Protein AF-A0AAD5BIM9-F1 (afdb_monomer_lite)

Foldseek 3Di:
DPPDFLALFWDAFLVGHIAAFEAECADVNADDPPDPDADPLLLVLVLLLVVLPHQHYEEEPRRVHLLSLLSNQVVHPDDNSSHAYEYEFEQADDPAAGPALALLRRLVVSCVSSVHQAHAEYEHAEQQDDCVSNNRDHLLNSLVSVLVCCVVRNYVAYAYEHDDPVSQVSSVVSAPDLVSRHQEYEYADELLPNDSDPCRLVVCSVSNHAYEHEPLVCLVPPDPDRLCVVLLVVVCVVVVAHSVLVSCLLCRNSNHHYHDHDSDSVVSSSSVVNPVDHDDPVSSVVSNPRPNNPPPPPPRPFQQQVVLVVFFADDPLLLLQQLLLVLVVLVVQVVQQKFQLADDSRQWGADPVQRHIDGHDSVVMDNPPPFWDAAQDYDFLQFAAVSVVDRTHHRQLRRLSSSLQRSVCNQPVDGQWRGCYCVTPSNVVCLVDQDPPVSVVQDDPLSSLSNNNPSVSRDGSVNLCPDPSSVPRQYDDPVDHSPDPSPRDGPDD

Sequence (493 aa):
MTQSSPLSRVFHTKSGKEVSIALGTGTKWKQNQDINDISSELVDNILLALKLGFRHIDTAEAYNTQKEVGEALKKTDIPREDLWITTKYSPGWGSIKAYSKSPKDSIDKALSQLGVDYIDLFLIHSPFFTEEHTHGYNLEQVWEALVEAKKEGKVREIGVSNAAIPHLERLFAASPSPEFYPVANQIEFHPFLQNQSKNIVEFSQKHGILVEAFSPLAPLSRVEDNALADTLKKLAEKYNKTEAQILLRYTLQRGILPVTTSSKENRLKESLEVFDFELTKEEVDGINQIDSTVKLYMMAGTPHLSKLLASKHLEVSEIFCFWKQLCSGILYLHSRGICHRDLKLENIVFDEEYKFLKIIDFAAADAANGGPSVGLVGSEKYAAPETYASIKYDGKASDIWSMGIILYYLMHSKFPWKQAHRNDPHYRAYSSSVNLLQFINEGSEITSQILEPDVEKRVTISRLWEDSWFTSLPFCSESSSCGLTHTIRQVTS

InterPro domains:
  IPR000719 Protein kinase domain [PF00069] (300-470)
  IPR000719 Protein kinase domain [PS50011] (203-470)
  IPR000719 Protein kinase domain [SM00220] (214-470)
  IPR008271 Serine/threonine-protein kinase, active site [PS00108] (338-350)
  IPR011009 Protein kinase-like domain superfamily [SSF56112] (304-479)
  IPR018170 Aldo/keto reductase, conserved site [PS00798] (53-70)
  IPR020471 Aldo-keto reductase [PR00069] (49-73)
  IPR020471 Aldo-keto reductase [PR00069] (109-127)
  IPR020471 Aldo-keto reductase [PR00069] (146-163)
  IPR020471 Aldo-keto reductase [PR00069] (183-212)
  IPR020471 Aldo-keto reductase [PR00069] (226-250)
  IPR020471 Aldo-keto reductase [PTHR43827] (38-298)
  IPR023210 NADP-dependent oxidoreductase domain [PF00248] (22-291)
  IPR036812 NAD(P)-dependent oxidoreductase domain superfamily [G3DSA:3.20.20.100] (6-295)
  IPR036812 NAD(P)-dependent oxidoreductase domain superfamily [SSF51430] (13-299)
  IPR044494 Aldo-keto reductase family 3C2/3 [cd19120] (20-290)

Radius of gyration: 26.5 Å; chains: 1; bounding box: 68×52×68 Å

Secondary structure (DSSP, 8-state):
--PPPSSSS--B-TTSPBP--EEE-STTT---TT--S--HHHHHHHHHHHHHT--EEE--GGGT-HHHHHHHHHH-SS-GGG-EEEEEE--EETTEEPSSSSHHHHHHHHHHHHT-S-EEEEEES-S---HHHHTS--HHHHHHHHHHHHHTTSEEEEEEES--HHHHHHHHHH-SSGGGS--EEEEE-BTTBS-SSTTHHHHHHHTTPEEEEESTTHHHHT-SS-TTHHHHHHHHHHHT--HHHHHHHHHHHTTE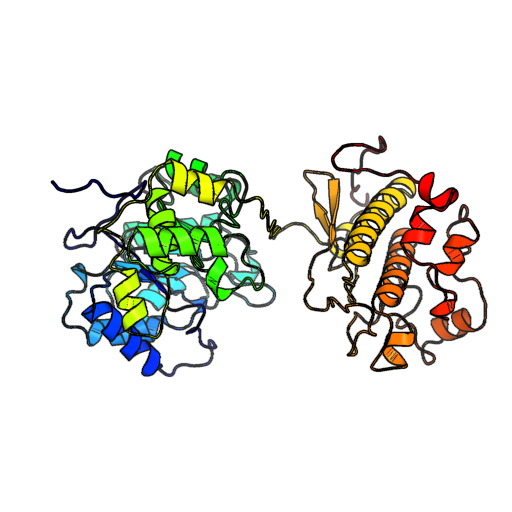EEEE--SSHHHHHHHH--SS----HHHHHHHHT----------TTPPBHHHHHTSEE--HHHHHHHHHHHHHHHHHHHHTT-B-S---GGGEEEETTTTEEEE--GGG-B--SSSPEES--S-TTT--HHHHH-SEE-HHHHHHHHHHHHHHHHHHSS-S-S-SSTTSHHHHHHHHSS-SGGGSTT--HHHHTTT-SSTTTSPPHHHHHT-HHHHHS---BTTB--S-----EE---

Structure (mmCIF, N/CA/C/O backbone):
data_AF-A0AAD5BIM9-F1
#
_entry.id   AF-A0AAD5BIM9-F1
#
loop_
_atom_site.group_PDB
_atom_site.id
_atom_site.type_symbol
_atom_site.label_atom_id
_atom_site.label_alt_id
_atom_site.label_comp_id
_atom_site.label_asym_id
_atom_site.label_entity_id
_atom_site.label_seq_id
_atom_site.pdbx_PDB_ins_code
_atom_site.Cartn_x
_atom_site.Cartn_y
_atom_site.Cartn_z
_atom_site.occupancy
_atom_site.B_iso_or_equiv
_atom_site.auth_seq_id
_atom_site.auth_comp_id
_atom_site.auth_asym_id
_atom_site.auth_atom_id
_atom_site.pdbx_PDB_model_num
ATOM 1 N N . MET A 1 1 ? -10.771 21.339 24.640 1.00 33.28 1 MET A N 1
ATOM 2 C CA . MET A 1 1 ? -10.778 21.776 23.229 1.00 33.28 1 MET A CA 1
ATOM 3 C C . MET A 1 1 ? -10.726 20.512 22.396 1.00 33.28 1 MET A C 1
ATOM 5 O O . MET A 1 1 ? -9.774 19.764 22.553 1.00 33.28 1 MET A O 1
ATOM 9 N N . THR A 1 2 ? -11.769 20.199 21.631 1.00 38.53 2 THR A N 1
ATOM 10 C CA . THR A 1 2 ? -11.736 19.086 20.672 1.00 38.53 2 THR A CA 1
ATOM 11 C C . THR A 1 2 ? -10.729 19.459 19.589 1.00 38.53 2 THR A C 1
ATOM 13 O O . THR A 1 2 ? -11.008 20.348 18.788 1.00 38.53 2 THR A O 1
ATOM 16 N N . GLN A 1 3 ? -9.526 18.880 19.635 1.00 55.41 3 GLN A N 1
ATOM 17 C CA . GLN A 1 3 ? -8.565 19.025 18.542 1.00 55.41 3 GLN A CA 1
ATOM 18 C C . GLN A 1 3 ? -9.236 18.510 17.264 1.00 55.41 3 GLN A C 1
ATOM 20 O O . GLN A 1 3 ? -9.825 17.431 17.268 1.00 55.41 3 GLN A O 1
ATOM 25 N N . SER A 1 4 ? -9.211 19.313 16.201 1.00 70.06 4 SER A N 1
ATOM 26 C CA . SER A 1 4 ? -9.646 18.884 14.873 1.00 70.06 4 SER A CA 1
ATOM 27 C C . SER A 1 4 ? -8.837 17.664 14.436 1.00 70.06 4 SER A C 1
ATOM 29 O O . SER A 1 4 ? -7.633 17.612 14.695 1.00 70.06 4 SER A O 1
ATOM 31 N N . SER A 1 5 ? -9.485 16.707 13.769 1.00 82.31 5 SER A N 1
ATOM 32 C CA . SER A 1 5 ? -8.816 15.526 13.218 1.00 82.31 5 SER A CA 1
ATOM 33 C C . SER A 1 5 ? -7.604 15.920 12.364 1.00 82.31 5 SER A C 1
ATOM 35 O O . SER A 1 5 ? -7.715 16.859 11.571 1.00 82.31 5 SER A O 1
ATOM 37 N N . PRO A 1 6 ? -6.458 15.224 12.482 1.00 88.56 6 PRO A N 1
ATOM 38 C CA . PRO A 1 6 ? -5.301 15.485 11.632 1.00 88.56 6 PRO A CA 1
ATOM 39 C C . PRO A 1 6 ? -5.493 14.963 10.196 1.00 88.56 6 PRO A C 1
ATOM 41 O O . PRO A 1 6 ? -4.648 15.224 9.346 1.00 88.56 6 PRO A O 1
ATOM 44 N N . LEU A 1 7 ? -6.574 14.225 9.906 1.00 94.38 7 LEU A N 1
ATOM 45 C CA . LEU A 1 7 ? -6.829 13.613 8.601 1.00 94.38 7 LEU A CA 1
ATOM 46 C C . LEU A 1 7 ? -7.390 14.612 7.579 1.00 94.38 7 LEU A C 1
ATOM 48 O O . LEU A 1 7 ? -8.221 15.460 7.891 1.00 94.38 7 LEU A O 1
ATOM 52 N N . SER A 1 8 ? -6.995 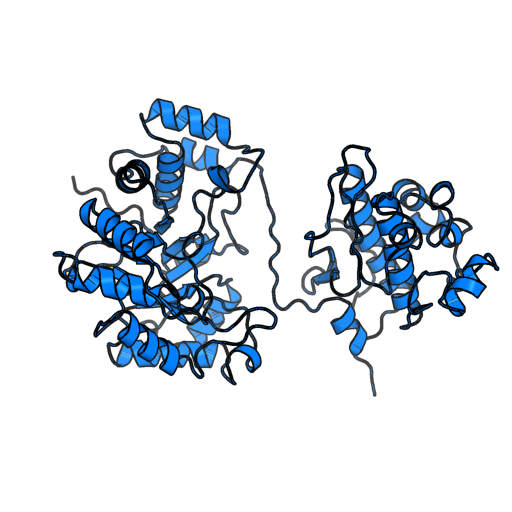14.441 6.315 1.00 93.12 8 SER A N 1
ATOM 53 C CA . SER A 1 8 ? -7.508 15.233 5.182 1.00 93.12 8 SER A CA 1
ATOM 54 C C . SER A 1 8 ? -8.986 14.965 4.864 1.00 93.12 8 SER A C 1
ATOM 56 O O . SER A 1 8 ? -9.688 15.836 4.351 1.00 93.12 8 SER A O 1
ATOM 58 N N . ARG A 1 9 ? -9.463 13.759 5.184 1.00 95.12 9 ARG A N 1
ATOM 59 C CA . ARG A 1 9 ? -10.863 13.339 5.117 1.00 95.12 9 ARG A CA 1
ATOM 60 C C . ARG A 1 9 ? -11.144 12.393 6.277 1.00 95.12 9 ARG A C 1
ATOM 62 O O . ARG A 1 9 ? -10.336 11.520 6.573 1.00 95.12 9 ARG A O 1
ATOM 69 N N . VAL A 1 10 ? -12.298 12.562 6.910 1.00 94.44 10 VAL A N 1
ATOM 70 C CA . VAL A 1 10 ? -12.699 11.783 8.085 1.00 94.44 10 VAL A CA 1
ATOM 71 C C . VAL A 1 10 ? -13.878 10.888 7.730 1.00 94.44 10 VAL A C 1
ATOM 73 O O . VAL A 1 10 ? -14.817 11.320 7.059 1.00 94.44 10 VAL A O 1
ATOM 76 N N . PHE A 1 11 ? -13.844 9.651 8.216 1.00 97.25 11 PHE A N 1
ATOM 77 C CA . PHE A 1 11 ? -14.978 8.734 8.189 1.00 97.25 11 PHE A CA 1
ATOM 78 C C . PHE A 1 11 ? -15.440 8.425 9.607 1.00 97.25 11 PHE A C 1
ATOM 80 O O . PHE A 1 11 ? -14.700 8.611 10.572 1.00 97.25 11 PHE A O 1
ATOM 87 N N . HIS A 1 12 ? -16.667 7.925 9.718 1.00 98.38 12 HIS A N 1
ATOM 88 C CA . HIS A 1 12 ? -17.237 7.508 10.990 1.00 98.38 12 HIS A CA 1
ATOM 89 C C . HIS A 1 12 ? -17.772 6.083 10.887 1.00 98.38 12 HIS A C 1
ATOM 91 O O . HIS A 1 12 ? -18.311 5.679 9.851 1.00 98.38 12 HIS A O 1
ATOM 97 N N . THR A 1 13 ? -17.668 5.320 11.969 1.00 98.69 13 THR A N 1
ATOM 98 C CA . THR A 1 13 ? -18.369 4.043 12.135 1.00 98.69 13 THR A CA 1
ATOM 99 C C . THR A 1 13 ? -19.884 4.250 12.024 1.00 98.69 13 THR A C 1
ATOM 101 O O . THR A 1 13 ? -20.380 5.380 12.046 1.00 98.69 13 THR A O 1
ATOM 104 N N . LYS A 1 14 ? -20.656 3.166 11.909 1.00 98.31 14 LYS A N 1
ATOM 105 C CA . LYS A 1 14 ? -22.122 3.259 11.812 1.00 98.31 14 LYS A CA 1
ATOM 106 C C . LYS A 1 14 ? -22.754 3.902 13.056 1.00 98.31 14 LYS A C 1
ATOM 108 O O . LYS A 1 14 ? -23.783 4.559 12.938 1.00 98.31 14 LYS A O 1
ATOM 113 N N . SER A 1 15 ? -22.117 3.775 14.220 1.00 98.12 15 SER A N 1
ATOM 114 C CA . SER A 1 15 ? -22.505 4.450 15.465 1.00 98.12 15 SER A CA 1
ATOM 115 C C . SER A 1 15 ? -22.042 5.910 15.579 1.00 98.12 15 SER A C 1
ATOM 117 O O . SER A 1 15 ? -22.366 6.573 16.563 1.00 98.12 15 SER A O 1
ATOM 119 N N . GLY A 1 16 ? -21.299 6.429 14.596 1.00 97.62 16 GLY A N 1
ATOM 120 C CA . GLY A 1 16 ? -20.844 7.820 14.563 1.00 97.62 16 GLY A CA 1
ATOM 121 C C . GLY A 1 16 ? -19.494 8.081 15.237 1.00 97.62 16 GLY A C 1
ATOM 122 O O . GLY A 1 16 ? -19.177 9.237 15.503 1.00 97.62 16 GLY A O 1
ATOM 123 N N . LYS A 1 17 ? -18.684 7.051 15.518 1.00 96.38 17 LYS A N 1
ATOM 124 C CA . LYS A 1 17 ? -17.330 7.225 16.076 1.00 96.38 17 LYS A CA 1
ATOM 125 C C . LYS A 1 17 ? -16.331 7.487 14.958 1.00 96.38 17 LYS A C 1
ATOM 127 O O . LYS A 1 17 ? -16.351 6.789 13.951 1.00 96.38 17 LYS A O 1
ATOM 132 N N . GLU A 1 18 ? -15.461 8.475 15.130 1.00 96.38 18 GLU A N 1
ATOM 133 C CA . GLU A 1 18 ? -14.420 8.789 14.150 1.00 96.38 18 GLU A CA 1
ATOM 134 C C . GLU A 1 18 ? -13.472 7.596 13.932 1.00 96.38 18 GLU A C 1
ATOM 136 O O . GLU A 1 18 ? -13.041 6.938 14.884 1.00 96.38 18 GLU A O 1
ATOM 141 N N . VAL A 1 19 ? -13.162 7.308 12.665 1.00 95.38 19 VAL A N 1
ATOM 142 C CA . VAL A 1 19 ? -12.212 6.259 12.281 1.00 95.38 19 VAL A CA 1
ATOM 143 C C . VAL A 1 19 ? -10.795 6.675 12.668 1.00 95.38 19 VAL A C 1
ATOM 145 O O . VAL A 1 19 ? -10.354 7.784 12.387 1.00 95.38 19 VAL A O 1
ATOM 148 N N . SER A 1 20 ? -10.069 5.748 13.289 1.00 93.81 20 SER A N 1
ATOM 149 C CA . SER A 1 20 ? -8.682 5.925 13.723 1.00 93.81 20 SER A CA 1
ATOM 150 C C . SER A 1 20 ? -7.781 4.843 13.112 1.00 93.81 20 SER A C 1
ATOM 152 O O . SER A 1 20 ? -8.197 4.116 12.204 1.00 93.81 20 SER A O 1
ATOM 154 N N . ILE A 1 21 ? -6.533 4.774 13.578 1.00 97.00 21 ILE A N 1
ATOM 155 C CA . ILE A 1 21 ? -5.469 3.889 13.087 1.00 97.00 21 ILE A CA 1
ATOM 156 C C . ILE A 1 21 ? -5.975 2.454 12.936 1.00 97.00 21 ILE A C 1
ATOM 158 O O . ILE A 1 21 ? -6.617 1.907 13.838 1.00 97.00 21 ILE A O 1
ATOM 162 N N . ALA A 1 22 ? -5.648 1.842 11.799 1.00 98.06 22 ALA A N 1
ATOM 163 C CA . ALA A 1 22 ? -6.066 0.487 11.477 1.00 98.06 22 ALA A CA 1
ATOM 164 C C . ALA A 1 22 ? -5.090 -0.561 12.023 1.00 98.06 22 ALA A C 1
ATOM 166 O O . ALA A 1 22 ? -3.867 -0.411 11.910 1.00 98.06 22 ALA A O 1
ATOM 167 N N . LEU A 1 23 ? -5.638 -1.663 12.537 1.00 98.12 23 LEU A N 1
ATOM 168 C CA . LEU A 1 23 ? -4.909 -2.905 12.776 1.00 98.12 23 LEU A CA 1
ATOM 169 C C . LEU A 1 23 ? -4.895 -3.754 11.497 1.00 98.12 23 LEU A C 1
ATOM 171 O O . LEU A 1 23 ? -5.927 -4.283 11.092 1.00 98.12 23 LEU A O 1
ATOM 175 N N . GLY A 1 24 ? -3.724 -3.935 10.893 1.00 96.19 24 GLY A N 1
ATOM 176 C CA . GLY A 1 24 ? -3.534 -4.773 9.711 1.00 96.19 24 GLY A CA 1
ATOM 177 C C . GLY A 1 24 ? -3.380 -6.265 10.026 1.00 96.19 24 GLY A C 1
ATOM 178 O O . GLY A 1 24 ? -2.624 -6.659 10.913 1.00 96.19 24 GLY A O 1
ATOM 179 N N . THR A 1 25 ? -4.024 -7.110 9.221 1.00 94.31 25 THR A N 1
ATOM 180 C CA . THR A 1 25 ? -4.008 -8.586 9.333 1.00 94.31 25 THR A CA 1
ATOM 181 C C . THR A 1 25 ? -3.311 -9.274 8.146 1.00 94.31 25 THR A C 1
ATOM 183 O O . THR A 1 25 ? -3.543 -10.448 7.875 1.00 94.31 25 THR A O 1
ATOM 186 N N . GLY A 1 26 ? -2.467 -8.542 7.407 1.00 76.94 26 GLY A N 1
ATOM 187 C CA . GLY A 1 26 ? -1.796 -9.016 6.188 1.00 76.94 26 GLY A CA 1
ATOM 188 C C . GLY A 1 26 ? -0.355 -9.485 6.396 1.00 76.94 26 GLY A C 1
ATOM 189 O O . GLY A 1 26 ? -0.098 -10.665 6.577 1.00 76.94 26 GLY A O 1
ATOM 190 N N . THR A 1 27 ? 0.619 -8.571 6.359 1.00 70.19 27 THR A N 1
ATOM 191 C CA . THR A 1 27 ? 2.062 -8.864 6.188 1.00 70.19 27 THR A CA 1
ATOM 192 C C . THR A 1 27 ? 2.617 -10.028 7.019 1.00 70.19 27 THR A C 1
ATOM 194 O O . THR A 1 27 ? 3.278 -10.901 6.462 1.00 70.19 27 THR A O 1
ATOM 197 N N . LYS A 1 28 ? 2.361 -10.045 8.336 1.00 72.62 28 LYS A N 1
ATOM 198 C CA . LYS A 1 28 ? 2.817 -11.112 9.249 1.00 72.62 28 LYS A CA 1
ATOM 199 C C . LYS A 1 28 ? 1.856 -12.309 9.288 1.00 72.62 28 LYS A C 1
ATOM 201 O O . LYS A 1 28 ? 2.273 -13.416 9.599 1.00 72.62 28 LYS A O 1
ATOM 206 N N . TRP A 1 29 ? 0.580 -12.065 9.024 1.00 77.25 29 TRP A N 1
ATOM 207 C CA . TRP A 1 29 ? -0.517 -12.955 9.392 1.00 77.25 29 TRP A CA 1
ATOM 208 C C . TRP A 1 29 ? -1.152 -13.675 8.203 1.00 77.25 29 TRP A C 1
ATOM 210 O O . TRP A 1 29 ? -2.002 -14.536 8.406 1.00 77.25 29 TRP A O 1
ATOM 220 N N . LYS A 1 30 ? -0.749 -13.320 6.976 1.00 73.75 30 LYS A N 1
ATOM 221 C CA . LYS A 1 30 ? -1.275 -13.892 5.741 1.00 73.75 30 LYS A CA 1
ATOM 222 C C . LYS A 1 30 ? -1.094 -15.405 5.724 1.00 73.75 30 LYS A C 1
ATOM 224 O O . LYS A 1 30 ? -0.026 -15.916 6.068 1.00 73.75 30 LYS A O 1
ATOM 229 N N . GLN A 1 31 ? -2.117 -16.099 5.258 1.00 74.69 31 GLN A N 1
ATOM 230 C CA . GLN A 1 31 ? -2.118 -17.547 5.122 1.00 74.69 31 GLN A CA 1
ATOM 231 C C . GLN A 1 31 ? -2.182 -17.949 3.653 1.00 74.69 31 GLN A C 1
ATOM 233 O O . GLN A 1 31 ? -2.604 -17.180 2.787 1.00 74.69 31 GLN A O 1
ATOM 238 N N . ASN A 1 32 ? -1.756 -19.178 3.371 1.00 76.56 32 ASN A N 1
ATOM 239 C CA . ASN A 1 32 ? -2.002 -19.775 2.067 1.00 76.56 32 ASN A CA 1
ATOM 240 C C . ASN A 1 32 ? -3.514 -19.995 1.883 1.00 76.56 32 ASN A C 1
ATOM 242 O O . ASN A 1 32 ? -4.218 -20.270 2.849 1.00 76.56 32 ASN A O 1
ATOM 246 N N . GLN A 1 33 ? -4.009 -19.884 0.657 1.00 79.69 33 GLN A N 1
ATOM 247 C CA . GLN A 1 33 ? -5.441 -19.916 0.340 1.00 79.69 33 GLN A CA 1
ATOM 248 C C . GLN A 1 33 ? -6.050 -21.315 0.460 1.00 79.69 33 GLN A C 1
ATOM 250 O O . GLN A 1 33 ? -7.257 -21.445 0.642 1.00 79.69 33 GLN A O 1
ATOM 255 N N . ASP A 1 34 ? -5.212 -22.353 0.428 1.00 76.06 34 ASP A N 1
ATOM 256 C CA . ASP A 1 34 ? -5.628 -23.735 0.687 1.00 76.06 34 ASP A CA 1
ATOM 257 C C . ASP A 1 34 ? -5.897 -24.001 2.180 1.00 76.06 34 ASP A C 1
ATOM 259 O O . ASP A 1 34 ? -6.512 -25.009 2.537 1.00 76.06 34 ASP A O 1
ATOM 263 N N . ILE A 1 35 ? -5.447 -23.108 3.070 1.00 78.31 35 ILE A N 1
ATOM 264 C CA . ILE A 1 35 ? -5.665 -23.228 4.512 1.00 78.31 35 ILE A CA 1
ATOM 265 C C . ILE A 1 35 ? -7.061 -22.706 4.832 1.00 78.31 35 ILE A C 1
ATOM 267 O O . ILE A 1 35 ? -7.393 -21.546 4.590 1.00 78.31 35 ILE A O 1
ATOM 271 N N . ASN A 1 36 ? -7.892 -23.580 5.391 1.00 79.62 36 ASN A N 1
ATOM 272 C CA . ASN A 1 36 ? -9.220 -23.206 5.866 1.00 79.62 36 ASN A CA 1
ATOM 273 C C . ASN A 1 36 ? -9.295 -23.004 7.380 1.00 79.62 36 ASN A C 1
ATOM 275 O O . ASN A 1 36 ? -10.317 -22.489 7.841 1.00 79.62 36 ASN A O 1
ATOM 279 N N . ASP A 1 37 ? -8.246 -23.394 8.104 1.00 85.81 37 ASP A N 1
ATOM 280 C CA . ASP A 1 37 ? -8.167 -23.320 9.557 1.00 85.81 37 ASP A CA 1
ATOM 281 C C . ASP A 1 37 ? -8.045 -21.876 10.036 1.00 85.81 37 ASP A C 1
ATOM 283 O O . ASP A 1 37 ? -7.364 -21.055 9.434 1.00 85.81 37 ASP A O 1
ATOM 287 N N . ILE A 1 38 ? -8.707 -21.587 11.152 1.00 90.44 38 ILE A N 1
ATOM 288 C CA . ILE A 1 38 ? -8.684 -20.278 11.801 1.00 90.44 38 ILE A CA 1
ATOM 289 C C . ILE A 1 38 ? -7.470 -20.227 12.730 1.00 90.44 38 ILE A C 1
ATOM 291 O O . ILE A 1 38 ? -7.369 -21.017 13.673 1.00 90.44 38 ILE A O 1
ATOM 295 N N . SER A 1 39 ? -6.569 -19.269 12.513 1.00 94.12 39 SER A N 1
ATOM 296 C CA . SER A 1 39 ? -5.437 -19.032 13.413 1.00 94.12 39 SER A CA 1
ATOM 297 C C . SER A 1 39 ? -5.905 -18.431 14.739 1.00 94.12 39 SER A C 1
ATOM 299 O O . SER A 1 39 ? -6.278 -17.257 14.813 1.00 94.12 39 SER A O 1
ATOM 301 N N . SER A 1 40 ? -5.837 -19.218 15.818 1.00 95.19 40 SER A N 1
ATOM 302 C CA . SER A 1 40 ? -6.160 -18.736 17.167 1.00 95.19 40 SER A CA 1
ATOM 303 C C . SER A 1 40 ? -5.250 -17.585 17.602 1.00 95.19 40 SER A C 1
ATOM 305 O O . SER A 1 40 ? -5.733 -16.640 18.213 1.00 95.19 40 SER A O 1
ATOM 307 N N . GLU A 1 41 ? -3.965 -17.613 17.224 1.00 95.44 41 GLU A N 1
ATOM 308 C CA . GLU A 1 41 ? -3.012 -16.535 17.531 1.00 95.44 41 GLU A CA 1
ATOM 309 C C . GLU A 1 41 ? -3.468 -15.197 16.930 1.00 95.44 41 GLU A C 1
ATOM 311 O O . GLU A 1 41 ? -3.417 -14.162 17.597 1.00 95.44 41 GLU A O 1
ATOM 316 N N . LEU A 1 42 ? -3.950 -15.207 15.681 1.00 96.12 42 LEU A N 1
ATOM 317 C CA . LEU A 1 42 ? -4.443 -13.992 15.040 1.00 96.12 42 LEU A CA 1
ATOM 318 C C . LEU A 1 42 ? -5.762 -13.520 15.665 1.00 96.12 42 LEU A C 1
ATOM 320 O O . LEU A 1 42 ? -5.908 -12.323 15.914 1.00 96.12 42 LEU A O 1
ATOM 324 N N . VAL A 1 43 ? -6.696 -14.433 15.951 1.00 98.19 43 VAL A N 1
ATOM 325 C CA . VAL A 1 43 ? -7.958 -14.089 16.632 1.00 98.19 43 VAL A CA 1
ATOM 326 C C . VAL A 1 43 ? -7.675 -13.417 17.978 1.00 98.19 43 VAL A C 1
ATOM 328 O O . VAL A 1 43 ? -8.215 -12.344 18.251 1.00 98.19 43 VAL A O 1
ATOM 331 N N . ASP A 1 44 ? -6.780 -13.991 18.783 1.00 97.88 44 ASP A N 1
ATOM 332 C CA . ASP A 1 44 ? -6.398 -13.442 20.086 1.00 97.88 44 ASP A CA 1
ATOM 333 C C . ASP A 1 44 ? -5.718 -12.074 19.946 1.00 97.88 44 ASP A C 1
ATOM 335 O O . ASP A 1 44 ? -5.996 -11.159 20.725 1.00 97.88 44 ASP A O 1
ATOM 339 N N . ASN A 1 45 ? -4.884 -11.883 18.918 1.00 97.88 45 ASN A N 1
ATOM 340 C CA . ASN A 1 45 ? -4.258 -10.591 18.645 1.00 97.88 45 ASN A CA 1
ATOM 341 C C . ASN A 1 45 ? -5.279 -9.509 18.248 1.00 97.88 45 ASN A C 1
ATOM 343 O O . ASN A 1 45 ? -5.168 -8.365 18.695 1.00 97.88 45 ASN A O 1
ATOM 347 N N . ILE A 1 46 ? -6.283 -9.856 17.435 1.00 98.50 46 ILE A N 1
ATOM 348 C CA . ILE A 1 46 ? -7.367 -8.934 17.064 1.00 98.50 46 ILE A CA 1
ATOM 349 C C . ILE A 1 46 ? -8.189 -8.575 18.307 1.00 98.50 46 ILE A C 1
ATOM 351 O O . ILE A 1 46 ? -8.416 -7.393 18.567 1.00 98.50 46 ILE A O 1
ATOM 355 N N . LEU A 1 47 ? -8.581 -9.564 19.117 1.00 98.62 47 LEU A N 1
ATOM 356 C CA . LEU A 1 47 ? -9.323 -9.340 20.363 1.00 98.62 47 LEU A CA 1
ATOM 357 C C . LEU A 1 47 ? -8.543 -8.467 21.353 1.00 98.62 47 LEU A C 1
ATOM 359 O O . LEU A 1 47 ? -9.115 -7.560 21.962 1.00 98.62 47 LEU A O 1
ATOM 363 N N . LEU A 1 48 ? -7.234 -8.692 21.481 1.00 98.25 48 LEU A N 1
ATOM 364 C CA . LEU A 1 48 ? -6.355 -7.866 22.302 1.00 98.25 48 LEU A CA 1
ATOM 365 C C . LEU A 1 48 ? -6.328 -6.416 21.810 1.00 98.25 48 LEU A C 1
ATOM 367 O O . LEU A 1 48 ? -6.529 -5.495 22.601 1.00 98.25 48 LEU A O 1
ATOM 371 N N . ALA A 1 49 ? -6.122 -6.195 20.512 1.00 98.12 49 ALA A N 1
ATOM 372 C CA . ALA A 1 49 ? -6.114 -4.855 19.934 1.00 98.12 49 ALA A CA 1
ATOM 373 C C . ALA A 1 49 ? -7.458 -4.132 20.142 1.00 98.12 49 ALA A C 1
ATOM 375 O O . ALA A 1 49 ? -7.485 -2.971 20.557 1.00 98.12 49 ALA A O 1
ATOM 376 N N . LEU A 1 50 ? -8.576 -4.831 19.929 1.00 98.31 50 LEU A N 1
ATOM 377 C CA . LEU A 1 50 ? -9.922 -4.321 20.190 1.00 98.31 50 LEU A CA 1
ATOM 378 C C . LEU A 1 50 ? -10.107 -3.916 21.663 1.00 98.31 50 LEU A C 1
ATOM 380 O O . LEU A 1 50 ? -10.580 -2.809 21.948 1.00 98.31 50 LEU A O 1
ATOM 384 N N . LYS A 1 51 ? -9.666 -4.768 22.598 1.00 97.94 51 LYS A N 1
ATOM 385 C CA . LYS A 1 51 ? -9.682 -4.495 24.043 1.00 97.94 51 LYS A CA 1
ATOM 386 C C . LYS A 1 51 ? -8.854 -3.259 24.410 1.00 97.94 51 LYS A C 1
ATOM 388 O O . LYS A 1 51 ? -9.278 -2.485 25.263 1.00 97.94 51 LYS A O 1
ATOM 393 N N . LEU A 1 52 ? -7.704 -3.060 23.764 1.00 97.88 52 LEU A N 1
ATOM 394 C CA . LEU A 1 52 ? -6.828 -1.905 23.994 1.00 97.88 52 LEU A CA 1
ATOM 395 C C . LEU A 1 52 ? -7.387 -0.589 23.439 1.00 97.88 52 LEU A C 1
ATOM 397 O O . LEU A 1 52 ? -6.982 0.472 23.904 1.00 97.88 52 LEU A O 1
ATOM 401 N N . GLY A 1 53 ? -8.310 -0.643 22.475 1.00 97.50 53 GLY A N 1
ATOM 402 C CA . GLY A 1 53 ? -8.968 0.551 21.940 1.00 97.50 53 GLY A CA 1
ATOM 403 C C . GLY A 1 53 ? -8.998 0.658 20.418 1.00 97.50 53 GLY A C 1
ATOM 404 O O . GLY A 1 53 ? -9.590 1.609 19.912 1.00 97.50 53 GLY A O 1
ATOM 405 N N . PHE A 1 54 ? -8.435 -0.298 19.670 1.00 98.38 54 PHE A N 1
ATOM 406 C CA . PHE A 1 54 ? -8.595 -0.302 18.214 1.00 98.38 54 PHE A CA 1
ATOM 407 C C . PHE A 1 54 ? -10.071 -0.429 17.843 1.00 98.38 54 PHE A C 1
ATOM 409 O O . PHE A 1 54 ? -10.815 -1.216 18.430 1.00 98.38 54 PHE A O 1
ATOM 416 N N . ARG A 1 55 ? -10.497 0.353 16.854 1.00 98.50 55 ARG A N 1
ATOM 417 C CA . ARG A 1 55 ? -11.846 0.286 16.274 1.00 98.50 55 ARG A CA 1
ATOM 418 C C . ARG A 1 55 ? -11.825 0.119 14.760 1.00 98.50 55 ARG A C 1
ATOM 420 O O . ARG A 1 55 ? -12.883 0.047 14.159 1.00 98.50 55 ARG A O 1
ATOM 427 N N . HIS A 1 56 ? -10.644 0.026 14.155 1.00 98.75 56 HIS A N 1
ATOM 428 C CA . HIS A 1 56 ? -10.456 -0.153 12.722 1.00 98.75 56 HIS A CA 1
ATOM 429 C C . HIS A 1 56 ? -9.595 -1.397 12.474 1.00 98.75 56 HIS A C 1
ATOM 431 O O . HIS A 1 56 ? -8.483 -1.493 12.996 1.00 98.75 56 HIS A O 1
ATOM 437 N N . ILE A 1 57 ? -10.112 -2.352 11.698 1.00 98.81 57 ILE A N 1
ATOM 438 C CA . ILE A 1 57 ? -9.398 -3.563 11.274 1.00 98.81 57 ILE A CA 1
ATOM 439 C C . ILE A 1 57 ? -9.262 -3.564 9.748 1.00 98.81 57 ILE A C 1
ATOM 441 O O . ILE A 1 57 ? -10.253 -3.407 9.035 1.00 98.81 57 ILE A O 1
ATOM 445 N N . ASP A 1 58 ? -8.042 -3.787 9.262 1.00 98.75 58 ASP A N 1
ATOM 446 C CA . ASP A 1 58 ? -7.711 -3.939 7.847 1.00 98.75 58 ASP A CA 1
ATOM 447 C C . ASP A 1 58 ? -7.367 -5.404 7.527 1.00 98.75 58 ASP A C 1
ATOM 449 O O . ASP A 1 58 ? -6.467 -6.017 8.117 1.00 98.75 58 ASP A O 1
ATOM 453 N N . THR A 1 59 ? -8.093 -5.979 6.572 1.00 98.38 59 THR A N 1
ATOM 454 C CA . THR A 1 59 ? -7.837 -7.309 6.006 1.00 98.38 59 THR A CA 1
ATOM 455 C C . THR A 1 59 ? -7.927 -7.268 4.476 1.00 98.38 59 THR A C 1
ATOM 457 O O . THR A 1 59 ? -8.065 -6.200 3.876 1.00 98.38 59 THR A O 1
ATOM 460 N N . ALA A 1 60 ? -7.792 -8.408 3.806 1.00 96.44 60 ALA A N 1
ATOM 461 C CA . ALA A 1 60 ? -7.952 -8.551 2.363 1.00 96.44 60 ALA A CA 1
ATOM 462 C C . ALA A 1 60 ? -8.231 -10.011 2.010 1.00 96.44 60 ALA A C 1
ATOM 464 O O . ALA A 1 60 ? -7.779 -10.917 2.711 1.00 96.44 60 ALA A O 1
ATOM 465 N N . GLU A 1 61 ? 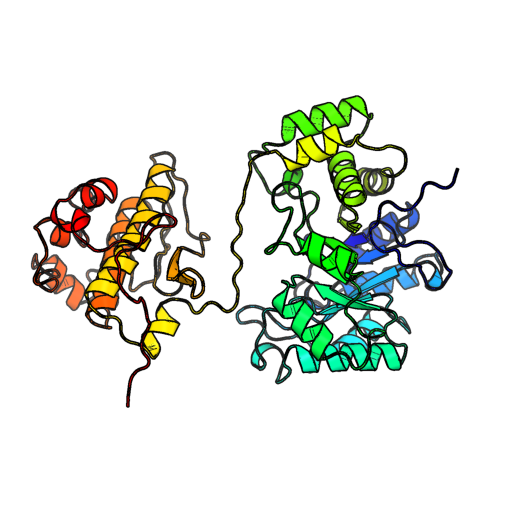-8.884 -10.246 0.873 1.00 96.69 61 GLU A N 1
ATOM 466 C CA . GLU A 1 61 ? -9.088 -11.601 0.355 1.00 96.69 61 GLU A CA 1
ATOM 467 C C . GLU A 1 61 ? -7.752 -12.349 0.186 1.00 96.69 61 GLU A C 1
ATOM 469 O O . GLU A 1 61 ? -7.619 -13.489 0.627 1.00 96.69 61 GLU A O 1
ATOM 474 N N . ALA A 1 62 ? -6.721 -11.689 -0.358 1.00 90.50 62 ALA A N 1
ATOM 475 C CA . ALA A 1 62 ? -5.395 -12.281 -0.546 1.00 90.50 62 ALA A CA 1
ATOM 476 C C . ALA A 1 62 ? -4.679 -12.656 0.755 1.00 90.50 62 ALA A C 1
ATOM 478 O O . ALA A 1 62 ? -3.749 -13.458 0.711 1.00 90.50 62 ALA A O 1
ATOM 479 N N . TYR A 1 63 ? -5.070 -12.083 1.895 1.00 89.38 63 TYR A N 1
ATOM 480 C CA . TYR A 1 63 ? -4.445 -12.416 3.174 1.00 89.38 63 TYR A CA 1
ATOM 481 C C . TYR A 1 63 ? -4.976 -13.735 3.727 1.00 89.38 63 TYR A C 1
ATOM 483 O O . TYR A 1 63 ? -4.297 -14.348 4.542 1.00 89.38 63 TYR A O 1
ATOM 491 N N . ASN A 1 64 ? -6.158 -14.170 3.277 1.00 93.12 64 ASN A N 1
ATOM 492 C CA . ASN A 1 64 ? -6.882 -15.304 3.843 1.00 93.12 64 ASN A CA 1
ATOM 493 C C . ASN A 1 64 ? -7.050 -15.181 5.373 1.00 93.12 64 ASN A C 1
ATOM 495 O O . ASN A 1 64 ? -6.829 -16.136 6.102 1.00 93.12 64 ASN A O 1
ATOM 499 N N . THR A 1 65 ? -7.393 -13.976 5.855 1.00 96.88 65 THR A N 1
ATOM 500 C CA . THR A 1 65 ? -7.586 -13.682 7.292 1.00 96.88 65 THR A CA 1
ATOM 501 C C . THR A 1 65 ? -8.972 -13.127 7.639 1.00 96.88 65 THR A C 1
ATOM 503 O O . THR A 1 65 ? -9.236 -12.735 8.776 1.00 96.88 65 THR A O 1
ATOM 506 N N . GLN A 1 66 ? -9.893 -13.077 6.668 1.00 98.44 66 GLN A N 1
ATOM 507 C CA . GLN A 1 66 ? -11.263 -12.587 6.875 1.00 98.44 66 GLN A CA 1
ATOM 508 C C . GLN A 1 66 ? -12.032 -13.447 7.891 1.00 98.44 66 GLN A C 1
ATOM 510 O O . GLN A 1 66 ? -12.818 -12.911 8.668 1.00 98.44 66 GLN A O 1
ATOM 515 N N . LYS A 1 67 ? -11.772 -14.762 7.932 1.00 98.00 67 LYS A N 1
ATOM 516 C CA . LYS A 1 67 ? -12.405 -15.682 8.888 1.00 98.00 67 LYS A CA 1
ATOM 517 C C . LYS A 1 67 ? -11.983 -15.384 10.327 1.00 98.00 67 LYS A C 1
ATOM 519 O O . LYS A 1 67 ? -12.831 -15.348 11.208 1.00 98.00 67 LYS A O 1
ATOM 524 N N . GLU A 1 68 ? -10.703 -15.118 10.575 1.00 98.44 68 GLU A N 1
ATOM 525 C CA . GLU A 1 68 ? -10.187 -14.745 11.896 1.00 98.44 68 GLU A CA 1
ATOM 526 C C . GLU A 1 68 ? -10.756 -13.413 12.368 1.00 98.44 68 GLU A C 1
ATOM 528 O O . GLU A 1 68 ? -11.117 -13.278 13.538 1.00 98.44 68 GLU A O 1
ATOM 533 N N . VAL A 1 69 ? -10.881 -12.439 11.460 1.00 98.69 69 VAL A N 1
ATOM 534 C CA . VAL A 1 69 ? -11.580 -11.187 11.766 1.00 98.69 69 VAL A CA 1
ATOM 535 C C . VAL A 1 69 ? -13.031 -11.484 12.140 1.00 98.69 69 VAL A C 1
ATOM 537 O O . VAL A 1 69 ? -13.479 -11.016 13.182 1.00 98.69 69 VAL A O 1
ATOM 540 N N . GLY A 1 70 ? -13.740 -12.312 11.369 1.00 98.62 70 GLY A N 1
ATOM 541 C CA . GLY A 1 70 ? -15.114 -12.709 11.683 1.00 98.62 70 GLY A CA 1
ATOM 542 C C . GLY A 1 70 ? -15.258 -13.418 13.033 1.00 98.62 70 GLY A C 1
ATOM 543 O O . GLY A 1 70 ? -16.164 -13.113 13.807 1.00 98.62 70 GLY A O 1
ATOM 544 N N . GLU A 1 71 ? -14.335 -14.311 13.381 1.00 98.56 71 GLU A N 1
ATOM 545 C CA . GLU A 1 71 ? -14.325 -14.968 14.691 1.00 98.56 71 GLU A CA 1
ATOM 546 C C . GLU A 1 71 ? -14.042 -13.995 15.841 1.00 98.56 71 GLU A C 1
ATOM 548 O O . GLU A 1 71 ? -14.669 -14.095 16.897 1.00 98.56 71 GLU A O 1
ATOM 553 N N . ALA A 1 72 ? -13.150 -13.020 15.652 1.00 98.69 72 ALA A N 1
ATOM 554 C CA . ALA A 1 72 ? -12.928 -11.968 16.641 1.00 98.69 72 ALA A CA 1
ATOM 555 C C . ALA A 1 72 ? -14.162 -11.060 16.796 1.00 98.69 72 ALA A C 1
ATOM 557 O O . ALA A 1 72 ? -14.512 -10.698 17.919 1.00 98.69 72 ALA A O 1
ATOM 558 N N . LEU A 1 73 ? -14.861 -10.748 15.698 1.00 98.56 73 LEU A N 1
ATOM 559 C CA . LEU A 1 73 ? -16.106 -9.972 15.711 1.00 98.56 73 LEU A CA 1
ATOM 560 C C . LEU A 1 73 ? -17.236 -10.679 16.467 1.00 98.56 73 LEU A C 1
ATOM 562 O O . LEU A 1 73 ? -17.999 -10.020 17.164 1.00 98.56 73 LEU A O 1
ATOM 566 N N . LYS A 1 74 ? -17.325 -12.011 16.388 1.00 98.19 74 LYS A N 1
ATOM 567 C CA . LYS A 1 74 ? -18.300 -12.793 17.169 1.00 98.19 74 LYS A CA 1
ATOM 568 C C . LYS A 1 74 ? -17.975 -12.841 18.664 1.00 98.19 74 LYS A C 1
ATOM 570 O O . LYS A 1 74 ? -18.878 -13.018 19.475 1.00 98.19 74 LYS A O 1
ATOM 575 N N . LYS A 1 75 ? -16.689 -12.764 19.021 1.00 98.50 75 LYS A N 1
ATOM 576 C CA . LYS A 1 75 ? -16.194 -12.939 20.397 1.00 98.50 75 LYS A CA 1
ATOM 577 C C . LYS A 1 75 ? -16.023 -11.632 21.170 1.00 98.50 75 LYS A C 1
ATOM 579 O O . LYS A 1 75 ? -15.892 -11.677 22.388 1.00 98.50 75 LYS A O 1
ATOM 584 N N . THR A 1 76 ? -15.935 -10.493 20.488 1.00 98.19 76 THR A N 1
ATOM 585 C CA . THR A 1 76 ? -15.751 -9.193 21.138 1.00 98.19 76 THR A CA 1
ATOM 586 C C . THR A 1 76 ? -17.064 -8.667 21.718 1.00 98.19 76 THR A C 1
ATOM 588 O O . THR A 1 76 ? -18.118 -8.805 21.108 1.00 98.19 76 THR A O 1
ATOM 591 N N . ASP A 1 77 ? -16.991 -7.992 22.867 1.00 97.12 77 ASP A N 1
ATOM 592 C CA . ASP A 1 77 ? -18.137 -7.289 23.464 1.00 97.12 77 ASP A CA 1
ATOM 593 C C . ASP A 1 77 ? -18.401 -5.914 22.812 1.00 97.12 77 ASP A C 1
ATOM 595 O O . ASP A 1 77 ? -19.306 -5.184 23.221 1.00 97.12 77 ASP A O 1
ATOM 599 N N . ILE A 1 78 ? -17.586 -5.506 21.830 1.00 98.31 78 ILE A N 1
ATOM 600 C CA . ILE A 1 78 ? -17.745 -4.224 21.138 1.00 98.31 78 ILE A CA 1
ATOM 601 C C . ILE A 1 78 ? -18.827 -4.366 20.058 1.00 98.31 78 ILE A C 1
ATOM 603 O O . ILE A 1 78 ? -18.694 -5.231 19.191 1.00 98.31 78 ILE A O 1
ATOM 607 N N . PRO A 1 79 ? -19.852 -3.493 20.037 1.00 98.38 79 PRO A N 1
ATOM 608 C CA . PRO A 1 79 ? -20.868 -3.511 18.989 1.00 98.38 79 PRO A CA 1
ATOM 609 C C . PRO A 1 79 ? -20.257 -3.408 17.587 1.00 98.38 79 PRO A C 1
ATOM 611 O O . PRO A 1 79 ? -19.352 -2.603 17.355 1.00 98.38 79 PRO A O 1
ATOM 614 N N . ARG A 1 80 ? -20.781 -4.167 16.618 1.00 98.62 80 ARG A N 1
ATOM 615 C CA . ARG A 1 80 ? -20.321 -4.123 15.217 1.00 98.62 80 ARG A CA 1
ATOM 616 C C . ARG A 1 80 ? -20.370 -2.702 14.645 1.00 98.62 80 ARG A C 1
ATOM 618 O O . ARG A 1 80 ? -19.507 -2.332 13.850 1.00 98.62 80 ARG A O 1
ATOM 625 N N . GLU A 1 81 ? -21.342 -1.902 15.069 1.00 98.62 81 GLU A N 1
ATOM 626 C CA . GLU A 1 81 ? -21.564 -0.519 14.642 1.00 98.62 81 GLU A CA 1
ATOM 627 C C . GLU A 1 81 ? -20.485 0.446 15.143 1.00 98.62 81 GLU A C 1
ATOM 629 O O . GLU A 1 81 ? -20.318 1.518 14.563 1.00 98.62 81 GLU A O 1
ATOM 634 N N . ASP A 1 82 ? -19.748 0.062 16.190 1.00 98.62 82 ASP A N 1
ATOM 635 C CA . ASP A 1 82 ? -18.596 0.783 16.739 1.00 98.62 82 ASP A CA 1
ATOM 636 C C . ASP A 1 82 ? -17.274 0.413 16.060 1.00 98.62 82 ASP A C 1
ATOM 638 O O . ASP A 1 82 ? -16.231 0.966 16.417 1.00 98.62 82 ASP A O 1
ATOM 642 N N . LEU A 1 83 ? -17.301 -0.522 15.111 1.00 98.75 83 LEU A N 1
ATOM 643 C CA . LEU A 1 83 ? -16.127 -1.014 14.404 1.00 98.75 83 LEU A CA 1
ATOM 644 C C . LEU A 1 83 ? -16.162 -0.584 12.938 1.00 98.75 83 LEU A C 1
ATOM 646 O O . LEU A 1 83 ? -17.216 -0.546 12.304 1.00 98.75 83 LEU A O 1
ATOM 650 N N . TRP A 1 84 ? -14.984 -0.284 12.405 1.00 98.88 84 TRP A N 1
ATOM 651 C CA . TRP A 1 84 ? -14.726 -0.031 10.998 1.00 98.88 84 TRP A CA 1
ATOM 652 C C . TRP A 1 84 ? -13.932 -1.196 10.411 1.00 98.88 84 TRP A C 1
ATOM 654 O O . TRP A 1 84 ? -12.778 -1.427 10.783 1.00 98.88 84 TRP A O 1
ATOM 664 N N . ILE A 1 85 ? -14.549 -1.943 9.500 1.00 98.88 85 ILE A N 1
ATOM 665 C CA . ILE A 1 85 ? -13.928 -3.092 8.843 1.00 98.88 85 ILE A CA 1
ATOM 666 C C . ILE A 1 85 ? -13.598 -2.747 7.395 1.00 98.88 85 ILE A C 1
ATOM 668 O O . ILE A 1 85 ? -14.498 -2.499 6.588 1.00 98.88 85 ILE A O 1
ATOM 672 N N . THR A 1 86 ? -12.305 -2.789 7.080 1.00 98.94 86 THR A N 1
ATOM 673 C CA . THR A 1 86 ? -11.766 -2.606 5.733 1.00 98.94 86 THR A CA 1
ATOM 674 C C . THR A 1 86 ? -11.343 -3.954 5.158 1.00 98.94 86 THR A C 1
ATOM 676 O O . THR A 1 86 ? -10.575 -4.696 5.776 1.00 98.94 86 THR A O 1
ATOM 679 N N . THR A 1 87 ? -11.810 -4.286 3.953 1.00 98.81 87 THR A N 1
ATOM 680 C CA . THR A 1 87 ? -11.320 -5.451 3.203 1.00 98.81 87 THR A CA 1
ATOM 681 C C . THR A 1 87 ? -11.174 -5.158 1.714 1.00 98.81 87 THR A C 1
ATOM 683 O O . THR A 1 87 ? -11.459 -4.050 1.261 1.00 98.81 87 THR A O 1
ATOM 686 N N . LYS A 1 88 ? -10.636 -6.115 0.949 1.00 98.69 88 LYS A N 1
ATOM 687 C CA . LYS A 1 88 ? -10.187 -5.867 -0.423 1.00 98.69 88 LYS A CA 1
ATOM 688 C C . LYS A 1 88 ? -10.453 -7.045 -1.351 1.00 98.69 88 LYS A C 1
ATOM 690 O O . LYS A 1 88 ? -10.063 -8.171 -1.025 1.00 98.69 88 LYS A O 1
ATOM 695 N N . TYR A 1 89 ? -10.994 -6.756 -2.534 1.00 98.75 89 TYR A N 1
ATOM 696 C CA . TYR A 1 89 ? -11.001 -7.692 -3.659 1.00 98.75 89 TYR A CA 1
ATOM 697 C C . TYR A 1 89 ? -9.586 -7.845 -4.203 1.00 98.75 89 TYR A C 1
ATOM 699 O O . TYR A 1 89 ? -8.938 -6.848 -4.526 1.00 98.75 89 TYR A O 1
ATOM 707 N N . SER A 1 90 ? -9.109 -9.086 -4.307 1.00 95.25 90 SER A N 1
ATOM 708 C CA . SER A 1 90 ? -7.746 -9.381 -4.757 1.00 95.25 90 SER A CA 1
ATOM 709 C C . SER A 1 90 ? -7.744 -9.882 -6.206 1.00 95.25 90 SER A C 1
ATOM 711 O O . SER A 1 90 ? -8.054 -11.051 -6.436 1.00 95.25 90 SER A O 1
ATOM 713 N N . PRO A 1 91 ? -7.372 -9.033 -7.185 1.00 84.31 91 PRO A N 1
ATOM 714 C CA . PRO A 1 91 ? -7.562 -9.319 -8.608 1.00 84.31 91 PRO A CA 1
ATOM 715 C C . PRO A 1 91 ? -6.530 -10.283 -9.210 1.00 84.31 91 PRO A C 1
ATOM 717 O O . PRO A 1 91 ? -6.613 -10.578 -10.395 1.00 84.31 91 PRO A O 1
ATOM 720 N N . GLY A 1 92 ? -5.567 -10.767 -8.421 1.00 80.06 92 GLY A N 1
ATOM 721 C CA . GLY A 1 92 ? -4.442 -11.586 -8.877 1.00 80.06 92 GLY A CA 1
ATOM 722 C C . GLY A 1 92 ? -3.116 -10.818 -8.919 1.00 80.06 92 GLY A C 1
ATOM 723 O O . GLY A 1 92 ? -3.083 -9.595 -8.792 1.00 80.06 92 GLY A O 1
ATOM 724 N N . TRP A 1 93 ? -2.013 -11.558 -9.044 1.00 74.06 93 TRP A N 1
ATOM 725 C CA . TRP A 1 93 ? -0.650 -11.029 -9.138 1.00 74.06 93 TRP A CA 1
ATOM 726 C C . TRP A 1 93 ? 0.283 -12.031 -9.827 1.00 74.06 93 TRP A C 1
ATOM 728 O O . TRP A 1 93 ? 0.370 -13.191 -9.417 1.00 74.06 93 TRP A O 1
ATOM 738 N N . GLY A 1 94 ? 1.037 -11.584 -10.833 1.00 76.94 94 GLY A N 1
ATOM 739 C CA . GLY A 1 94 ? 1.946 -12.458 -11.576 1.00 76.94 94 GLY A CA 1
ATOM 740 C C . GLY A 1 94 ? 1.191 -13.615 -12.239 1.00 76.94 94 GLY A C 1
ATOM 741 O O . GLY A 1 94 ? 0.299 -13.388 -13.039 1.00 76.94 94 GLY A O 1
ATOM 742 N N . SER A 1 95 ? 1.530 -14.862 -11.910 1.00 73.62 95 SER A N 1
ATOM 743 C CA . SER A 1 95 ? 0.809 -16.047 -12.408 1.00 73.62 95 SER A CA 1
ATOM 744 C C . SER A 1 95 ? -0.453 -16.398 -11.605 1.00 73.62 95 SER A C 1
ATOM 746 O O . SER A 1 95 ? -1.211 -17.281 -12.009 1.00 73.62 95 SER A O 1
ATOM 748 N N . ILE A 1 96 ? -0.683 -15.740 -10.465 1.00 77.94 96 ILE A N 1
ATOM 749 C CA . ILE A 1 96 ? -1.817 -16.013 -9.580 1.00 77.94 96 ILE A CA 1
ATOM 750 C C . ILE A 1 96 ? -3.030 -15.225 -10.080 1.00 77.94 96 ILE A C 1
ATOM 752 O O . ILE A 1 96 ? -2.993 -13.997 -10.148 1.00 77.94 96 ILE A O 1
ATOM 756 N N . LYS A 1 97 ? -4.116 -15.931 -10.404 1.00 87.06 97 LYS A N 1
ATOM 757 C CA . LYS A 1 97 ? -5.415 -15.334 -10.760 1.00 87.06 97 LYS A CA 1
ATOM 758 C C . LYS A 1 97 ? -6.205 -14.938 -9.505 1.00 87.06 97 LYS A C 1
ATOM 760 O O . LYS A 1 97 ? -5.876 -15.364 -8.399 1.00 87.06 97 LYS A O 1
ATOM 765 N N . ALA A 1 98 ? -7.248 -14.133 -9.673 1.00 93.56 98 ALA A N 1
ATOM 766 C CA . ALA A 1 98 ? -8.182 -13.773 -8.615 1.00 93.56 98 ALA A CA 1
ATOM 767 C C . ALA A 1 98 ? -8.817 -15.026 -7.991 1.00 93.56 98 ALA A C 1
ATOM 769 O O . ALA A 1 98 ? -9.209 -15.959 -8.700 1.00 93.56 98 ALA A O 1
ATOM 770 N N . TYR A 1 99 ? -8.938 -15.033 -6.662 1.00 92.31 99 TYR A N 1
ATOM 771 C CA . TYR A 1 99 ? -9.482 -16.170 -5.908 1.00 92.31 99 TYR A CA 1
ATOM 772 C C . TYR A 1 99 ? -10.997 -16.321 -6.068 1.00 92.31 99 TYR A C 1
ATOM 774 O O . TYR A 1 99 ? -11.528 -17.428 -5.984 1.00 92.31 99 TYR A O 1
ATOM 782 N N . SER A 1 100 ? -11.687 -15.208 -6.298 1.00 97.12 100 SER A N 1
ATOM 783 C CA . SER A 1 100 ? -13.112 -15.167 -6.613 1.00 97.12 100 SER A CA 1
ATOM 784 C C . SER A 1 100 ? -13.321 -15.077 -8.123 1.00 97.12 100 SER A C 1
ATOM 786 O O . SER A 1 100 ? -12.527 -14.452 -8.824 1.00 97.12 100 SER A O 1
ATOM 788 N N . LYS A 1 101 ? -14.395 -15.697 -8.632 1.00 97.06 101 LYS A N 1
ATOM 789 C CA . LYS A 1 101 ? -14.697 -15.716 -10.076 1.00 97.06 101 LYS A CA 1
ATOM 790 C C . LYS A 1 101 ? -15.175 -14.365 -10.601 1.00 97.06 101 LYS A C 1
ATOM 792 O O . LYS A 1 101 ? -15.093 -14.114 -11.796 1.00 97.06 101 LYS A O 1
ATOM 797 N N . SER A 1 102 ? -15.696 -13.522 -9.716 1.00 98.44 102 SER A N 1
ATOM 798 C CA . SER A 1 102 ? -16.083 -12.152 -10.016 1.00 98.44 102 SER A CA 1
ATOM 799 C C . SER A 1 102 ? -15.808 -11.242 -8.810 1.00 98.44 102 SER A C 1
ATOM 801 O O . SER A 1 102 ? -15.678 -11.729 -7.679 1.00 98.44 102 SER A O 1
ATOM 803 N N . PRO A 1 103 ? -15.766 -9.915 -9.006 1.00 98.31 103 PRO A N 1
ATOM 804 C CA . PRO A 1 103 ? -15.680 -8.964 -7.898 1.00 98.31 103 PRO A CA 1
ATOM 805 C C . PRO A 1 103 ? -16.888 -9.041 -6.952 1.00 98.31 103 PRO A C 1
ATOM 807 O O . PRO A 1 103 ? -16.728 -8.878 -5.746 1.00 98.31 103 PRO A O 1
ATOM 810 N N . LYS A 1 104 ? -18.084 -9.351 -7.476 1.00 98.38 104 LYS A N 1
ATOM 811 C CA . LYS A 1 104 ? -19.298 -9.555 -6.666 1.00 98.38 104 LYS A CA 1
ATOM 812 C C . LYS A 1 104 ? -19.170 -10.775 -5.761 1.00 98.38 104 LYS A C 1
ATOM 814 O O . LYS A 1 104 ? -19.436 -10.673 -4.568 1.00 98.38 104 LYS A O 1
ATOM 819 N N . ASP A 1 105 ? -18.668 -11.884 -6.305 1.00 98.50 105 ASP A N 1
ATOM 820 C CA . ASP A 1 105 ? -18.417 -13.106 -5.535 1.00 98.50 105 ASP A CA 1
ATOM 821 C C . ASP A 1 105 ? -17.420 -12.841 -4.398 1.00 98.50 105 ASP A C 1
ATOM 823 O O . ASP A 1 105 ? -17.586 -13.370 -3.303 1.00 98.50 105 ASP A O 1
ATOM 827 N N . SER A 1 106 ? -16.408 -11.993 -4.630 1.00 98.75 106 SER A N 1
ATOM 828 C CA . SER A 1 106 ? -15.447 -11.592 -3.592 1.00 98.75 106 SER A CA 1
ATOM 829 C C . SER A 1 106 ? -16.110 -10.808 -2.459 1.00 98.75 106 SER A C 1
ATOM 831 O O . SER A 1 106 ? -15.823 -11.060 -1.288 1.00 98.75 106 SER A O 1
ATOM 833 N N . ILE A 1 107 ? -17.033 -9.897 -2.782 1.00 98.81 107 ILE A N 1
ATOM 834 C CA . ILE A 1 107 ? -17.794 -9.123 -1.789 1.00 98.81 107 ILE A CA 1
ATOM 835 C C . ILE A 1 107 ? -18.699 -10.049 -0.969 1.00 98.81 107 ILE A C 1
ATOM 837 O O . ILE A 1 107 ? -18.664 -10.006 0.261 1.00 98.81 107 ILE A O 1
ATOM 841 N N . ASP A 1 108 ? -19.458 -10.926 -1.629 1.00 98.69 108 ASP A N 1
ATOM 842 C CA . ASP A 1 108 ? -20.363 -11.864 -0.956 1.00 98.69 108 ASP A CA 1
ATOM 843 C C . ASP A 1 108 ? -19.585 -12.870 -0.087 1.00 98.69 108 ASP A C 1
ATOM 845 O O . ASP A 1 108 ? -19.960 -13.150 1.057 1.00 98.69 108 ASP A O 1
ATOM 849 N N . LYS A 1 109 ? -18.439 -13.357 -0.581 1.00 98.56 109 LYS A N 1
ATOM 850 C CA . LYS A 1 109 ? -17.504 -14.186 0.189 1.00 98.56 109 LYS A CA 1
ATOM 851 C C . LYS A 1 109 ? -16.965 -13.435 1.403 1.00 98.56 109 LYS A C 1
ATOM 853 O O . LYS A 1 109 ? -16.924 -14.015 2.486 1.00 98.56 109 LYS A O 1
ATOM 858 N N . ALA A 1 110 ? -16.580 -12.168 1.254 1.00 98.75 110 ALA A N 1
ATOM 859 C CA . ALA A 1 110 ? -16.073 -11.359 2.357 1.00 98.75 110 ALA A CA 1
ATOM 860 C C . ALA A 1 110 ? -17.133 -11.159 3.450 1.00 98.75 110 ALA A C 1
ATOM 862 O O . ALA A 1 110 ? -16.832 -11.391 4.619 1.00 98.75 110 ALA A O 1
ATOM 863 N N . LEU A 1 111 ? -18.373 -10.804 3.086 1.00 98.88 111 LEU A N 1
ATOM 864 C CA . LEU A 1 111 ? -19.501 -10.697 4.024 1.00 98.88 111 LEU A CA 1
ATOM 865 C C . LEU A 1 111 ? -19.720 -12.010 4.786 1.00 98.88 111 LEU A C 1
ATOM 867 O O . LEU A 1 111 ? -19.837 -12.010 6.012 1.00 98.88 111 LEU A O 1
ATOM 871 N N . SER A 1 112 ? -19.699 -13.137 4.068 1.00 98.56 112 SER A N 1
ATOM 872 C CA . SER A 1 112 ? -19.860 -14.469 4.653 1.00 98.56 112 SER A CA 1
ATOM 873 C C . SER A 1 112 ? -18.723 -14.841 5.612 1.00 98.56 112 SER A C 1
ATOM 875 O O . SER A 1 112 ? -18.991 -15.286 6.727 1.00 98.56 112 SER A O 1
ATOM 877 N N . GLN A 1 113 ? -17.461 -14.641 5.214 1.00 98.31 113 GLN A N 1
ATOM 878 C CA . GLN A 1 113 ? -16.298 -14.994 6.036 1.00 98.31 113 GLN A CA 1
ATOM 879 C C . GLN A 1 113 ? -16.155 -14.096 7.268 1.00 98.31 113 GLN A C 1
ATOM 881 O O . GLN A 1 113 ? -15.810 -14.586 8.341 1.00 98.31 113 GLN A O 1
ATOM 886 N N . LEU A 1 114 ? -16.459 -12.804 7.127 1.00 98.69 114 LEU A N 1
ATOM 887 C CA . LEU A 1 114 ? -16.506 -11.859 8.242 1.00 98.69 114 LEU A CA 1
ATOM 888 C C . LEU A 1 114 ? -17.735 -12.085 9.137 1.00 98.69 114 LEU A C 1
ATOM 890 O O . LEU A 1 114 ? -17.714 -11.694 10.300 1.00 98.69 114 LEU A O 1
ATOM 894 N N . GLY A 1 115 ? -18.799 -12.702 8.616 1.00 98.50 115 GLY A N 1
ATOM 895 C CA . GLY A 1 115 ? -20.059 -12.896 9.332 1.00 98.50 115 GLY A CA 1
ATOM 896 C C . GLY A 1 115 ? -20.782 -11.580 9.624 1.00 98.50 115 GLY A C 1
ATOM 897 O O . GLY A 1 115 ? -21.254 -11.384 10.741 1.00 98.50 115 GLY A O 1
ATOM 898 N N . VAL A 1 116 ? -20.824 -10.664 8.650 1.00 98.69 116 VAL A N 1
ATOM 899 C CA . VAL A 1 116 ? -21.414 -9.320 8.791 1.00 98.69 116 VAL A CA 1
ATOM 900 C C . VAL A 1 116 ? -22.377 -9.011 7.647 1.00 98.69 116 VAL A C 1
ATOM 902 O O . VAL A 1 116 ? -22.179 -9.473 6.528 1.00 98.69 116 VAL A O 1
ATOM 905 N N . ASP A 1 117 ? -23.372 -8.162 7.911 1.00 98.50 117 ASP A N 1
ATOM 906 C CA . ASP A 1 117 ? -24.335 -7.717 6.889 1.00 98.50 117 ASP A CA 1
ATOM 907 C C . ASP A 1 117 ? -23.793 -6.588 5.999 1.00 98.50 117 ASP A C 1
ATOM 909 O O . ASP A 1 117 ? -24.305 -6.345 4.909 1.00 98.50 117 ASP A O 1
ATOM 913 N N . TYR A 1 118 ? -22.767 -5.872 6.472 1.00 98.81 118 TYR A N 1
ATOM 914 C CA . TYR A 1 118 ? -22.129 -4.787 5.735 1.00 98.81 118 TYR A CA 1
ATOM 915 C C . TYR A 1 118 ? -20.632 -4.683 6.047 1.00 98.81 118 TYR A C 1
ATOM 917 O O . TYR A 1 118 ? -20.174 -4.989 7.155 1.00 98.81 118 TYR A O 1
ATOM 925 N N . ILE A 1 119 ? -19.875 -4.175 5.078 1.00 98.94 119 ILE A N 1
ATOM 926 C CA . ILE A 1 119 ? -18.455 -3.816 5.191 1.00 98.94 119 ILE A CA 1
ATOM 927 C C . ILE A 1 119 ? -18.338 -2.289 5.187 1.00 98.94 119 ILE A C 1
ATOM 929 O O . ILE A 1 119 ? -19.059 -1.612 4.454 1.00 98.94 119 ILE A O 1
ATOM 933 N N . ASP A 1 120 ? -17.462 -1.719 6.016 1.00 98.94 120 ASP A N 1
ATOM 934 C CA . ASP A 1 120 ? -17.322 -0.261 6.095 1.00 98.94 120 ASP A CA 1
ATOM 935 C C . ASP A 1 120 ? -16.556 0.302 4.897 1.00 98.94 120 ASP A C 1
ATOM 937 O O . ASP A 1 120 ? -17.024 1.250 4.274 1.00 98.94 120 ASP A O 1
ATOM 941 N N . LEU A 1 121 ? -15.433 -0.320 4.530 1.00 98.94 121 LEU A N 1
ATOM 942 C CA . LEU A 1 121 ? -14.638 0.057 3.364 1.00 98.94 121 LEU A CA 1
ATOM 943 C C . LEU A 1 121 ? -14.258 -1.174 2.543 1.00 98.94 121 LEU A C 1
ATOM 945 O O . LEU A 1 121 ? -13.650 -2.115 3.058 1.00 98.94 121 LEU A O 1
ATOM 949 N N . PHE A 1 122 ? -14.590 -1.159 1.255 1.00 98.94 122 PHE A N 1
ATOM 950 C CA . PHE A 1 122 ? -14.171 -2.198 0.318 1.00 98.94 122 PHE A CA 1
ATOM 951 C C . PHE A 1 122 ? -13.268 -1.607 -0.763 1.00 98.94 122 PHE A C 1
ATOM 953 O O . PHE A 1 122 ? -13.646 -0.664 -1.462 1.00 98.94 122 PHE A O 1
ATOM 960 N N . LEU A 1 123 ? -12.062 -2.159 -0.894 1.00 98.94 123 LEU A N 1
ATOM 961 C CA . LEU A 1 123 ? -11.052 -1.663 -1.824 1.00 98.94 123 LEU A CA 1
ATOM 962 C C . LEU A 1 123 ? -10.811 -2.640 -2.977 1.00 98.94 123 LEU A C 1
ATOM 964 O O . LEU A 1 123 ? -10.766 -3.856 -2.789 1.00 98.94 123 LEU A O 1
ATOM 968 N N . ILE A 1 124 ? -10.531 -2.110 -4.163 1.00 98.75 124 ILE A N 1
ATOM 969 C CA . ILE A 1 124 ? -9.766 -2.858 -5.168 1.00 98.75 124 ILE A CA 1
ATOM 970 C C . ILE A 1 124 ? -8.319 -2.939 -4.661 1.00 98.75 124 ILE A C 1
ATOM 972 O O . ILE A 1 124 ? -7.685 -1.905 -4.472 1.00 98.75 124 ILE A O 1
ATOM 976 N N . HIS A 1 125 ? -7.782 -4.137 -4.411 1.00 97.12 125 HIS A N 1
ATOM 977 C CA . HIS A 1 125 ? -6.481 -4.296 -3.733 1.00 97.12 125 HIS A CA 1
ATOM 978 C C . HIS A 1 125 ? -5.291 -3.759 -4.552 1.00 97.12 125 HIS A C 1
ATOM 980 O O . HIS A 1 125 ? -4.277 -3.333 -4.001 1.00 97.12 125 HIS A O 1
ATOM 986 N N . SER A 1 126 ? -5.398 -3.772 -5.877 1.00 90.44 126 SER A N 1
ATOM 987 C CA . SER A 1 126 ? -4.408 -3.188 -6.777 1.00 90.44 126 SER A CA 1
ATOM 988 C C . SER A 1 126 ? -5.039 -2.940 -8.145 1.00 90.44 126 SER A C 1
ATOM 990 O O . SER A 1 126 ? -5.848 -3.765 -8.561 1.00 90.44 126 SER A O 1
ATOM 992 N N . PRO A 1 127 ? -4.676 -1.876 -8.883 1.00 86.56 127 PRO A N 1
ATOM 993 C CA . PRO A 1 127 ? -5.084 -1.719 -10.278 1.00 86.56 127 PRO A CA 1
ATOM 994 C C . PRO A 1 127 ? -4.212 -2.528 -11.260 1.00 86.56 127 PRO A C 1
ATOM 996 O O . PRO A 1 127 ? -4.466 -2.511 -12.462 1.00 86.56 127 PRO A O 1
ATOM 999 N N . PHE A 1 128 ? -3.167 -3.212 -10.781 1.00 83.88 128 PHE A N 1
ATOM 1000 C CA . PHE A 1 128 ? -2.162 -3.873 -11.618 1.00 83.88 128 PHE A CA 1
ATOM 1001 C C . PHE A 1 128 ? -2.577 -5.299 -11.999 1.00 83.88 128 PHE A C 1
ATOM 1003 O O . PHE A 1 128 ? -1.986 -6.280 -11.550 1.00 83.88 128 PHE A O 1
ATOM 1010 N N . PHE A 1 129 ? -3.603 -5.423 -12.837 1.00 84.88 129 PHE A N 1
ATOM 1011 C CA . PHE A 1 129 ? -4.097 -6.714 -13.313 1.00 84.88 129 PHE A CA 1
ATOM 1012 C C . PHE A 1 129 ? -4.564 -6.662 -14.773 1.00 84.88 129 PHE A C 1
ATOM 1014 O O . PHE A 1 129 ? -4.661 -5.604 -15.388 1.00 84.88 129 PHE A O 1
ATOM 1021 N N . THR A 1 130 ? -4.836 -7.838 -15.332 1.00 84.19 130 THR A N 1
ATOM 1022 C CA . THR A 1 130 ? -5.404 -8.040 -16.664 1.00 84.19 130 THR A CA 1
ATOM 1023 C C . THR A 1 130 ? -6.753 -8.727 -16.495 1.00 84.19 130 THR A C 1
ATOM 1025 O O . THR A 1 130 ? -7.020 -9.321 -15.449 1.00 84.19 130 THR A O 1
ATOM 1028 N N . GLU A 1 131 ? -7.579 -8.708 -17.538 1.00 89.75 131 GLU A N 1
ATOM 1029 C CA . GLU A 1 131 ? -8.836 -9.463 -17.553 1.00 89.75 131 GLU A CA 1
ATOM 1030 C C . GLU A 1 131 ? -8.609 -10.969 -17.361 1.00 89.75 131 GLU A C 1
ATOM 1032 O O . GLU A 1 131 ? -9.452 -11.657 -16.797 1.00 89.75 131 GLU A O 1
ATOM 1037 N N . GLU A 1 132 ? -7.451 -11.502 -17.758 1.00 85.69 132 GLU A N 1
ATOM 1038 C CA . GLU A 1 132 ? -7.131 -12.904 -17.493 1.00 85.69 132 GLU A CA 1
ATOM 1039 C C . GLU A 1 132 ? -6.993 -13.190 -15.993 1.00 85.69 132 GLU A C 1
ATOM 1041 O O . GLU A 1 132 ? -7.452 -14.239 -15.530 1.00 85.69 132 GLU A O 1
ATOM 1046 N N . HIS A 1 133 ? -6.366 -12.285 -15.232 1.00 92.31 133 HIS A N 1
ATOM 1047 C CA . HIS A 1 133 ? -6.248 -12.465 -13.788 1.00 92.31 133 HIS A CA 1
ATOM 1048 C C . HIS A 1 133 ? -7.627 -12.481 -13.126 1.00 92.31 133 HIS A C 1
ATOM 1050 O O . HIS A 1 133 ? -7.859 -13.279 -12.226 1.00 92.31 133 HIS A O 1
ATOM 1056 N N . THR A 1 134 ? -8.549 -11.644 -13.592 1.00 92.44 134 THR A N 1
ATOM 1057 C CA . THR A 1 134 ? -9.851 -11.409 -12.956 1.00 92.44 134 THR A CA 1
ATOM 1058 C C . THR A 1 134 ? -10.999 -12.212 -13.553 1.00 92.44 134 THR A C 1
ATOM 1060 O O . THR A 1 134 ? -12.136 -11.985 -13.162 1.00 92.44 134 THR A O 1
ATOM 1063 N N . HIS A 1 135 ? -10.734 -13.149 -14.468 1.00 95.88 135 HIS A N 1
ATOM 1064 C CA . HIS A 1 135 ? -11.759 -13.949 -15.160 1.00 95.88 135 HIS A CA 1
ATOM 1065 C C . HIS A 1 135 ? -12.700 -13.126 -16.062 1.00 95.88 135 HIS A C 1
ATOM 1067 O O . HIS A 1 135 ? -13.873 -13.457 -16.213 1.00 95.88 135 HIS A O 1
ATOM 1073 N N . GLY A 1 136 ? -12.172 -12.076 -16.694 1.00 95.81 136 GLY A N 1
ATOM 1074 C CA . GLY A 1 136 ? -12.855 -11.288 -17.724 1.00 95.81 136 GLY A CA 1
ATOM 1075 C C . GLY A 1 136 ? -13.270 -9.877 -17.303 1.00 95.81 136 GLY A C 1
ATOM 1076 O O . GLY A 1 136 ? -14.060 -9.266 -18.012 1.00 95.81 136 GLY A O 1
ATOM 1077 N N . TYR A 1 137 ? -12.778 -9.364 -16.169 1.00 97.75 137 TYR A N 1
ATOM 1078 C CA . TYR A 1 137 ? -13.181 -8.054 -15.640 1.00 97.75 137 TYR A CA 1
ATOM 1079 C C . TYR A 1 137 ? -12.032 -7.042 -15.693 1.00 97.75 137 TYR A C 1
ATOM 1081 O O . TYR A 1 137 ? -11.007 -7.218 -15.030 1.00 97.75 137 TYR A O 1
ATOM 1089 N N . ASN A 1 138 ? -12.199 -5.948 -16.430 1.00 96.50 138 ASN A N 1
ATOM 1090 C CA . ASN A 1 138 ? -11.259 -4.825 -16.381 1.00 96.50 138 ASN A CA 1
ATOM 1091 C C . ASN A 1 138 ? -11.494 -3.930 -15.144 1.00 96.50 138 ASN A C 1
ATOM 1093 O O . ASN A 1 138 ? -12.395 -4.172 -14.344 1.00 96.50 138 ASN A O 1
ATOM 1097 N N . LEU A 1 139 ? -10.659 -2.902 -14.959 1.00 95.62 139 LEU A N 1
ATOM 1098 C CA . LEU A 1 139 ? -10.714 -2.019 -13.787 1.00 95.62 139 LEU A CA 1
ATOM 1099 C C . LEU A 1 139 ? -12.077 -1.333 -13.617 1.00 95.62 139 LEU A C 1
ATOM 1101 O O . LEU A 1 139 ? -12.579 -1.257 -12.498 1.00 95.62 139 LEU A O 1
ATOM 1105 N N . GLU A 1 140 ? -12.673 -0.868 -14.710 1.00 98.62 140 GLU A N 1
ATOM 1106 C CA . GLU A 1 140 ? -13.973 -0.204 -14.729 1.00 98.62 140 GLU A CA 1
ATOM 1107 C C . GLU A 1 140 ? -15.094 -1.166 -14.326 1.00 98.62 140 GLU A C 1
ATOM 1109 O O . GLU A 1 140 ? -15.888 -0.838 -13.453 1.00 98.62 140 GLU A O 1
ATOM 1114 N N . GLN A 1 141 ? -15.104 -2.389 -14.856 1.00 98.56 141 GLN A N 1
ATOM 1115 C CA . GLN A 1 141 ? -16.103 -3.403 -14.494 1.00 98.56 141 GLN A CA 1
ATOM 1116 C C . GLN A 1 141 ? -15.952 -3.888 -13.044 1.00 98.56 141 GLN A C 1
ATOM 1118 O O . GLN A 1 141 ? -16.938 -4.208 -12.377 1.00 98.56 141 GLN A O 1
ATOM 1123 N N . VAL A 1 142 ? -14.720 -3.931 -12.522 1.00 98.75 142 VAL A N 1
ATOM 1124 C CA . VAL A 1 142 ? -14.490 -4.162 -11.089 1.00 98.75 142 VAL A CA 1
ATOM 1125 C C . VAL A 1 142 ? -15.060 -3.001 -10.270 1.00 98.75 142 VAL A C 1
ATOM 1127 O O . VAL A 1 142 ? -15.711 -3.238 -9.253 1.00 98.75 142 VAL A O 1
ATOM 1130 N N . TRP A 1 143 ? -14.862 -1.756 -10.713 1.00 98.88 143 TRP A N 1
ATOM 1131 C CA . TRP A 1 143 ? -15.414 -0.577 -10.046 1.00 98.88 143 TRP A CA 1
ATOM 1132 C C . TRP A 1 143 ? -16.943 -0.557 -10.050 1.00 98.88 143 TRP A C 1
ATOM 1134 O O . TRP A 1 143 ? -17.551 -0.322 -9.009 1.00 98.88 143 TRP A O 1
ATOM 1144 N N . GLU A 1 144 ? -17.570 -0.877 -11.181 1.00 98.81 144 GLU A N 1
ATOM 1145 C CA . GLU A 1 144 ? -19.025 -0.997 -11.314 1.00 98.81 144 GLU A CA 1
ATOM 1146 C C . GLU A 1 144 ? -19.609 -1.985 -10.292 1.00 98.81 144 GLU A C 1
ATOM 1148 O O . GLU A 1 144 ? -20.617 -1.686 -9.652 1.00 98.81 144 GLU A O 1
ATOM 1153 N N . ALA A 1 145 ? -18.940 -3.117 -10.047 1.00 98.81 145 ALA A N 1
ATOM 1154 C CA . ALA A 1 145 ? -19.361 -4.071 -9.020 1.00 98.81 145 ALA A CA 1
ATOM 1155 C C . ALA A 1 145 ? -19.281 -3.497 -7.590 1.00 98.81 145 ALA A C 1
ATOM 1157 O O . ALA A 1 145 ? -20.162 -3.764 -6.771 1.00 98.81 145 ALA A O 1
ATOM 1158 N N . LEU A 1 146 ? -18.262 -2.684 -7.281 1.00 98.88 146 LEU A N 1
ATOM 1159 C CA . LEU A 1 146 ? -18.164 -1.971 -5.998 1.00 98.88 146 LEU A CA 1
ATOM 1160 C C . LEU A 1 146 ? -19.272 -0.914 -5.866 1.00 98.88 146 LEU A C 1
ATOM 1162 O O . LEU A 1 146 ? -19.886 -0.789 -4.806 1.00 98.88 146 LEU A O 1
ATOM 1166 N N . VAL A 1 147 ? -19.559 -0.182 -6.945 1.00 98.88 147 VAL A N 1
ATOM 1167 C CA . VAL A 1 147 ? -20.659 0.790 -7.014 1.00 98.88 147 VAL A CA 1
ATOM 1168 C C . VAL A 1 147 ? -22.004 0.118 -6.744 1.00 98.88 147 VAL A C 1
ATOM 1170 O O . VAL A 1 147 ? -22.801 0.635 -5.960 1.00 98.88 147 VAL A O 1
ATOM 1173 N N . GLU A 1 148 ? -22.265 -1.037 -7.355 1.00 98.81 148 GLU A N 1
ATOM 1174 C CA . GLU A 1 148 ? -23.482 -1.813 -7.107 1.00 98.81 148 GLU A CA 1
ATOM 1175 C C . GLU A 1 148 ? -23.568 -2.294 -5.656 1.00 98.81 148 GLU A C 1
ATOM 1177 O O . GLU A 1 148 ? -24.592 -2.083 -5.011 1.00 98.81 148 GLU A O 1
ATOM 1182 N N . ALA A 1 149 ? -22.482 -2.824 -5.089 1.00 98.81 149 ALA A N 1
ATOM 1183 C CA . ALA A 1 149 ? -22.463 -3.236 -3.686 1.00 98.81 149 ALA A CA 1
ATOM 1184 C C . ALA A 1 149 ? -22.687 -2.065 -2.709 1.00 98.81 149 ALA A C 1
ATOM 1186 O O . ALA A 1 149 ? -23.328 -2.247 -1.669 1.00 98.81 149 ALA A O 1
ATOM 1187 N N . LYS A 1 150 ? -22.212 -0.855 -3.046 1.00 98.81 150 LYS A N 1
ATOM 1188 C CA . LYS A 1 150 ? -22.520 0.367 -2.286 1.00 98.81 150 LYS A CA 1
ATOM 1189 C C . LYS A 1 150 ? -24.006 0.724 -2.374 1.00 98.81 150 LYS A C 1
ATOM 1191 O O . LYS A 1 150 ? -24.616 1.022 -1.351 1.00 98.81 150 LYS A O 1
ATOM 1196 N N . LYS A 1 151 ? -24.618 0.634 -3.562 1.00 98.69 151 LYS A N 1
ATOM 1197 C CA . LYS A 1 151 ? -26.069 0.857 -3.752 1.00 98.69 151 LYS A CA 1
ATOM 1198 C C . LYS A 1 151 ? -26.926 -0.161 -2.997 1.00 98.69 151 LYS A C 1
ATOM 1200 O O . LYS A 1 151 ? -27.963 0.203 -2.455 1.00 98.69 151 LYS A O 1
ATOM 1205 N N . GLU A 1 152 ? -26.488 -1.416 -2.949 1.00 98.50 152 GLU A N 1
ATOM 1206 C CA . GLU A 1 152 ? -27.156 -2.503 -2.221 1.00 98.50 152 GLU A CA 1
ATOM 1207 C C . GLU A 1 152 ? -26.973 -2.411 -0.695 1.00 98.50 152 GLU A C 1
ATOM 1209 O O . GLU A 1 152 ? -27.595 -3.171 0.044 1.00 98.50 152 GLU A O 1
ATOM 1214 N N . GLY A 1 153 ? -26.121 -1.505 -0.200 1.00 98.44 153 GLY A N 1
ATOM 1215 C CA . GLY A 1 153 ? -25.826 -1.356 1.228 1.00 98.44 153 GLY A CA 1
ATOM 1216 C C . GLY A 1 153 ? -24.906 -2.439 1.806 1.00 98.44 153 GLY A C 1
ATOM 1217 O O . GLY A 1 153 ? -24.636 -2.425 3.006 1.00 98.44 153 GLY A O 1
ATOM 1218 N N . LYS A 1 154 ? -24.382 -3.340 0.963 1.00 98.75 154 LYS A N 1
ATOM 1219 C CA . LYS A 1 154 ? -23.377 -4.354 1.332 1.00 98.75 154 LYS A CA 1
ATOM 1220 C C . LYS A 1 154 ? -22.049 -3.722 1.741 1.00 98.75 154 LYS A C 1
ATOM 1222 O O . LYS A 1 154 ? -21.317 -4.260 2.570 1.00 98.75 154 LYS A O 1
ATOM 1227 N N . VAL A 1 155 ? -21.730 -2.575 1.150 1.00 98.75 155 VAL A N 1
ATOM 1228 C CA . VAL A 1 155 ? -20.519 -1.804 1.429 1.00 98.75 155 VAL A CA 1
ATOM 1229 C C . VAL A 1 155 ? -20.907 -0.355 1.708 1.00 98.75 155 VAL A C 1
ATOM 1231 O O . VAL A 1 155 ? -21.706 0.222 0.976 1.00 98.75 155 VAL A O 1
ATOM 1234 N N . ARG A 1 156 ? -20.345 0.258 2.754 1.00 98.81 156 ARG A N 1
ATOM 1235 C CA . ARG A 1 156 ? -20.604 1.672 3.064 1.00 98.81 156 ARG A CA 1
ATOM 1236 C C . ARG A 1 156 ? -19.772 2.593 2.184 1.00 98.81 156 ARG A C 1
ATOM 1238 O O . ARG A 1 156 ? -20.339 3.494 1.577 1.00 98.81 156 ARG A O 1
ATOM 1245 N N . GLU A 1 157 ? -18.466 2.359 2.086 1.00 98.88 157 GLU A N 1
ATOM 1246 C CA . GLU A 1 157 ? -17.526 3.161 1.301 1.00 98.88 157 GLU A CA 1
ATOM 1247 C C . GLU A 1 157 ? -16.671 2.312 0.356 1.00 98.88 157 GLU A C 1
ATOM 1249 O O . GLU A 1 157 ? -16.320 1.172 0.657 1.00 98.88 157 GLU A O 1
ATOM 1254 N N . ILE A 1 158 ? -16.315 2.885 -0.795 1.00 98.94 158 ILE A N 1
ATOM 1255 C CA . ILE A 1 158 ? -15.562 2.200 -1.851 1.00 98.94 158 ILE A CA 1
ATOM 1256 C C . ILE A 1 158 ? -14.294 2.969 -2.206 1.00 98.94 158 ILE A C 1
ATOM 1258 O O . ILE A 1 158 ? -14.264 4.202 -2.222 1.00 98.94 158 ILE A O 1
ATOM 1262 N N . GLY A 1 159 ? -13.228 2.237 -2.503 1.00 98.88 159 GLY A N 1
ATOM 1263 C CA . GLY A 1 159 ? -11.942 2.831 -2.838 1.00 98.88 159 GLY A CA 1
ATOM 1264 C C . GLY A 1 159 ? -11.005 1.857 -3.535 1.00 98.88 159 GLY A C 1
ATOM 1265 O O . GLY A 1 159 ? -11.400 0.806 -4.042 1.00 98.88 159 GLY A O 1
ATOM 1266 N N . VAL A 1 160 ? -9.731 2.214 -3.552 1.00 98.81 160 VAL A N 1
ATOM 1267 C CA . VAL A 1 160 ? -8.679 1.438 -4.204 1.00 98.81 160 VAL A CA 1
ATOM 1268 C C . VAL A 1 160 ? -7.435 1.406 -3.323 1.00 98.81 160 VAL A C 1
ATOM 1270 O O . VAL A 1 160 ? -7.288 2.182 -2.384 1.00 98.81 160 VAL A O 1
ATOM 1273 N N . SER A 1 161 ? -6.538 0.473 -3.592 1.00 96.25 161 SER A N 1
ATOM 1274 C CA . SER A 1 161 ? -5.203 0.428 -3.022 1.00 96.25 161 SER A CA 1
ATOM 1275 C C . SER A 1 161 ? -4.176 0.392 -4.149 1.00 96.25 161 SER A C 1
ATOM 1277 O O . SER A 1 161 ? -4.437 -0.155 -5.220 1.00 96.25 161 SER A O 1
ATOM 1279 N N . ASN A 1 162 ? -3.007 0.989 -3.917 1.00 90.50 162 ASN A N 1
ATOM 1280 C CA . ASN A 1 162 ? -1.898 1.071 -4.869 1.00 90.50 162 ASN A CA 1
ATOM 1281 C C . ASN A 1 162 ? -2.223 1.820 -6.176 1.00 90.50 162 ASN A C 1
ATOM 1283 O O . ASN A 1 162 ? -1.606 1.564 -7.213 1.00 90.50 162 ASN A O 1
ATOM 1287 N N . ALA A 1 163 ? -3.201 2.731 -6.166 1.00 87.38 163 ALA A N 1
ATOM 1288 C CA . ALA A 1 163 ? -3.552 3.498 -7.356 1.00 87.38 163 ALA A CA 1
ATOM 1289 C C . ALA A 1 163 ? -2.630 4.701 -7.558 1.00 87.38 163 ALA A C 1
ATOM 1291 O O . ALA A 1 163 ? -2.461 5.527 -6.664 1.00 87.38 163 ALA A O 1
ATOM 1292 N N . ALA A 1 164 ? -2.103 4.832 -8.776 1.00 86.12 164 ALA A N 1
ATOM 1293 C CA . ALA A 1 164 ? -1.584 6.093 -9.312 1.00 86.12 164 ALA A CA 1
ATOM 1294 C C . ALA A 1 164 ? -2.697 6.964 -9.926 1.00 86.12 164 ALA A C 1
ATOM 1296 O O . ALA A 1 164 ? -3.786 6.461 -10.207 1.00 86.12 164 ALA A O 1
ATOM 1297 N N . ILE A 1 165 ? -2.394 8.239 -10.205 1.00 92.25 165 ILE A N 1
ATOM 1298 C CA . ILE A 1 165 ? -3.345 9.233 -10.745 1.00 92.25 165 ILE A CA 1
ATOM 1299 C C . ILE A 1 165 ? -4.148 8.713 -11.957 1.00 92.25 165 ILE A C 1
ATOM 1301 O O . ILE A 1 165 ? -5.374 8.778 -11.885 1.00 92.25 165 ILE A O 1
ATOM 1305 N N . PRO A 1 166 ? -3.542 8.097 -12.998 1.00 87.00 166 PRO A N 1
ATOM 1306 C CA . PRO A 1 166 ? -4.308 7.619 -14.155 1.00 87.00 166 PRO A CA 1
ATOM 1307 C C . PRO A 1 166 ? -5.364 6.561 -13.809 1.00 87.00 166 PRO A C 1
ATOM 1309 O O . PRO A 1 166 ? -6.389 6.451 -14.476 1.00 87.00 166 PRO A O 1
ATOM 1312 N N . HIS A 1 167 ? -5.143 5.770 -12.756 1.00 95.12 167 HIS A N 1
ATOM 1313 C CA . HIS A 1 167 ? -6.134 4.799 -12.297 1.00 95.12 167 HIS A CA 1
ATOM 1314 C C . HIS A 1 167 ? -7.302 5.505 -11.606 1.00 95.12 167 HIS A C 1
ATOM 1316 O O . HIS A 1 167 ? -8.448 5.176 -11.883 1.00 95.12 167 HIS A O 1
ATOM 1322 N N . LEU A 1 168 ? -7.027 6.499 -10.753 1.00 97.56 168 LEU A N 1
ATOM 1323 C CA . LEU A 1 168 ? -8.071 7.293 -10.096 1.00 97.56 168 LEU A CA 1
ATOM 1324 C C . LEU A 1 168 ? -8.937 8.039 -11.119 1.00 97.56 168 LEU A C 1
ATOM 1326 O O . LEU A 1 168 ? -10.156 8.044 -10.988 1.00 97.56 168 LEU A O 1
ATOM 1330 N N . GLU A 1 169 ? -8.330 8.594 -12.172 1.00 96.75 169 GLU A N 1
ATOM 1331 C CA . GLU A 1 169 ? -9.048 9.236 -13.282 1.00 96.75 169 GLU A CA 1
ATOM 1332 C C . GLU A 1 169 ? -9.994 8.266 -14.003 1.00 96.75 169 GLU A C 1
ATOM 1334 O O . GLU A 1 169 ? -11.145 8.615 -14.270 1.00 96.75 169 GLU A O 1
ATOM 1339 N N . ARG A 1 170 ? -9.554 7.024 -14.249 1.00 98.06 170 ARG A N 1
ATOM 1340 C CA . ARG A 1 170 ? -10.415 5.967 -14.804 1.00 98.06 170 ARG A CA 1
ATOM 1341 C C . ARG A 1 170 ? -11.580 5.627 -13.875 1.00 98.06 170 ARG A C 1
ATOM 1343 O O . ARG A 1 170 ? -12.705 5.498 -14.347 1.00 98.06 170 ARG A O 1
ATOM 1350 N N . LEU A 1 171 ? -11.343 5.535 -12.563 1.00 98.69 171 LEU A N 1
ATOM 1351 C CA . LEU A 1 171 ? -12.409 5.280 -11.586 1.00 98.69 171 LEU A CA 1
ATOM 1352 C C . LEU A 1 171 ? -13.411 6.440 -11.517 1.00 98.69 171 LEU A C 1
ATOM 1354 O O . LEU A 1 171 ? -14.614 6.196 -11.450 1.00 98.69 171 LEU A O 1
ATOM 1358 N N . PHE A 1 172 ? -12.955 7.696 -11.590 1.00 98.56 172 PHE A N 1
ATOM 1359 C CA . PHE A 1 172 ? -13.857 8.847 -11.702 1.00 98.56 172 PHE A CA 1
ATOM 1360 C C . PHE A 1 172 ? -14.714 8.766 -12.968 1.00 98.56 172 PHE A C 1
ATOM 1362 O O . PHE A 1 172 ? -15.924 8.957 -12.886 1.00 98.56 172 PHE A O 1
ATOM 1369 N N . ALA A 1 173 ? -14.114 8.428 -14.113 1.00 98.50 173 ALA A N 1
ATOM 1370 C CA . ALA A 1 173 ? -14.830 8.291 -15.380 1.00 98.50 173 ALA A CA 1
ATOM 1371 C C . ALA A 1 173 ? -15.841 7.128 -15.383 1.00 98.50 173 ALA A C 1
ATOM 1373 O O . ALA A 1 173 ? -16.908 7.251 -15.979 1.00 98.50 173 ALA A O 1
ATOM 1374 N N . ALA A 1 174 ? -15.531 6.024 -14.698 1.00 98.25 174 ALA A N 1
ATOM 1375 C CA . ALA A 1 174 ? -16.424 4.872 -14.544 1.00 98.25 174 ALA A CA 1
ATOM 1376 C C . ALA A 1 174 ? -17.518 5.078 -13.478 1.00 98.25 174 ALA A C 1
ATOM 1378 O O . ALA A 1 174 ? -18.435 4.267 -13.355 1.00 98.25 174 ALA A O 1
ATOM 1379 N N . SER A 1 175 ? -17.433 6.140 -12.673 1.00 98.69 175 SER A N 1
ATOM 1380 C CA . SER A 1 175 ? -18.400 6.402 -11.608 1.00 98.69 175 SER A CA 1
ATOM 1381 C C . SER A 1 175 ? -19.660 7.080 -12.157 1.00 98.69 175 SER A C 1
ATOM 1383 O O . SER A 1 175 ? -19.556 8.104 -12.831 1.00 98.69 175 SER A O 1
ATOM 1385 N N . PRO A 1 176 ? -20.873 6.602 -11.820 1.00 98.31 176 PRO A N 1
ATOM 1386 C CA . PRO A 1 176 ? -22.110 7.190 -12.343 1.00 98.31 176 PRO A CA 1
ATOM 1387 C C . PRO A 1 176 ? -22.423 8.584 -11.771 1.00 98.31 176 PRO A C 1
ATOM 1389 O O . PRO A 1 176 ? -23.185 9.338 -12.372 1.00 98.31 176 PRO A O 1
ATOM 1392 N N . SER A 1 177 ? -21.877 8.931 -10.602 1.00 98.31 177 SER A N 1
ATOM 1393 C CA . SER A 1 177 ? -21.970 10.266 -10.000 1.00 98.31 177 SER A CA 1
ATOM 1394 C C . SER A 1 177 ? -20.861 10.461 -8.947 1.00 98.31 177 SER A C 1
ATOM 1396 O O . SER A 1 177 ? -20.257 9.471 -8.522 1.00 98.31 177 SER A O 1
ATOM 1398 N N . PRO A 1 178 ? -20.607 11.698 -8.468 1.00 98.38 178 PRO A N 1
ATOM 1399 C CA . PRO A 1 178 ? -19.593 11.967 -7.441 1.00 98.38 178 PRO A CA 1
ATOM 1400 C C . PRO A 1 178 ? -19.783 11.222 -6.110 1.00 98.38 178 PRO A C 1
ATOM 1402 O O . PRO A 1 178 ? -18.821 11.035 -5.372 1.00 98.38 178 PRO A O 1
ATOM 1405 N N . GLU A 1 179 ? -21.003 10.774 -5.799 1.00 97.69 179 GLU A N 1
ATOM 1406 C CA . GLU A 1 179 ? -21.294 9.936 -4.622 1.00 97.69 179 GLU A CA 1
ATOM 1407 C C . GLU A 1 179 ? -20.587 8.570 -4.685 1.00 97.69 179 GLU A C 1
ATOM 1409 O O . GLU A 1 179 ? -20.315 7.947 -3.658 1.00 97.69 179 GLU A O 1
ATOM 1414 N N . PHE A 1 180 ? -20.262 8.122 -5.898 1.00 98.75 180 PHE A N 1
ATOM 1415 C CA . PHE A 1 180 ? -19.628 6.842 -6.185 1.00 98.75 180 PHE A CA 1
ATOM 1416 C C . PHE A 1 180 ? -18.149 6.974 -6.547 1.00 98.75 180 PHE A C 1
ATOM 1418 O O . PHE A 1 180 ? -17.575 6.015 -7.044 1.00 98.75 180 PHE A O 1
ATOM 1425 N N . TYR A 1 181 ? -17.529 8.134 -6.321 1.00 98.81 181 TYR A N 1
ATOM 1426 C CA . TYR A 1 181 ? -16.085 8.295 -6.490 1.00 98.81 181 TYR A CA 1
ATOM 1427 C C . TYR A 1 181 ? -15.297 7.474 -5.462 1.00 98.81 181 TYR A C 1
ATOM 1429 O O . TYR A 1 181 ? -15.792 7.249 -4.355 1.00 98.81 181 TYR A O 1
ATOM 1437 N N . PRO A 1 182 ? -14.062 7.039 -5.785 1.00 98.81 182 PRO A N 1
ATOM 1438 C CA . PRO A 1 182 ? -13.193 6.421 -4.795 1.00 98.81 182 PRO A CA 1
ATOM 1439 C C . PRO A 1 182 ? -12.921 7.414 -3.672 1.00 98.81 182 PRO A C 1
ATOM 1441 O O . PRO A 1 182 ? -12.443 8.516 -3.921 1.00 98.81 182 PRO A O 1
ATOM 1444 N N . VAL A 1 183 ? -13.225 7.026 -2.434 1.00 98.81 183 VAL A N 1
ATOM 1445 C CA . VAL A 1 183 ? -13.062 7.905 -1.264 1.00 98.81 183 VAL A CA 1
ATOM 1446 C C . VAL A 1 183 ? -11.826 7.573 -0.430 1.00 98.81 183 VAL A C 1
ATOM 1448 O O . VAL A 1 183 ? -11.482 8.335 0.473 1.00 98.81 183 VAL A O 1
ATOM 1451 N N . ALA A 1 184 ? -11.141 6.471 -0.746 1.00 98.81 184 ALA A N 1
ATOM 1452 C CA . ALA A 1 184 ? -9.879 6.073 -0.135 1.00 98.81 184 ALA A CA 1
ATOM 1453 C C . ALA A 1 184 ? -8.885 5.528 -1.177 1.00 98.81 184 ALA A C 1
ATOM 1455 O O . ALA A 1 184 ? -9.285 4.848 -2.129 1.00 98.81 184 ALA A O 1
ATOM 1456 N N . ASN A 1 185 ? -7.596 5.815 -0.972 1.00 98.81 185 ASN A N 1
ATOM 1457 C CA . ASN A 1 185 ? -6.474 5.221 -1.697 1.00 98.81 185 ASN A CA 1
ATOM 1458 C C . ASN A 1 185 ? -5.420 4.721 -0.698 1.00 98.81 185 ASN A C 1
ATOM 1460 O O . ASN A 1 185 ? -4.667 5.516 -0.131 1.00 98.81 185 ASN A O 1
ATOM 1464 N N . GLN A 1 186 ? -5.378 3.410 -0.465 1.00 98.62 186 GLN A N 1
ATOM 1465 C CA . GLN A 1 186 ? -4.416 2.799 0.454 1.00 98.62 186 GLN A CA 1
ATOM 1466 C C . GLN A 1 186 ? -3.091 2.511 -0.273 1.00 98.62 186 GLN A C 1
ATOM 1468 O O . GLN A 1 186 ? -3.046 1.655 -1.157 1.00 98.62 186 GLN A O 1
ATOM 1473 N N . ILE A 1 187 ? -2.008 3.200 0.085 1.00 95.12 187 ILE A N 1
ATOM 1474 C CA . ILE A 1 187 ? -0.703 3.147 -0.602 1.00 95.12 187 ILE A CA 1
ATOM 1475 C C . ILE A 1 187 ? 0.443 2.869 0.376 1.00 95.12 187 ILE A C 1
ATOM 1477 O O . ILE A 1 187 ? 0.293 3.020 1.590 1.00 95.12 187 ILE A O 1
ATOM 1481 N N . GLU A 1 188 ? 1.610 2.498 -0.152 1.00 92.56 188 GLU A N 1
ATOM 1482 C CA . GLU A 1 188 ? 2.833 2.503 0.649 1.00 92.56 188 GLU A CA 1
ATOM 1483 C C . GLU A 1 188 ? 3.217 3.954 0.915 1.00 92.56 188 GLU A C 1
ATOM 1485 O O . GLU A 1 188 ? 3.401 4.738 -0.020 1.00 92.56 188 GLU A O 1
ATOM 1490 N N . PHE A 1 189 ? 3.307 4.322 2.189 1.00 95.25 189 PHE A N 1
ATOM 1491 C CA . PHE A 1 189 ? 3.719 5.661 2.577 1.00 95.25 189 PHE A CA 1
ATOM 1492 C C . PHE A 1 189 ? 4.533 5.610 3.861 1.00 95.25 189 PHE A C 1
ATOM 1494 O O . PHE A 1 189 ? 4.109 5.060 4.874 1.00 95.25 189 PHE A O 1
ATOM 1501 N N . HIS A 1 190 ? 5.698 6.238 3.807 1.00 93.75 190 HIS A N 1
ATOM 1502 C CA . HIS A 1 190 ? 6.597 6.492 4.926 1.00 93.75 190 HIS A CA 1
ATOM 1503 C C . HIS A 1 190 ? 7.597 7.579 4.491 1.00 93.75 190 HIS A C 1
ATOM 1505 O O . HIS A 1 190 ? 7.638 7.921 3.308 1.00 93.75 190 HIS A O 1
ATOM 1511 N N . PRO A 1 191 ? 8.439 8.127 5.382 1.00 92.25 191 PRO A N 1
ATOM 1512 C CA . PRO A 1 191 ? 9.370 9.202 5.018 1.00 92.25 191 PRO A CA 1
ATOM 1513 C C . PRO A 1 191 ? 10.263 8.932 3.790 1.00 92.25 191 PRO A C 1
ATOM 1515 O O . PRO A 1 191 ? 10.520 9.848 3.014 1.00 92.25 191 PRO A O 1
ATOM 1518 N N . PHE A 1 192 ? 10.671 7.676 3.568 1.00 86.75 192 PHE A N 1
ATOM 1519 C CA . PHE A 1 192 ? 11.461 7.261 2.392 1.00 86.75 192 PHE A CA 1
ATOM 1520 C C . PHE A 1 192 ? 10.653 7.079 1.094 1.00 86.75 192 PHE A C 1
ATOM 1522 O O . PHE A 1 192 ? 11.232 6.945 0.020 1.00 86.75 192 PHE A O 1
ATOM 1529 N N . LEU A 1 193 ? 9.320 7.071 1.179 1.00 85.31 193 LEU A N 1
ATOM 1530 C CA . LEU A 1 193 ? 8.405 6.955 0.045 1.00 85.31 193 LEU A CA 1
ATOM 1531 C C . LEU A 1 193 ? 7.153 7.797 0.315 1.00 85.31 193 LEU A C 1
ATOM 1533 O O . LEU A 1 193 ? 6.065 7.292 0.574 1.00 85.31 193 LEU A O 1
ATOM 1537 N N . GLN A 1 194 ? 7.312 9.120 0.282 1.00 92.31 194 GLN A N 1
ATOM 1538 C CA . GLN A 1 194 ? 6.213 10.053 0.575 1.00 92.31 194 GLN A CA 1
ATOM 1539 C C . GLN A 1 194 ? 5.182 10.144 -0.560 1.00 92.31 194 GLN A C 1
ATOM 1541 O O . GLN A 1 194 ? 4.117 10.731 -0.397 1.00 92.31 194 GLN A O 1
ATOM 1546 N N . ASN A 1 195 ? 5.511 9.594 -1.726 1.00 87.06 195 ASN A N 1
ATOM 1547 C CA . ASN A 1 195 ? 4.637 9.478 -2.880 1.00 87.06 195 ASN A CA 1
ATOM 1548 C C . ASN A 1 195 ? 4.942 8.139 -3.560 1.00 87.06 195 ASN A C 1
ATOM 1550 O O . ASN A 1 195 ? 5.955 8.027 -4.248 1.00 87.06 195 ASN A O 1
ATOM 1554 N N . GLN A 1 196 ? 4.073 7.136 -3.387 1.00 84.00 196 GLN A N 1
ATOM 1555 C CA . GLN A 1 196 ? 4.211 5.836 -4.066 1.00 84.00 196 GLN A CA 1
ATOM 1556 C C . GLN A 1 196 ? 4.234 5.992 -5.598 1.00 84.00 196 GLN A C 1
ATOM 1558 O O . GLN A 1 196 ? 4.889 5.240 -6.312 1.00 84.00 196 GLN A O 1
ATOM 1563 N N . SER A 1 197 ? 3.523 6.998 -6.106 1.00 78.25 197 SER A N 1
ATOM 1564 C CA . SER A 1 197 ? 3.566 7.437 -7.497 1.00 78.25 197 SER A CA 1
ATOM 1565 C C . SER A 1 197 ? 3.484 8.963 -7.564 1.00 78.25 197 SER A C 1
ATOM 1567 O O . SER A 1 197 ? 3.145 9.619 -6.576 1.00 78.25 197 SER A O 1
ATOM 1569 N N . LYS A 1 198 ? 3.830 9.543 -8.718 1.00 81.56 198 LYS A N 1
ATOM 1570 C CA . LYS A 1 198 ? 3.950 10.996 -8.917 1.00 81.56 198 LYS A CA 1
ATOM 1571 C C . LYS A 1 198 ? 2.733 11.755 -8.362 1.00 81.56 198 LYS A C 1
ATOM 1573 O O . LYS A 1 198 ? 1.620 11.560 -8.836 1.00 81.56 198 LYS A O 1
ATOM 1578 N N . ASN A 1 199 ? 2.978 12.632 -7.385 1.00 88.88 199 ASN A N 1
ATOM 1579 C CA . ASN A 1 199 ? 2.005 13.538 -6.754 1.00 88.88 199 ASN A CA 1
ATOM 1580 C C . ASN A 1 199 ? 0.758 12.866 -6.147 1.00 88.88 199 ASN A C 1
ATOM 1582 O O . ASN A 1 199 ? -0.262 13.529 -5.951 1.00 88.88 199 ASN A O 1
ATOM 1586 N N . ILE A 1 200 ? 0.806 11.564 -5.851 1.00 94.56 200 ILE A N 1
ATOM 1587 C CA . ILE A 1 200 ? -0.396 10.807 -5.491 1.00 94.56 200 ILE A CA 1
ATOM 1588 C C . ILE A 1 200 ? -1.055 11.280 -4.193 1.00 94.56 200 ILE A C 1
ATOM 1590 O O . ILE A 1 200 ? -2.283 11.283 -4.107 1.00 94.56 200 ILE A O 1
ATOM 1594 N N . VAL A 1 201 ? -0.270 11.715 -3.200 1.00 96.75 201 VAL A N 1
ATOM 1595 C CA . VAL A 1 201 ? -0.812 12.176 -1.912 1.00 96.75 201 VAL A CA 1
ATOM 1596 C C . VAL A 1 201 ? -1.569 13.489 -2.086 1.00 96.75 201 VAL A C 1
ATOM 1598 O O . VAL A 1 201 ? -2.739 13.573 -1.719 1.00 96.75 201 VAL A O 1
ATOM 1601 N N . GLU A 1 202 ? -0.936 14.489 -2.703 1.00 97.25 202 GLU A N 1
ATOM 1602 C CA . GLU A 1 202 ? -1.553 15.798 -2.949 1.00 97.25 202 GLU A CA 1
ATOM 1603 C C . GLU A 1 202 ? -2.794 15.671 -3.840 1.00 97.25 202 GLU A C 1
ATOM 1605 O O . GLU A 1 202 ? -3.843 16.241 -3.535 1.00 97.25 202 GLU A O 1
ATOM 1610 N N . PHE A 1 203 ? -2.703 14.874 -4.912 1.00 97.69 203 PHE A N 1
ATOM 1611 C CA . PHE A 1 203 ? -3.837 14.613 -5.791 1.00 97.69 203 PHE A CA 1
ATOM 1612 C C . PHE A 1 203 ? -5.006 13.995 -5.021 1.00 97.69 203 PHE A C 1
ATOM 1614 O O . PHE A 1 203 ? -6.131 14.478 -5.141 1.00 97.69 203 PHE A O 1
ATOM 1621 N N . SER A 1 204 ? -4.745 12.963 -4.212 1.00 98.56 204 SER A N 1
ATOM 1622 C CA . SER A 1 204 ? -5.779 12.281 -3.428 1.00 98.56 204 SER A CA 1
ATOM 1623 C C . SER A 1 204 ? -6.467 13.259 -2.473 1.00 98.56 204 SER A C 1
ATOM 1625 O O . SER A 1 204 ? -7.687 13.406 -2.516 1.00 98.56 204 SER A O 1
ATOM 1627 N N . GLN A 1 205 ? -5.694 14.019 -1.694 1.00 98.25 205 GLN A N 1
ATOM 1628 C CA . GLN A 1 205 ? -6.231 14.973 -0.719 1.00 98.25 205 GLN A CA 1
ATOM 1629 C C . GLN A 1 205 ? -7.059 16.084 -1.381 1.00 98.25 205 GLN A C 1
ATOM 1631 O O . GLN A 1 205 ? -8.156 16.394 -0.917 1.00 98.25 205 GLN A O 1
ATOM 1636 N N . LYS A 1 206 ? -6.591 16.636 -2.509 1.00 98.06 206 LYS A N 1
ATOM 1637 C CA . LYS A 1 206 ? -7.314 17.672 -3.266 1.00 98.06 206 LYS A CA 1
ATOM 1638 C C . LYS A 1 206 ? -8.657 17.184 -3.820 1.00 98.06 206 LYS A C 1
ATOM 1640 O O . LYS A 1 206 ? -9.585 17.980 -3.940 1.00 98.06 206 LYS A O 1
ATOM 1645 N N . HIS A 1 207 ? -8.767 15.897 -4.144 1.00 98.31 207 HIS A N 1
ATOM 1646 C CA . HIS A 1 207 ? -9.999 15.286 -4.654 1.00 98.31 207 HIS A CA 1
ATOM 1647 C C . HIS A 1 207 ? -10.845 14.633 -3.551 1.00 98.31 207 HIS A C 1
ATOM 1649 O O . HIS A 1 207 ? -11.787 13.901 -3.847 1.00 98.31 207 HIS A O 1
ATOM 1655 N N . GLY A 1 208 ? -10.534 14.896 -2.276 1.00 98.00 208 GLY A N 1
ATOM 1656 C CA . GLY A 1 208 ? -11.279 14.343 -1.150 1.00 98.00 208 GLY A CA 1
ATOM 1657 C C . GLY A 1 208 ? -11.133 12.826 -1.025 1.00 98.00 208 GLY A C 1
ATOM 1658 O O . GLY A 1 208 ? -12.072 12.164 -0.603 1.00 98.00 208 GLY A O 1
ATOM 1659 N N . ILE A 1 209 ? -9.988 12.263 -1.395 1.00 98.81 209 ILE A N 1
ATOM 1660 C CA . ILE A 1 209 ? -9.661 10.848 -1.219 1.00 98.81 209 ILE A CA 1
ATOM 1661 C C . ILE A 1 209 ? -8.761 10.723 0.009 1.00 98.81 209 ILE A C 1
ATOM 1663 O O . ILE A 1 209 ? -7.669 11.297 0.041 1.00 98.81 209 ILE A O 1
ATOM 1667 N N . LEU A 1 210 ? -9.197 9.962 1.015 1.00 98.75 210 LEU A N 1
ATOM 1668 C CA . LEU A 1 210 ? -8.359 9.654 2.169 1.00 98.75 210 LEU A CA 1
ATOM 1669 C C . LEU A 1 210 ? -7.205 8.752 1.730 1.00 98.75 210 LEU A C 1
ATOM 1671 O O . LEU A 1 210 ? -7.419 7.650 1.228 1.00 98.75 210 LEU A O 1
ATOM 1675 N N . VAL A 1 211 ? -5.975 9.201 1.947 1.00 98.81 211 VAL A N 1
ATOM 1676 C CA . VAL A 1 211 ? -4.810 8.329 1.801 1.00 98.81 211 VAL A CA 1
ATOM 1677 C C . VAL A 1 211 ? -4.680 7.496 3.069 1.00 98.81 211 VAL A C 1
ATOM 1679 O O . VAL A 1 211 ? -4.665 8.043 4.174 1.00 98.81 211 VAL A O 1
ATOM 1682 N N . GLU A 1 212 ? -4.552 6.184 2.907 1.00 98.81 212 GLU A N 1
ATOM 1683 C CA . GLU A 1 212 ? -4.179 5.276 3.990 1.00 98.81 212 GLU A CA 1
ATOM 1684 C C . GLU A 1 212 ? -2.756 4.758 3.749 1.00 98.81 212 GLU A C 1
ATOM 1686 O O . GLU A 1 212 ? -2.419 4.370 2.632 1.00 98.81 212 GLU A O 1
ATOM 1691 N N . ALA A 1 213 ? -1.909 4.756 4.777 1.00 98.12 213 ALA A N 1
ATOM 1692 C CA . ALA A 1 213 ? -0.516 4.331 4.680 1.00 98.12 213 ALA A CA 1
ATOM 1693 C C . ALA A 1 213 ? -0.353 2.894 5.174 1.00 98.12 213 ALA A C 1
ATOM 1695 O O . ALA A 1 213 ? -0.414 2.658 6.383 1.00 98.12 213 ALA A O 1
ATOM 1696 N N . PHE A 1 214 ? -0.071 1.946 4.280 1.00 94.44 214 PHE A N 1
ATOM 1697 C CA . PHE A 1 214 ? 0.516 0.676 4.706 1.00 94.44 214 PHE A CA 1
ATOM 1698 C C . PHE A 1 214 ? 2.039 0.796 4.811 1.00 94.44 214 PHE A C 1
ATOM 1700 O O . PHE A 1 214 ? 2.672 1.641 4.178 1.00 94.44 214 PHE A O 1
ATOM 1707 N N . SER A 1 215 ? 2.630 -0.061 5.647 1.00 90.81 215 SER A N 1
ATOM 1708 C CA . SER A 1 215 ? 4.062 -0.033 5.970 1.00 90.81 215 SER A CA 1
ATOM 1709 C C . SER A 1 215 ? 4.605 1.327 6.469 1.00 90.81 215 SER A C 1
ATOM 1711 O O . SER A 1 215 ? 5.762 1.641 6.191 1.00 90.81 215 SER A O 1
ATOM 1713 N N . PRO A 1 216 ? 3.875 2.098 7.308 1.00 94.12 216 PRO A N 1
ATOM 1714 C CA . PRO A 1 216 ? 4.355 3.398 7.802 1.00 94.12 216 PRO A CA 1
ATOM 1715 C C . PRO A 1 216 ? 5.620 3.287 8.670 1.00 94.12 216 PRO A C 1
ATOM 1717 O O . PRO A 1 216 ? 6.368 4.247 8.832 1.00 94.12 216 PRO A O 1
ATOM 1720 N N . LEU A 1 217 ? 5.886 2.091 9.208 1.00 93.94 217 LEU A N 1
ATOM 1721 C CA . LEU A 1 217 ? 7.058 1.762 10.020 1.00 93.94 217 LEU A CA 1
ATOM 1722 C C . LEU A 1 217 ? 8.182 1.080 9.219 1.00 93.94 217 LEU A C 1
ATOM 1724 O O . LEU A 1 217 ? 9.076 0.473 9.815 1.00 93.94 217 LEU A O 1
ATOM 1728 N N . ALA A 1 218 ? 8.156 1.140 7.881 1.00 86.69 218 ALA A N 1
ATOM 1729 C CA . ALA A 1 218 ? 9.229 0.601 7.044 1.00 86.69 218 ALA A CA 1
ATOM 1730 C C . ALA A 1 218 ? 10.633 1.104 7.446 1.00 86.69 218 ALA A C 1
ATOM 1732 O O . ALA A 1 218 ? 11.521 0.253 7.532 1.00 86.69 218 ALA A O 1
ATOM 1733 N N . PRO A 1 219 ? 10.848 2.389 7.818 1.00 86.81 219 PRO A N 1
ATOM 1734 C CA . PRO A 1 219 ? 12.160 2.849 8.286 1.00 86.81 219 PRO A CA 1
ATOM 1735 C C . PRO A 1 219 ? 12.722 2.073 9.486 1.00 86.81 219 PRO A C 1
ATOM 1737 O O . PRO A 1 219 ? 13.932 1.986 9.635 1.00 86.81 219 PRO A O 1
ATOM 1740 N N . LEU A 1 220 ? 11.861 1.494 10.333 1.00 87.44 220 LEU A N 1
ATOM 1741 C CA . LEU A 1 220 ? 12.266 0.747 11.532 1.00 87.44 220 LEU A CA 1
ATOM 1742 C C . LEU A 1 220 ? 12.326 -0.772 11.323 1.00 87.44 220 LEU A C 1
ATOM 1744 O O . LEU A 1 220 ? 12.805 -1.492 12.194 1.00 87.44 220 LEU A O 1
ATOM 1748 N N . SER A 1 221 ? 11.751 -1.284 10.233 1.00 78.12 221 SER A N 1
ATOM 1749 C CA . SER A 1 221 ? 11.496 -2.725 10.068 1.00 78.12 221 SER A CA 1
ATOM 1750 C C . SER A 1 221 ? 11.979 -3.319 8.750 1.00 78.12 221 SER A C 1
ATOM 1752 O O . SER A 1 221 ? 12.015 -4.542 8.628 1.00 78.12 221 SER A O 1
ATOM 1754 N N . ARG A 1 222 ? 12.313 -2.485 7.761 1.00 69.56 222 ARG A N 1
ATOM 1755 C CA . ARG A 1 222 ? 12.658 -2.911 6.396 1.00 69.56 222 ARG A CA 1
ATOM 1756 C C . ARG A 1 222 ? 13.941 -2.283 5.854 1.00 69.56 222 ARG A C 1
ATOM 1758 O O . ARG A 1 222 ? 14.332 -2.615 4.743 1.00 69.56 222 ARG A O 1
ATOM 1765 N N . VAL A 1 223 ? 14.567 -1.378 6.603 1.00 71.81 223 VAL A N 1
ATOM 1766 C CA . VAL A 1 223 ? 15.787 -0.675 6.195 1.00 71.81 223 VAL A CA 1
ATOM 1767 C C . VAL A 1 223 ? 16.862 -0.943 7.240 1.00 71.81 223 VAL A C 1
ATOM 1769 O O . VAL A 1 223 ? 16.622 -0.715 8.423 1.00 71.81 223 VAL A O 1
ATOM 1772 N N . GLU A 1 224 ? 18.017 -1.452 6.808 1.00 66.69 224 GLU A N 1
ATOM 1773 C CA . GLU A 1 224 ? 19.160 -1.714 7.696 1.00 66.69 224 GLU A CA 1
ATOM 1774 C C . GLU A 1 224 ? 19.844 -0.400 8.109 1.00 66.69 224 GLU A C 1
ATOM 1776 O O . GLU A 1 224 ? 19.997 -0.136 9.299 1.00 66.69 224 GLU A O 1
ATOM 1781 N N . ASP A 1 225 ? 20.132 0.478 7.141 1.00 74.25 225 ASP A N 1
ATOM 1782 C CA . ASP A 1 225 ? 20.721 1.802 7.373 1.00 74.25 225 ASP A CA 1
ATOM 1783 C C . ASP A 1 225 ? 19.651 2.901 7.344 1.00 74.25 225 ASP A C 1
ATOM 1785 O O . ASP A 1 225 ? 19.400 3.567 6.335 1.00 74.25 225 ASP A O 1
ATOM 1789 N N . ASN A 1 226 ? 18.967 3.081 8.474 1.00 78.75 226 ASN A N 1
ATOM 1790 C CA . ASN A 1 226 ? 17.917 4.084 8.605 1.00 78.75 226 ASN A CA 1
ATOM 1791 C C . ASN A 1 226 ? 18.506 5.505 8.727 1.00 78.75 226 ASN A C 1
ATOM 1793 O O . ASN A 1 226 ? 18.855 5.950 9.820 1.00 78.75 226 ASN A O 1
ATOM 1797 N N . ALA A 1 227 ? 18.526 6.258 7.622 1.00 83.62 227 ALA A N 1
ATOM 1798 C CA . ALA A 1 227 ? 18.958 7.664 7.587 1.00 83.62 227 ALA A CA 1
ATOM 1799 C C . ALA A 1 227 ? 18.165 8.600 8.530 1.00 83.62 227 ALA A C 1
ATOM 1801 O O . ALA A 1 227 ? 18.612 9.705 8.828 1.00 83.62 227 ALA A O 1
ATOM 1802 N N . LEU A 1 228 ? 16.996 8.166 9.019 1.00 88.06 228 LEU A N 1
ATOM 1803 C CA . LEU A 1 228 ? 16.181 8.897 9.991 1.00 88.06 228 LEU A CA 1
ATOM 1804 C C . LEU A 1 228 ? 16.486 8.541 11.449 1.00 88.06 228 LEU A C 1
ATOM 1806 O O . LEU A 1 228 ? 15.896 9.167 12.326 1.00 88.06 228 LEU A O 1
ATOM 1810 N N . ALA A 1 229 ? 17.359 7.570 11.735 1.00 90.00 229 ALA A N 1
ATOM 1811 C CA . ALA A 1 229 ? 17.543 7.030 13.085 1.00 90.00 229 ALA A CA 1
ATOM 1812 C C . ALA A 1 229 ? 17.826 8.123 14.133 1.00 90.00 229 ALA A C 1
ATOM 1814 O O . ALA A 1 229 ? 17.107 8.222 15.126 1.00 90.00 229 ALA A O 1
ATOM 1815 N N . ASP A 1 230 ? 18.793 9.010 13.880 1.00 91.94 230 ASP A N 1
ATOM 1816 C CA . ASP A 1 230 ? 19.135 10.090 14.816 1.00 91.94 230 ASP A CA 1
ATOM 1817 C C . ASP A 1 230 ? 18.000 11.105 14.996 1.00 91.94 230 ASP A C 1
ATOM 1819 O O . ASP A 1 230 ? 17.757 11.585 16.106 1.00 91.94 230 ASP A O 1
ATOM 1823 N N . THR A 1 231 ? 17.292 11.439 13.915 1.00 93.50 231 THR A N 1
ATOM 1824 C CA . THR A 1 231 ? 16.141 12.351 13.954 1.00 93.50 231 THR A CA 1
ATOM 1825 C C . THR A 1 231 ? 15.004 11.741 14.768 1.00 93.50 231 THR A C 1
ATOM 1827 O O . THR A 1 231 ? 14.477 12.392 15.669 1.00 93.50 231 THR A O 1
ATOM 1830 N N . LEU A 1 232 ? 14.658 10.478 14.508 1.00 95.75 232 LEU A N 1
ATOM 1831 C CA . LEU A 1 232 ? 13.594 9.772 15.221 1.00 95.75 232 LEU A CA 1
ATOM 1832 C C . LEU A 1 232 ? 13.931 9.597 16.697 1.00 95.75 232 LEU A C 1
ATOM 1834 O O . LEU A 1 232 ? 13.065 9.841 17.532 1.00 95.75 232 LEU A O 1
ATOM 1838 N N . LYS A 1 233 ? 15.182 9.263 17.026 1.00 96.19 233 LYS A N 1
ATOM 1839 C CA . LYS A 1 233 ? 15.639 9.133 18.410 1.00 96.19 233 LYS A CA 1
ATOM 1840 C C . LYS A 1 233 ? 15.530 10.452 19.179 1.00 96.19 233 LYS A C 1
ATOM 1842 O O . LYS A 1 233 ? 14.981 10.472 20.278 1.00 96.19 233 LYS A O 1
ATOM 1847 N N . LYS A 1 234 ? 15.978 11.570 18.595 1.00 97.62 234 LYS A N 1
ATOM 1848 C CA . LYS A 1 234 ? 15.857 12.903 19.219 1.00 97.62 234 LYS A CA 1
ATOM 1849 C C . LYS A 1 234 ? 14.399 13.292 19.468 1.00 97.62 234 LYS A C 1
ATOM 1851 O O . LYS A 1 234 ? 14.080 13.837 20.522 1.00 97.62 234 LYS A O 1
ATOM 1856 N N . LEU A 1 235 ? 13.512 13.011 18.513 1.00 98.12 235 LEU A N 1
ATOM 1857 C CA . LEU A 1 235 ? 12.080 13.287 18.655 1.00 98.12 235 LEU A CA 1
ATOM 1858 C C . LEU A 1 235 ? 11.425 12.370 19.696 1.00 98.12 235 LEU A C 1
ATOM 1860 O O . LEU A 1 235 ? 10.646 12.839 20.521 1.00 98.12 235 LEU A O 1
ATOM 1864 N N . ALA A 1 236 ? 11.778 11.085 19.701 1.00 98.12 236 ALA A N 1
ATOM 1865 C CA . ALA A 1 236 ? 11.335 10.113 20.696 1.00 98.12 236 ALA A CA 1
ATOM 1866 C C . ALA A 1 236 ? 11.691 10.572 22.122 1.00 98.12 236 ALA A C 1
ATOM 1868 O O . ALA A 1 236 ? 10.819 10.614 22.992 1.00 98.12 236 ALA A O 1
ATOM 1869 N N . GLU A 1 237 ? 12.933 11.015 22.339 1.00 98.19 237 GLU A N 1
ATOM 1870 C CA . GLU A 1 237 ? 13.388 11.590 23.612 1.00 98.19 237 GLU A CA 1
ATOM 1871 C C . GLU A 1 237 ? 12.631 12.882 23.964 1.00 98.19 237 GLU A C 1
ATOM 1873 O O . GLU A 1 237 ? 12.128 13.011 25.080 1.00 98.19 237 GLU A O 1
ATOM 1878 N N . LYS A 1 238 ? 12.488 13.815 23.010 1.00 98.44 238 LYS A N 1
ATOM 1879 C CA . LYS A 1 238 ? 11.785 15.095 23.215 1.00 98.44 238 LYS A CA 1
ATOM 1880 C C . LYS A 1 238 ? 10.337 14.902 23.670 1.00 98.44 238 LYS A C 1
ATOM 1882 O O . LYS A 1 238 ? 9.878 15.613 24.562 1.00 98.44 238 LYS A O 1
ATOM 1887 N N . TYR A 1 239 ? 9.614 13.980 23.038 1.00 98.25 239 TYR A N 1
ATOM 1888 C CA . TYR A 1 239 ? 8.187 13.766 23.288 1.00 98.25 239 TYR A CA 1
ATOM 1889 C C . TYR A 1 239 ? 7.901 12.681 24.331 1.00 98.25 239 TYR A C 1
ATOM 1891 O O . TYR A 1 239 ? 6.739 12.477 24.677 1.00 98.25 239 TYR A O 1
ATOM 1899 N N . ASN A 1 240 ? 8.935 12.006 24.851 1.00 97.75 240 ASN A N 1
ATOM 1900 C CA . ASN A 1 240 ? 8.804 10.814 25.691 1.00 97.75 240 ASN A CA 1
ATOM 1901 C C . ASN A 1 240 ? 7.919 9.742 25.020 1.00 97.75 240 ASN A C 1
ATOM 1903 O O . ASN A 1 240 ? 6.942 9.245 25.587 1.00 97.75 240 ASN A O 1
ATOM 1907 N N . LYS A 1 241 ? 8.250 9.440 23.762 1.00 98.25 241 LYS A N 1
ATOM 1908 C CA . LYS A 1 241 ? 7.540 8.509 22.877 1.00 98.25 241 LYS A CA 1
ATOM 1909 C C . LYS A 1 241 ? 8.526 7.552 22.219 1.00 98.25 241 LYS A C 1
ATOM 1911 O O . LYS A 1 241 ? 9.733 7.746 22.282 1.00 98.25 241 LYS A O 1
ATOM 1916 N N . THR A 1 242 ? 8.021 6.512 21.569 1.00 98.25 242 THR A N 1
ATOM 1917 C CA . THR A 1 242 ? 8.835 5.618 20.736 1.00 98.25 242 THR A CA 1
ATOM 1918 C C . THR A 1 242 ? 9.003 6.176 19.324 1.00 98.25 242 THR A C 1
ATOM 1920 O O . THR A 1 242 ? 8.156 6.916 18.827 1.00 98.25 242 THR A O 1
ATOM 1923 N N . GLU A 1 243 ? 10.051 5.760 18.615 1.00 97.62 243 GLU A N 1
ATOM 1924 C CA . GLU A 1 243 ? 10.264 6.113 17.201 1.00 97.62 243 GLU A CA 1
ATOM 1925 C C . GLU A 1 243 ? 9.075 5.695 16.314 1.00 97.62 243 GLU A C 1
ATOM 1927 O O . GLU A 1 243 ? 8.718 6.394 15.365 1.00 97.62 243 GLU A O 1
ATOM 1932 N N . ALA A 1 244 ? 8.408 4.585 16.656 1.00 97.44 244 ALA A N 1
ATOM 1933 C CA . ALA A 1 244 ? 7.196 4.142 15.975 1.00 97.44 244 ALA A CA 1
ATOM 1934 C C . ALA A 1 244 ? 6.039 5.131 16.173 1.00 97.44 244 ALA A C 1
ATOM 1936 O O . ALA A 1 244 ? 5.356 5.472 15.209 1.00 97.44 244 ALA A O 1
ATOM 1937 N N . GLN A 1 245 ? 5.849 5.644 17.393 1.00 98.56 245 GLN A N 1
ATOM 1938 C CA . GLN A 1 245 ? 4.863 6.692 17.668 1.00 98.56 245 GLN A CA 1
ATOM 1939 C C . GLN A 1 245 ? 5.177 7.978 16.901 1.00 98.56 245 GLN A C 1
ATOM 1941 O O . GLN A 1 245 ? 4.257 8.575 16.346 1.00 98.56 245 GLN A O 1
ATOM 1946 N N . ILE A 1 246 ? 6.454 8.371 16.801 1.00 98.50 246 ILE A N 1
ATOM 1947 C CA . ILE A 1 246 ? 6.872 9.530 15.995 1.00 98.50 246 ILE A CA 1
ATOM 1948 C C . ILE A 1 246 ? 6.472 9.346 14.523 1.00 98.50 246 ILE A C 1
ATOM 1950 O O . ILE A 1 246 ? 5.856 10.240 13.949 1.00 98.50 246 ILE A O 1
ATOM 1954 N N . LEU A 1 247 ? 6.745 8.183 13.918 1.00 98.25 247 LEU A N 1
ATOM 1955 C CA . LEU A 1 247 ? 6.381 7.902 12.520 1.00 98.25 247 LEU A CA 1
ATOM 1956 C C . LEU A 1 247 ? 4.863 7.846 12.287 1.00 98.25 247 LEU A C 1
ATOM 1958 O O . LEU A 1 247 ? 4.370 8.348 11.273 1.00 98.25 247 LEU A O 1
ATOM 1962 N N . LEU A 1 248 ? 4.106 7.261 13.219 1.00 98.44 248 LEU A N 1
ATOM 1963 C CA . LEU A 1 248 ? 2.643 7.227 13.144 1.00 98.44 248 LEU A CA 1
ATOM 1964 C C . LEU A 1 248 ? 2.048 8.634 13.280 1.00 98.44 248 LEU A C 1
ATOM 1966 O O . LEU A 1 248 ? 1.179 9.005 12.492 1.00 98.44 248 LEU A O 1
ATOM 1970 N N . ARG A 1 249 ? 2.557 9.445 14.218 1.00 98.31 249 ARG A N 1
ATOM 1971 C CA . ARG A 1 249 ? 2.142 10.843 14.382 1.00 98.31 249 ARG A CA 1
ATOM 1972 C C . ARG A 1 249 ? 2.489 11.685 13.159 1.00 98.31 249 ARG A C 1
ATOM 1974 O O . ARG A 1 249 ? 1.638 12.434 12.689 1.00 98.31 249 ARG A O 1
ATOM 1981 N N . TYR A 1 250 ? 3.697 11.526 12.619 1.00 98.19 250 TYR A N 1
ATOM 1982 C CA . TYR A 1 250 ? 4.112 12.145 11.362 1.00 98.19 250 TYR A CA 1
ATOM 1983 C C . TYR A 1 250 ? 3.124 11.819 10.237 1.00 98.19 250 TYR A C 1
ATOM 1985 O O . TYR A 1 250 ? 2.630 12.723 9.569 1.00 98.19 250 TYR A O 1
ATOM 1993 N N . THR A 1 251 ? 2.775 10.541 10.073 1.00 98.44 251 THR A N 1
ATOM 1994 C CA . THR A 1 251 ? 1.831 10.089 9.040 1.00 98.44 251 THR A CA 1
ATOM 1995 C C . THR A 1 251 ? 0.458 10.747 9.213 1.00 98.44 251 THR A C 1
ATOM 1997 O O . THR A 1 251 ? -0.077 11.303 8.255 1.00 98.44 251 THR A O 1
ATOM 2000 N N . LEU A 1 252 ? -0.067 10.789 10.443 1.00 98.31 252 LEU A N 1
ATOM 2001 C CA . LEU A 1 252 ? -1.320 11.483 10.752 1.00 98.31 252 LEU A CA 1
ATOM 2002 C C . LEU A 1 252 ? -1.253 12.976 10.409 1.00 98.31 252 LEU A C 1
ATOM 2004 O O . LEU A 1 252 ? -2.143 13.473 9.729 1.00 98.31 252 LEU A O 1
ATOM 2008 N N . GLN A 1 253 ? -0.192 13.687 10.807 1.00 97.44 253 GLN A N 1
ATOM 2009 C CA . GLN A 1 253 ? -0.026 15.121 10.515 1.00 97.44 253 GLN A CA 1
ATOM 2010 C C . GLN A 1 253 ? 0.189 15.430 9.030 1.00 97.44 253 GLN A C 1
ATOM 2012 O O . GLN A 1 253 ? -0.009 16.565 8.601 1.00 97.44 253 GLN A O 1
ATOM 2017 N N . ARG A 1 254 ? 0.546 14.426 8.222 1.00 97.62 254 ARG A N 1
ATOM 2018 C CA . ARG A 1 254 ? 0.537 14.519 6.757 1.00 97.62 254 ARG A CA 1
ATOM 2019 C C . ARG A 1 254 ? -0.869 14.386 6.158 1.00 97.62 254 ARG A C 1
ATOM 2021 O O . ARG A 1 254 ? -0.994 14.445 4.937 1.00 97.62 254 ARG A O 1
ATOM 2028 N N . GLY A 1 255 ? -1.914 14.228 6.974 1.00 97.62 255 GLY A N 1
ATOM 2029 C CA . GLY A 1 255 ? -3.296 14.058 6.526 1.00 97.62 255 GLY A CA 1
ATOM 2030 C C . GLY A 1 255 ? -3.630 12.637 6.077 1.00 97.62 255 GLY A C 1
ATOM 2031 O O . GLY A 1 255 ? -4.544 12.475 5.263 1.00 97.62 255 GLY A O 1
ATOM 2032 N N . ILE A 1 256 ? -2.869 11.643 6.551 1.00 98.62 256 ILE A N 1
ATOM 2033 C CA . ILE A 1 256 ? -2.860 10.252 6.076 1.00 98.62 256 ILE A CA 1
ATOM 2034 C C . ILE A 1 256 ? -3.171 9.308 7.241 1.00 98.62 256 ILE A C 1
ATOM 2036 O O . ILE A 1 256 ? -2.637 9.470 8.337 1.00 98.62 256 ILE A O 1
ATOM 2040 N N . LEU A 1 257 ? -4.014 8.299 7.010 1.00 98.62 257 LEU A N 1
ATOM 2041 C CA . LEU A 1 257 ? -4.415 7.334 8.035 1.00 98.62 257 LEU A CA 1
ATOM 2042 C C . LEU A 1 257 ? -3.469 6.112 8.061 1.00 98.62 257 LEU A C 1
ATOM 2044 O O . LEU A 1 257 ? -3.403 5.383 7.074 1.00 98.62 257 LEU A O 1
ATOM 2048 N N . PRO A 1 258 ? -2.735 5.833 9.153 1.00 98.25 258 PRO A N 1
ATOM 2049 C CA . PRO A 1 258 ? -1.835 4.683 9.209 1.00 98.25 258 PRO A CA 1
ATOM 2050 C C . PRO A 1 258 ? -2.572 3.341 9.334 1.00 98.25 258 PRO A C 1
ATOM 2052 O O . PRO A 1 258 ? -3.479 3.189 10.156 1.00 98.25 258 PRO A O 1
ATOM 2055 N N . VAL A 1 259 ? -2.081 2.336 8.607 1.00 97.25 259 VAL A N 1
ATOM 2056 C CA . VAL A 1 259 ? -2.381 0.912 8.800 1.00 97.25 259 VAL A CA 1
ATOM 2057 C C . VAL A 1 259 ? -1.124 0.231 9.337 1.00 97.25 259 VAL A C 1
ATOM 2059 O O . VAL A 1 259 ? -0.117 0.088 8.638 1.00 97.25 259 VAL A O 1
ATOM 2062 N N . THR A 1 260 ? -1.166 -0.184 10.603 1.00 94.12 260 THR A N 1
ATOM 2063 C CA . THR A 1 260 ? -0.023 -0.790 11.301 1.00 94.12 260 THR A CA 1
ATOM 2064 C C . THR A 1 260 ? -0.365 -2.175 11.835 1.00 94.12 260 THR A C 1
ATOM 2066 O O . THR A 1 260 ? -1.525 -2.558 11.940 1.00 94.12 260 THR A O 1
ATOM 2069 N N . THR A 1 261 ? 0.650 -2.963 12.173 1.00 90.56 261 THR A N 1
ATOM 2070 C CA . THR A 1 261 ? 0.469 -4.283 12.780 1.00 90.56 261 THR A CA 1
ATOM 2071 C C . THR A 1 261 ? 1.526 -4.529 13.843 1.00 90.56 261 THR A C 1
ATOM 2073 O O . THR A 1 261 ? 2.691 -4.158 13.700 1.00 90.56 261 THR A O 1
ATOM 2076 N N . SER A 1 262 ? 1.127 -5.210 14.909 1.00 89.56 262 SER A N 1
ATOM 2077 C CA . SER A 1 262 ? 2.015 -5.740 15.935 1.00 89.56 262 SER A CA 1
ATOM 2078 C C . SER A 1 262 ? 1.370 -6.980 16.550 1.00 89.56 262 SER A C 1
ATOM 2080 O O . SER A 1 262 ? 0.148 -7.087 16.577 1.00 89.56 262 SER A O 1
ATOM 2082 N N . SER A 1 263 ? 2.199 -7.901 17.046 1.00 89.25 263 SER A N 1
ATOM 2083 C CA . SER A 1 263 ? 1.767 -9.008 17.914 1.00 89.25 263 SER A CA 1
ATOM 2084 C C . SER A 1 263 ? 2.144 -8.799 19.383 1.00 89.25 263 SER A C 1
ATOM 2086 O O . SER A 1 263 ? 2.035 -9.712 20.191 1.00 89.25 263 SER A O 1
ATOM 2088 N N . LYS A 1 264 ? 2.710 -7.634 19.716 1.00 92.75 264 LYS A N 1
ATOM 2089 C CA . LYS A 1 264 ? 3.126 -7.269 21.073 1.00 92.75 264 LYS A CA 1
ATOM 2090 C C . LYS A 1 264 ? 2.152 -6.241 21.640 1.00 92.75 264 LYS A C 1
ATOM 2092 O O . LYS A 1 264 ? 1.963 -5.194 21.017 1.00 92.75 264 LYS A O 1
ATOM 2097 N N . GLU A 1 265 ? 1.595 -6.529 22.817 1.00 95.94 265 GLU A N 1
ATOM 2098 C CA . GLU A 1 265 ? 0.592 -5.706 23.511 1.00 95.94 265 GLU A CA 1
ATOM 2099 C C . GLU A 1 265 ? 1.046 -4.255 23.711 1.00 95.94 265 GLU A C 1
ATOM 2101 O O . GLU A 1 265 ? 0.334 -3.321 23.352 1.00 95.94 265 GLU A O 1
ATOM 2106 N N . ASN A 1 266 ? 2.265 -4.057 24.217 1.00 96.19 266 ASN A N 1
ATOM 2107 C CA . ASN A 1 266 ? 2.829 -2.729 24.448 1.00 96.19 266 ASN A CA 1
ATOM 2108 C C . ASN A 1 266 ? 2.898 -1.891 23.163 1.00 96.19 266 ASN A C 1
ATOM 2110 O O . ASN A 1 266 ? 2.472 -0.744 23.167 1.00 96.19 266 ASN A O 1
ATOM 2114 N N . ARG A 1 267 ? 3.319 -2.483 22.039 1.00 94.44 267 ARG A N 1
ATOM 2115 C CA . ARG A 1 267 ? 3.361 -1.791 20.739 1.00 94.44 267 ARG A CA 1
ATOM 2116 C C . ARG A 1 267 ? 1.971 -1.476 20.181 1.00 94.44 267 ARG A C 1
ATOM 2118 O O . ARG A 1 267 ? 1.803 -0.464 19.503 1.00 94.44 267 ARG A O 1
ATOM 2125 N N . LEU A 1 268 ? 0.981 -2.337 20.435 1.00 95.62 268 LEU A N 1
ATOM 2126 C CA . LEU A 1 268 ? -0.414 -2.056 20.076 1.00 95.62 268 LEU A CA 1
ATOM 2127 C C . LEU A 1 268 ? -0.930 -0.845 20.859 1.00 95.62 268 LEU A C 1
ATOM 2129 O O . LEU A 1 268 ? -1.490 0.070 20.263 1.00 95.62 268 LEU A O 1
ATOM 2133 N N . LYS A 1 269 ? -0.675 -0.802 22.171 1.00 96.75 269 LYS A N 1
ATOM 2134 C CA . LYS A 1 269 ? -1.033 0.333 23.026 1.00 96.75 269 LYS A CA 1
ATOM 2135 C C . LYS A 1 269 ? -0.324 1.622 22.592 1.00 96.75 269 LYS A C 1
ATOM 2137 O O . LYS A 1 269 ? -0.986 2.627 22.362 1.00 96.75 269 LYS A O 1
ATOM 2142 N N . GLU A 1 270 ? 0.991 1.568 22.384 1.00 96.50 270 GLU A N 1
ATOM 2143 C CA . GLU A 1 270 ? 1.791 2.698 21.892 1.00 96.50 270 GLU A CA 1
ATOM 2144 C C . GLU A 1 270 ? 1.239 3.253 20.571 1.00 96.50 270 GLU A C 1
ATOM 2146 O O . GLU A 1 270 ? 1.174 4.468 20.402 1.00 96.50 270 GLU A O 1
ATOM 2151 N N . SER A 1 271 ? 0.784 2.381 19.661 1.00 96.69 271 SER A N 1
ATOM 2152 C CA . SER A 1 271 ? 0.205 2.789 18.373 1.00 96.69 271 SER A CA 1
ATOM 2153 C C . SER A 1 271 ? -1.079 3.614 18.517 1.00 96.69 271 SER A C 1
ATOM 2155 O O . SER A 1 271 ? -1.382 4.393 17.622 1.00 96.69 271 SER A O 1
ATOM 2157 N N . LEU A 1 272 ? -1.823 3.468 19.620 1.00 96.00 272 LEU A N 1
ATOM 2158 C CA . LEU A 1 272 ? -3.019 4.267 19.919 1.00 96.00 272 LEU A CA 1
ATOM 2159 C C . LEU A 1 272 ? -2.680 5.582 20.644 1.00 96.00 272 LEU A C 1
ATOM 2161 O O . LEU A 1 272 ? -3.429 6.552 20.559 1.00 96.00 272 LEU A O 1
ATOM 2165 N N . GLU A 1 273 ? -1.540 5.648 21.330 1.00 96.31 273 GLU A N 1
ATOM 2166 C CA . GLU A 1 273 ? -1.084 6.799 22.123 1.00 96.31 273 GLU A CA 1
ATOM 2167 C C . GLU A 1 273 ? -0.292 7.816 21.277 1.00 96.31 273 GLU A C 1
ATOM 2169 O O . GLU A 1 273 ? 0.816 8.226 21.637 1.00 96.31 273 GLU A O 1
ATOM 2174 N N . VAL A 1 274 ? -0.856 8.197 20.124 1.00 96.56 274 VAL A N 1
ATOM 2175 C CA . VAL A 1 274 ? -0.264 9.156 19.165 1.00 96.56 274 VAL A CA 1
ATOM 2176 C C . VAL A 1 274 ? -1.089 10.434 18.974 1.00 96.56 274 VAL A C 1
ATOM 2178 O O . VAL A 1 274 ? -0.835 11.238 18.075 1.00 96.56 274 VAL A O 1
ATOM 2181 N N . PHE A 1 275 ? -2.096 10.630 19.824 1.00 94.56 275 PHE A N 1
ATOM 2182 C CA . PHE A 1 275 ? -2.980 11.800 19.803 1.00 94.56 275 PHE A CA 1
ATOM 2183 C C . PHE A 1 275 ? -2.705 12.785 20.950 1.00 94.56 275 PHE A C 1
ATOM 2185 O O . PHE A 1 275 ? -3.273 13.869 20.963 1.00 94.56 275 PHE A O 1
ATOM 2192 N N . ASP A 1 276 ? -1.831 12.436 21.897 1.00 94.38 276 ASP A N 1
ATOM 2193 C CA . ASP A 1 276 ? -1.473 13.245 23.072 1.00 94.38 276 ASP A CA 1
ATOM 2194 C C . ASP A 1 276 ? -0.218 14.116 22.869 1.00 94.38 276 ASP A C 1
ATOM 2196 O O . ASP A 1 276 ? 0.197 14.827 23.783 1.00 94.38 276 ASP A O 1
ATOM 2200 N N . PHE A 1 277 ? 0.376 14.093 21.673 1.00 96.94 277 PHE A N 1
ATOM 2201 C CA . PHE A 1 277 ? 1.492 14.953 21.286 1.00 96.94 277 PHE A CA 1
ATOM 2202 C C . PHE A 1 277 ? 1.389 15.383 19.821 1.00 96.94 277 PHE A C 1
ATOM 2204 O O . PHE A 1 277 ? 0.634 14.807 19.037 1.00 96.94 277 PHE A O 1
ATOM 2211 N N . GLU A 1 278 ? 2.166 16.398 19.449 1.00 97.25 278 GLU A N 1
ATOM 2212 C CA . GLU A 1 278 ? 2.196 16.954 18.101 1.00 97.25 278 GLU A CA 1
ATOM 2213 C C . GLU A 1 278 ? 3.625 17.351 17.712 1.00 97.25 278 GLU A C 1
ATOM 2215 O O . GLU A 1 278 ? 4.307 18.045 18.473 1.00 97.25 278 GLU A O 1
ATOM 2220 N N . LEU A 1 279 ? 4.076 16.904 16.535 1.00 97.69 279 LEU A N 1
ATOM 2221 C CA . LEU A 1 279 ? 5.338 17.345 15.942 1.00 97.69 279 LEU A CA 1
ATOM 2222 C C . LEU A 1 279 ? 5.166 18.769 15.419 1.00 97.69 279 LEU A C 1
ATOM 2224 O O . LEU A 1 279 ? 4.131 19.094 14.829 1.00 97.69 279 LEU A O 1
ATOM 2228 N N . THR A 1 280 ? 6.169 19.621 15.605 1.00 97.88 280 THR A N 1
ATOM 2229 C CA . THR A 1 280 ? 6.128 20.960 15.011 1.00 97.88 280 THR A CA 1
ATOM 2230 C C . THR A 1 280 ? 6.251 20.869 13.491 1.00 97.88 280 THR A C 1
ATOM 2232 O O . THR A 1 280 ? 6.694 19.859 12.936 1.00 97.88 280 THR A O 1
ATOM 2235 N N . LYS A 1 281 ? 5.874 21.945 12.794 1.00 95.50 281 LYS A N 1
ATOM 2236 C CA . LYS A 1 281 ? 6.010 22.014 11.337 1.00 95.50 281 LYS A CA 1
ATOM 2237 C C . LYS A 1 281 ? 7.456 21.757 10.902 1.00 95.50 281 LYS A C 1
ATOM 2239 O O . LYS A 1 281 ? 7.683 21.004 9.967 1.00 95.50 281 LYS A O 1
ATOM 2244 N N . GLU A 1 282 ? 8.420 22.321 11.622 1.00 96.12 282 GLU A N 1
ATOM 2245 C CA . GLU A 1 282 ? 9.851 22.179 11.347 1.00 96.12 282 GLU A CA 1
ATOM 2246 C C . GLU A 1 282 ? 10.331 20.733 11.522 1.00 96.12 282 GLU A C 1
ATOM 2248 O O . GLU A 1 282 ? 11.210 20.285 10.793 1.00 96.12 282 GLU A O 1
ATOM 2253 N N . GLU A 1 283 ? 9.753 19.980 12.459 1.00 97.19 283 GLU A N 1
ATOM 2254 C CA . GLU A 1 283 ? 10.086 18.568 12.671 1.00 97.19 283 GLU A CA 1
ATOM 2255 C C . GLU A 1 283 ? 9.478 17.674 11.592 1.00 97.19 283 GLU A C 1
ATOM 2257 O O . GLU A 1 283 ? 10.150 16.771 11.093 1.00 97.19 283 GLU A O 1
ATOM 2262 N N . VAL A 1 284 ? 8.234 17.954 11.188 1.00 96.25 284 VAL A N 1
ATOM 2263 C CA . VAL A 1 284 ? 7.610 17.297 10.032 1.00 96.25 284 VAL A CA 1
ATOM 2264 C C . VAL A 1 284 ? 8.416 17.589 8.764 1.00 96.25 284 VAL A C 1
ATOM 2266 O O . VAL A 1 284 ? 8.729 16.662 8.018 1.00 96.25 284 VAL A O 1
ATOM 2269 N N . ASP A 1 285 ? 8.807 18.846 8.542 1.00 92.38 285 ASP A N 1
ATOM 2270 C CA . ASP A 1 285 ? 9.638 19.258 7.408 1.00 92.38 285 ASP A CA 1
ATOM 2271 C C . ASP A 1 285 ? 11.036 18.624 7.472 1.00 92.38 285 ASP A C 1
ATOM 2273 O O . ASP A 1 285 ? 11.547 18.166 6.451 1.00 92.38 285 ASP A O 1
ATOM 2277 N N . GLY A 1 286 ? 11.621 18.496 8.664 1.00 92.44 286 GLY A N 1
ATOM 2278 C CA . GLY A 1 286 ? 12.885 17.791 8.880 1.00 92.44 286 GLY A CA 1
ATOM 2279 C C . GLY A 1 286 ? 12.812 16.305 8.516 1.00 92.44 286 GLY A C 1
ATOM 2280 O O . GLY A 1 286 ? 13.732 15.784 7.891 1.00 92.44 286 GLY A O 1
ATOM 2281 N N . ILE A 1 287 ? 11.700 15.630 8.830 1.00 93.38 287 ILE A N 1
ATOM 2282 C CA . ILE A 1 287 ? 11.449 14.250 8.380 1.00 93.38 287 ILE A CA 1
ATOM 2283 C C . ILE A 1 287 ? 11.232 14.206 6.857 1.00 93.38 287 ILE A C 1
ATOM 2285 O O . ILE A 1 287 ? 11.690 13.269 6.205 1.00 93.38 287 ILE A O 1
ATOM 2289 N N . ASN A 1 288 ? 10.571 15.215 6.272 1.00 89.62 288 ASN A N 1
ATOM 2290 C CA . ASN A 1 288 ? 10.318 15.280 4.829 1.00 89.62 288 ASN A CA 1
ATOM 2291 C C . ASN A 1 288 ? 11.601 15.454 3.996 1.00 89.62 288 ASN A C 1
ATOM 2293 O O . ASN A 1 288 ? 11.661 14.937 2.882 1.00 89.62 288 ASN A O 1
ATOM 2297 N N . GLN A 1 289 ? 12.580 16.206 4.510 1.00 83.50 289 GLN A N 1
ATOM 2298 C CA . GLN A 1 289 ? 13.786 16.636 3.788 1.00 83.50 289 GLN A CA 1
ATOM 2299 C C . GLN A 1 289 ? 14.922 15.608 3.762 1.00 83.50 289 GLN A C 1
ATOM 2301 O O . GLN A 1 289 ? 15.920 15.843 3.081 1.00 83.50 289 GLN A O 1
ATOM 2306 N N . ILE A 1 290 ? 14.821 14.495 4.495 1.00 67.62 290 ILE A N 1
ATOM 2307 C CA . ILE A 1 290 ? 15.910 13.515 4.535 1.00 67.62 290 ILE A CA 1
ATOM 2308 C C . ILE A 1 290 ? 16.006 12.805 3.185 1.00 67.62 290 ILE A C 1
ATOM 2310 O O . ILE A 1 290 ? 15.159 11.990 2.814 1.00 67.62 290 ILE A O 1
ATOM 2314 N N . ASP A 1 291 ? 17.061 13.168 2.454 1.00 51.03 291 ASP A N 1
ATOM 2315 C CA . ASP A 1 291 ? 17.341 12.761 1.083 1.00 51.03 291 ASP A CA 1
ATOM 2316 C C . ASP A 1 291 ? 17.697 11.274 1.036 1.00 51.03 291 ASP A C 1
ATOM 2318 O O . ASP A 1 291 ? 18.839 10.833 1.126 1.00 51.03 291 ASP A O 1
ATOM 2322 N N . SER A 1 292 ? 16.646 10.476 1.002 1.00 48.38 292 SER A N 1
ATOM 2323 C CA . SER A 1 292 ? 16.685 9.025 0.926 1.00 48.38 292 SER A CA 1
ATOM 2324 C C . SER A 1 292 ? 15.592 8.633 -0.046 1.00 48.38 292 SER A C 1
ATOM 2326 O O . SER A 1 292 ? 14.581 8.018 0.288 1.00 48.38 292 SER A O 1
ATOM 2328 N N . THR A 1 293 ? 15.777 9.077 -1.288 1.00 42.34 293 THR A N 1
ATOM 2329 C CA . THR A 1 293 ? 14.967 8.630 -2.412 1.00 42.34 293 THR A CA 1
ATOM 2330 C C . THR A 1 293 ? 15.257 7.148 -2.647 1.00 42.34 293 THR A C 1
ATOM 2332 O O . THR A 1 293 ? 16.054 6.771 -3.502 1.00 42.34 293 THR A O 1
ATOM 2335 N N . VAL A 1 294 ? 14.579 6.271 -1.907 1.00 41.78 294 VAL A N 1
ATOM 2336 C CA . VAL A 1 294 ? 14.377 4.896 -2.358 1.00 41.78 294 VAL A CA 1
ATOM 2337 C C . VAL A 1 294 ? 13.307 4.974 -3.442 1.00 41.78 294 VAL A C 1
ATOM 2339 O O . VAL A 1 294 ? 12.109 4.874 -3.185 1.00 41.78 294 VAL A O 1
ATOM 2342 N N . LYS A 1 295 ? 13.734 5.230 -4.682 1.00 39.41 295 LYS A N 1
ATOM 2343 C CA . LYS A 1 295 ? 12.848 5.161 -5.848 1.00 39.41 295 LYS A CA 1
ATOM 2344 C C . LYS A 1 295 ? 12.575 3.689 -6.168 1.00 39.41 295 LYS A C 1
ATOM 2346 O O . LYS A 1 295 ? 13.229 3.094 -7.020 1.00 39.41 295 LYS A O 1
ATOM 2351 N N . LEU A 1 296 ? 11.606 3.094 -5.479 1.00 37.16 296 LEU A N 1
ATOM 2352 C CA . LEU A 1 296 ? 11.004 1.826 -5.889 1.00 37.16 296 LEU A CA 1
ATOM 2353 C C . LEU A 1 296 ? 10.118 2.089 -7.114 1.00 37.16 296 LEU A C 1
ATOM 2355 O O . LEU A 1 296 ? 8.965 2.495 -6.999 1.00 37.16 296 LEU A O 1
ATOM 2359 N N . TYR A 1 297 ? 10.667 1.886 -8.311 1.00 40.59 297 TYR A N 1
ATOM 2360 C CA . TYR A 1 297 ? 9.883 1.897 -9.545 1.00 40.59 297 TYR A CA 1
ATOM 2361 C C . TYR A 1 297 ? 9.110 0.578 -9.667 1.00 40.59 297 TYR A C 1
ATOM 2363 O O . TYR A 1 297 ? 9.583 -0.366 -10.293 1.00 40.59 297 TYR A O 1
ATOM 2371 N N . MET A 1 298 ? 7.901 0.507 -9.109 1.00 37.06 298 MET A N 1
ATOM 2372 C CA . MET A 1 298 ? 6.923 -0.490 -9.554 1.00 37.06 298 MET A CA 1
ATOM 2373 C C . MET A 1 298 ? 6.090 0.101 -10.696 1.00 37.06 298 MET A C 1
ATOM 2375 O O . MET A 1 298 ? 5.001 0.623 -10.477 1.00 37.06 298 MET A O 1
ATOM 2379 N N . MET A 1 299 ? 6.599 0.043 -11.928 1.00 40.38 299 MET A N 1
ATOM 2380 C CA . MET A 1 299 ? 5.759 0.247 -13.115 1.00 40.38 299 MET A CA 1
ATOM 2381 C C . MET A 1 299 ? 5.274 -1.116 -13.610 1.00 40.38 299 MET A C 1
ATOM 2383 O O . MET A 1 299 ? 5.924 -1.759 -14.431 1.00 40.38 299 MET A O 1
ATOM 2387 N N . ALA A 1 300 ? 4.137 -1.581 -13.096 1.00 40.78 300 ALA A N 1
ATOM 2388 C CA . ALA A 1 300 ? 3.439 -2.708 -13.703 1.00 40.78 300 ALA A CA 1
ATOM 2389 C C . ALA A 1 300 ? 2.730 -2.232 -14.982 1.00 40.78 300 ALA A C 1
ATOM 2391 O O . ALA A 1 300 ? 2.043 -1.213 -14.973 1.00 40.78 300 ALA A O 1
ATOM 2392 N N . GLY A 1 301 ? 2.911 -2.965 -16.082 1.00 46.69 301 GLY A N 1
ATOM 2393 C CA . GLY A 1 301 ? 2.345 -2.642 -17.399 1.00 46.69 301 GLY A CA 1
ATOM 2394 C C . GLY A 1 301 ? 3.379 -2.195 -18.432 1.00 46.69 301 GLY A C 1
ATOM 2395 O O . GLY A 1 301 ? 3.115 -2.307 -19.628 1.00 46.69 301 GLY A O 1
ATOM 2396 N N . THR A 1 302 ? 4.576 -1.789 -18.000 1.00 50.19 302 THR A N 1
ATOM 2397 C CA . THR A 1 302 ? 5.694 -1.554 -18.913 1.00 50.19 302 THR A CA 1
ATOM 2398 C C . THR A 1 302 ? 6.154 -2.894 -19.487 1.00 50.19 302 THR A C 1
ATOM 2400 O O . THR A 1 302 ? 6.566 -3.770 -18.721 1.00 50.19 302 THR A O 1
ATOM 2403 N N . PRO A 1 303 ? 6.067 -3.115 -20.808 1.00 58.03 303 PRO A N 1
ATOM 2404 C CA . PRO A 1 303 ? 6.512 -4.371 -21.382 1.00 58.03 303 PRO A CA 1
ATOM 2405 C C . PRO A 1 303 ? 8.025 -4.512 -21.166 1.00 58.03 303 PRO A C 1
ATOM 2407 O O . PRO A 1 303 ? 8.805 -3.618 -21.500 1.00 58.03 303 PRO A O 1
ATOM 2410 N N . HIS A 1 304 ? 8.442 -5.644 -20.599 1.00 70.25 304 HIS A N 1
ATOM 2411 C CA . HIS A 1 304 ? 9.852 -6.014 -20.583 1.00 70.25 304 HIS A CA 1
ATOM 2412 C C . HIS A 1 304 ? 10.360 -6.169 -22.022 1.00 70.25 304 HIS A C 1
ATOM 2414 O O . HIS A 1 304 ? 9.588 -6.417 -22.959 1.00 70.25 304 HIS A O 1
ATOM 2420 N N . LEU A 1 305 ? 11.666 -6.011 -22.210 1.00 73.81 305 LEU A N 1
ATOM 2421 C CA . LEU A 1 305 ? 12.280 -5.873 -23.523 1.00 73.81 305 LEU A CA 1
ATOM 2422 C C . LEU A 1 305 ? 11.991 -7.085 -24.424 1.00 73.81 305 LEU A C 1
ATOM 2424 O O . LEU A 1 305 ? 11.738 -6.906 -25.614 1.00 73.81 305 LEU A O 1
ATOM 2428 N N . SER A 1 306 ? 11.896 -8.301 -23.868 1.00 74.94 306 SER A N 1
ATOM 2429 C CA . SER A 1 306 ? 11.506 -9.480 -24.662 1.00 74.94 306 SER A CA 1
ATOM 2430 C C . SER A 1 306 ? 10.083 -9.406 -25.234 1.00 74.94 306 SER A C 1
ATOM 2432 O O . SER A 1 306 ? 9.863 -9.868 -26.351 1.00 74.94 306 SER A O 1
ATOM 2434 N N . LYS A 1 307 ? 9.126 -8.766 -24.545 1.00 72.38 307 LYS A N 1
ATOM 2435 C CA . LYS A 1 307 ? 7.761 -8.559 -25.060 1.00 72.38 307 LYS A CA 1
ATOM 2436 C C . LYS A 1 307 ? 7.717 -7.487 -26.151 1.00 72.38 307 LYS A C 1
ATOM 2438 O O . LYS A 1 307 ? 6.965 -7.629 -27.112 1.00 72.38 307 LYS A O 1
ATOM 2443 N N . LEU A 1 308 ? 8.529 -6.435 -26.030 1.00 71.94 308 LEU A N 1
ATOM 2444 C CA . LEU A 1 308 ? 8.630 -5.389 -27.055 1.00 71.94 308 LEU A CA 1
ATOM 2445 C C . LEU A 1 308 ? 9.218 -5.926 -28.359 1.00 71.94 308 LEU A C 1
ATOM 2447 O O . LEU A 1 308 ? 8.652 -5.701 -29.427 1.00 71.94 308 LEU A O 1
ATOM 2451 N N . LEU A 1 309 ? 10.311 -6.684 -28.263 1.00 72.88 309 LEU A N 1
ATOM 2452 C CA . LEU A 1 309 ? 11.014 -7.247 -29.418 1.00 72.88 309 LEU A CA 1
ATOM 2453 C C . LEU A 1 309 ? 10.246 -8.382 -30.110 1.00 72.88 309 LEU A C 1
ATOM 2455 O O . LEU A 1 309 ? 10.586 -8.753 -31.227 1.00 72.88 309 LEU A O 1
ATOM 2459 N N . ALA A 1 310 ? 9.192 -8.923 -29.491 1.00 68.00 310 ALA A N 1
ATOM 2460 C CA . ALA A 1 310 ? 8.346 -9.941 -30.115 1.00 68.00 310 ALA A CA 1
ATOM 2461 C C . ALA A 1 310 ? 7.534 -9.415 -31.316 1.00 68.00 310 ALA A C 1
ATOM 2463 O O . ALA A 1 310 ? 7.075 -10.205 -32.134 1.00 68.00 310 ALA A O 1
ATOM 2464 N N . SER A 1 311 ? 7.321 -8.096 -31.412 1.00 59.50 311 SER A N 1
ATOM 2465 C CA . SER A 1 311 ? 6.456 -7.472 -32.432 1.00 59.50 311 SER A CA 1
ATOM 2466 C C . SER A 1 311 ? 7.047 -6.207 -33.058 1.00 59.50 311 SER A C 1
ATOM 2468 O O . SER A 1 311 ? 6.359 -5.502 -33.804 1.00 59.50 311 SER A O 1
ATOM 2470 N N . LYS A 1 312 ? 8.305 -5.888 -32.732 1.00 66.62 312 LYS A N 1
ATOM 2471 C CA . LYS A 1 312 ? 8.954 -4.639 -33.118 1.00 66.62 312 LYS A CA 1
ATOM 2472 C C . LYS A 1 312 ? 10.444 -4.845 -33.399 1.00 66.62 312 LYS A C 1
ATOM 2474 O O . LYS A 1 312 ? 11.086 -5.660 -32.742 1.00 66.62 312 LYS A O 1
ATOM 2479 N N . HIS A 1 313 ? 10.995 -4.067 -34.330 1.00 69.62 313 HIS A N 1
ATOM 2480 C CA . HIS A 1 313 ? 12.430 -4.046 -34.636 1.00 69.62 313 HIS A CA 1
ATOM 2481 C C . HIS A 1 313 ? 13.061 -2.708 -34.239 1.00 69.62 313 HIS A C 1
ATOM 2483 O O . HIS A 1 313 ? 12.382 -1.680 -34.189 1.00 69.62 313 HIS A O 1
ATOM 2489 N N . LEU A 1 314 ? 14.360 -2.750 -33.949 1.00 76.75 314 LEU A N 1
ATOM 2490 C CA . LEU A 1 314 ? 15.188 -1.593 -33.627 1.00 76.75 314 LEU A CA 1
ATOM 2491 C C . LEU A 1 314 ? 16.241 -1.414 -34.715 1.00 76.75 314 LEU A C 1
ATOM 2493 O O . LEU A 1 314 ? 16.815 -2.398 -35.185 1.00 76.75 314 LEU A O 1
ATOM 2497 N N . GLU A 1 315 ? 16.516 -0.168 -35.082 1.00 83.56 315 GLU A N 1
ATOM 2498 C CA . GLU A 1 315 ? 17.670 0.146 -35.924 1.00 83.56 315 GLU A CA 1
ATOM 2499 C C . GLU A 1 315 ? 18.970 -0.090 -35.139 1.00 83.56 315 GLU A C 1
ATOM 2501 O O . GLU A 1 315 ? 19.008 0.040 -33.912 1.00 83.56 315 GLU A O 1
ATOM 2506 N N . VAL A 1 316 ? 20.072 -0.377 -35.835 1.00 83.69 316 VAL A N 1
ATOM 2507 C CA . VAL A 1 316 ? 21.376 -0.670 -35.203 1.00 83.69 316 VAL A CA 1
ATOM 2508 C C . VAL A 1 316 ? 21.820 0.445 -34.244 1.00 83.69 316 VAL A C 1
ATOM 2510 O O . VAL A 1 316 ? 22.273 0.177 -33.132 1.00 83.69 316 VAL A O 1
ATOM 2513 N N . SER A 1 317 ? 21.616 1.711 -34.615 1.00 83.62 317 SER A N 1
ATOM 2514 C CA . SER A 1 317 ? 21.927 2.858 -33.753 1.00 83.62 317 SER A CA 1
ATOM 2515 C C . SER A 1 317 ? 21.058 2.917 -32.488 1.00 83.62 317 SER A C 1
ATOM 2517 O O . SER A 1 317 ? 21.521 3.351 -31.434 1.00 83.62 317 SER A O 1
ATOM 2519 N N . GLU A 1 318 ? 19.801 2.469 -32.564 1.00 86.31 318 GLU A N 1
ATOM 2520 C CA . GLU A 1 318 ? 18.903 2.396 -31.405 1.00 86.31 318 GLU A CA 1
ATOM 2521 C C . GLU A 1 318 ? 19.299 1.246 -30.478 1.00 86.31 318 GLU A C 1
ATOM 2523 O O . GLU A 1 318 ? 19.329 1.440 -29.262 1.00 86.31 318 GLU A O 1
ATOM 2528 N N . ILE A 1 319 ? 19.679 0.092 -31.046 1.00 88.25 319 ILE A N 1
ATOM 2529 C CA . ILE A 1 319 ? 20.240 -1.042 -30.297 1.00 88.25 319 ILE A CA 1
ATOM 2530 C C .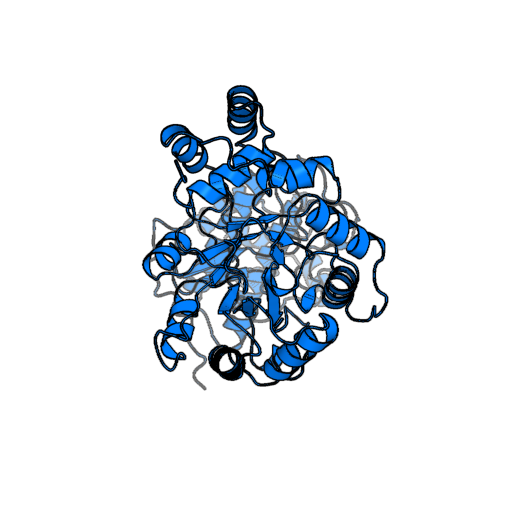 ILE A 1 319 ? 21.448 -0.581 -29.488 1.00 88.25 319 ILE A C 1
ATOM 2532 O O . ILE A 1 319 ? 21.496 -0.830 -28.284 1.00 88.25 319 ILE A O 1
ATOM 2536 N N . PHE A 1 320 ? 22.394 0.129 -30.110 1.00 90.50 320 PHE A N 1
ATOM 2537 C CA . PHE A 1 320 ? 23.580 0.610 -29.404 1.00 90.50 320 PHE A CA 1
ATOM 2538 C C . PHE A 1 320 ? 23.259 1.628 -28.316 1.00 90.50 320 PHE A C 1
ATOM 2540 O O . PHE A 1 320 ? 23.840 1.544 -27.237 1.00 90.50 320 PHE A O 1
ATOM 2547 N N . CYS A 1 321 ? 22.313 2.541 -28.545 1.00 90.50 321 CYS A N 1
ATOM 2548 C CA . CYS A 1 321 ? 21.903 3.489 -27.511 1.00 90.50 321 CYS A CA 1
ATOM 2549 C C . CYS A 1 321 ? 21.286 2.779 -26.301 1.00 90.50 321 CYS A C 1
ATOM 2551 O O . CYS A 1 321 ? 21.690 3.018 -25.163 1.00 90.50 321 CYS A O 1
ATOM 2553 N N . PHE A 1 322 ? 20.348 1.863 -26.537 1.00 89.31 322 PHE A N 1
ATOM 2554 C CA . PHE A 1 322 ? 19.709 1.088 -25.478 1.00 89.31 322 PHE A CA 1
ATOM 2555 C C . PHE A 1 322 ? 20.702 0.185 -24.751 1.00 89.31 322 PHE A C 1
ATOM 2557 O O . PHE A 1 322 ? 20.754 0.171 -23.523 1.00 89.31 322 PHE A O 1
ATOM 2564 N N . TRP A 1 323 ? 21.560 -0.510 -25.488 1.00 92.12 323 TRP A N 1
ATOM 2565 C CA . TRP A 1 323 ? 22.600 -1.325 -24.884 1.00 92.12 323 TRP A CA 1
ATOM 2566 C C . TRP A 1 323 ? 23.582 -0.484 -24.052 1.00 92.12 323 TRP A C 1
ATOM 2568 O O . TRP A 1 323 ? 23.915 -0.869 -22.936 1.00 92.12 323 TRP A O 1
ATOM 2578 N N . LYS A 1 324 ? 23.959 0.718 -24.506 1.00 93.06 324 LYS A N 1
ATOM 2579 C CA . LYS A 1 324 ? 24.805 1.642 -23.733 1.00 93.06 324 LYS A CA 1
ATOM 2580 C C . LYS A 1 324 ? 24.114 2.169 -22.468 1.00 93.06 324 LYS A C 1
ATOM 2582 O O . LYS A 1 324 ? 24.781 2.343 -21.451 1.00 93.06 324 LYS A O 1
ATOM 2587 N N . GLN A 1 325 ? 22.790 2.347 -22.476 1.00 92.19 325 GLN A N 1
ATOM 2588 C CA . GLN A 1 325 ? 22.017 2.617 -21.253 1.00 92.19 325 GLN A CA 1
ATOM 2589 C C . GLN A 1 325 ? 22.066 1.442 -20.267 1.00 92.19 325 GLN A C 1
ATOM 2591 O O . GLN A 1 325 ? 22.297 1.659 -19.077 1.00 92.19 325 GLN A O 1
ATOM 2596 N N . LEU A 1 326 ? 21.928 0.200 -20.751 1.00 94.06 326 LEU A N 1
ATOM 2597 C CA . LEU A 1 326 ? 22.114 -0.999 -19.926 1.00 94.06 326 LEU A CA 1
ATOM 2598 C C . LEU A 1 326 ? 23.526 -1.034 -19.317 1.00 94.06 326 LEU A C 1
ATOM 2600 O O . LEU A 1 326 ? 23.660 -1.191 -18.103 1.00 94.06 326 LEU A O 1
ATOM 2604 N N . CYS A 1 327 ? 24.565 -0.807 -20.127 1.00 95.25 327 CYS A N 1
ATOM 2605 C CA . CYS A 1 327 ? 25.949 -0.701 -19.662 1.00 95.25 327 CYS A CA 1
ATOM 2606 C C . CYS A 1 327 ? 26.113 0.381 -18.583 1.00 95.25 327 CYS A C 1
ATOM 2608 O O . CYS A 1 327 ? 26.816 0.160 -17.601 1.00 95.25 327 CYS A O 1
ATOM 2610 N N . SER A 1 328 ? 25.438 1.527 -18.732 1.00 94.88 328 SER A N 1
ATOM 2611 C CA . SER A 1 328 ? 25.462 2.618 -17.749 1.00 94.88 328 SER A CA 1
ATOM 2612 C C . SER A 1 328 ? 24.902 2.174 -16.399 1.00 94.88 328 SER A C 1
ATOM 2614 O O . SER A 1 328 ? 25.467 2.499 -15.355 1.00 94.88 328 SER A O 1
ATOM 2616 N N . GLY A 1 329 ? 23.795 1.425 -16.415 1.00 94.00 329 GLY A N 1
ATOM 2617 C CA . GLY A 1 329 ? 23.193 0.860 -15.210 1.00 94.00 329 GLY A CA 1
ATOM 2618 C C . GLY A 1 329 ? 24.110 -0.164 -14.540 1.00 94.00 329 GLY A C 1
ATOM 2619 O O . GLY A 1 329 ? 24.320 -0.102 -13.331 1.00 94.00 329 GLY A O 1
ATOM 2620 N N . ILE A 1 330 ? 24.721 -1.056 -15.325 1.00 95.38 330 ILE A N 1
ATOM 2621 C CA . ILE A 1 330 ? 25.680 -2.054 -14.824 1.00 95.38 330 ILE A CA 1
ATOM 2622 C C . ILE A 1 330 ? 26.915 -1.374 -14.221 1.00 95.38 330 ILE A C 1
ATOM 2624 O O . ILE A 1 330 ? 27.336 -1.744 -13.128 1.00 95.38 330 ILE A O 1
ATOM 2628 N N . LEU A 1 331 ? 27.458 -0.341 -14.878 1.00 95.44 331 LEU A N 1
ATOM 2629 C CA . LEU A 1 331 ? 28.582 0.446 -14.365 1.00 95.44 331 LEU A CA 1
ATOM 2630 C C . LEU A 1 331 ? 28.258 1.043 -12.995 1.00 95.44 331 LEU A C 1
ATOM 2632 O O . LEU A 1 331 ? 29.058 0.928 -12.064 1.00 95.44 331 LEU A O 1
ATOM 2636 N N . TYR A 1 332 ? 27.069 1.636 -12.858 1.00 93.75 332 TYR A N 1
ATOM 2637 C CA . TYR A 1 332 ? 26.603 2.167 -11.584 1.00 93.75 332 TYR A CA 1
ATOM 2638 C C . TYR A 1 332 ? 26.534 1.073 -10.511 1.00 93.75 332 TYR A C 1
ATOM 2640 O O . TYR A 1 332 ? 27.148 1.234 -9.456 1.00 93.75 332 TYR A O 1
ATOM 2648 N N . LEU A 1 333 ? 25.878 -0.061 -10.786 1.00 92.19 333 LEU A N 1
ATOM 2649 C CA . LEU A 1 333 ? 25.789 -1.183 -9.841 1.00 92.19 333 LEU A CA 1
ATOM 2650 C C . LEU A 1 333 ? 27.177 -1.672 -9.411 1.00 92.19 333 LEU A C 1
ATOM 2652 O O . LEU A 1 333 ? 27.475 -1.748 -8.217 1.00 92.19 333 LEU A O 1
ATOM 2656 N N . HIS A 1 334 ? 28.063 -1.915 -10.377 1.00 93.06 334 HIS A N 1
ATOM 2657 C CA . HIS A 1 334 ? 29.405 -2.433 -10.119 1.00 93.06 334 HIS A CA 1
ATOM 2658 C C . HIS A 1 334 ? 30.254 -1.448 -9.307 1.00 93.06 334 HIS A C 1
ATOM 2660 O O . HIS A 1 334 ? 31.009 -1.892 -8.434 1.00 93.06 334 HIS A O 1
ATOM 2666 N N . SER A 1 335 ? 30.094 -0.135 -9.532 1.00 89.38 335 SER A N 1
ATOM 2667 C CA . SER A 1 335 ? 30.740 0.929 -8.741 1.00 89.38 335 SER A CA 1
ATOM 2668 C C . SER A 1 335 ? 30.277 0.960 -7.280 1.00 89.38 335 SER A C 1
ATOM 2670 O O . SER A 1 335 ? 31.022 1.384 -6.398 1.00 89.38 335 SER A O 1
ATOM 2672 N N . ARG A 1 336 ? 29.064 0.460 -7.007 1.00 89.12 336 ARG A N 1
ATOM 2673 C CA . ARG A 1 336 ? 28.490 0.308 -5.663 1.00 89.12 336 ARG A CA 1
ATOM 2674 C C . ARG A 1 336 ? 28.797 -1.052 -5.033 1.00 89.12 336 ARG A C 1
ATOM 2676 O O . ARG A 1 336 ? 28.299 -1.336 -3.952 1.00 89.12 336 ARG A O 1
ATOM 2683 N N . GLY A 1 337 ? 29.603 -1.887 -5.692 1.00 86.00 337 GLY A N 1
ATOM 2684 C CA . GLY A 1 337 ? 29.910 -3.242 -5.225 1.00 86.00 337 GLY A CA 1
ATOM 2685 C C . GLY A 1 337 ? 28.783 -4.252 -5.458 1.00 86.00 337 GLY A C 1
ATOM 2686 O O . GLY A 1 337 ? 28.856 -5.357 -4.937 1.00 86.00 337 GLY A O 1
ATOM 2687 N N . ILE A 1 338 ? 27.769 -3.895 -6.248 1.00 89.06 338 ILE A N 1
ATOM 2688 C CA . ILE A 1 338 ? 26.602 -4.735 -6.525 1.00 89.06 338 ILE A CA 1
ATOM 2689 C C . ILE A 1 338 ? 26.780 -5.412 -7.885 1.00 89.06 338 ILE A C 1
ATOM 2691 O O . ILE A 1 338 ? 27.203 -4.775 -8.848 1.00 89.06 338 ILE A O 1
ATOM 2695 N N . CYS A 1 339 ? 26.422 -6.688 -7.974 1.00 91.25 339 CYS A N 1
ATOM 2696 C CA . CYS A 1 339 ? 26.242 -7.418 -9.229 1.00 91.25 339 CYS A CA 1
ATOM 2697 C C . CYS A 1 339 ? 24.827 -8.005 -9.284 1.00 91.25 339 CYS A C 1
ATOM 2699 O O . CYS A 1 339 ? 24.261 -8.368 -8.254 1.00 91.25 339 CYS A O 1
ATOM 2701 N N . HIS A 1 340 ? 24.231 -8.061 -10.471 1.00 93.69 340 HIS A N 1
ATOM 2702 C CA . HIS A 1 340 ? 22.829 -8.440 -10.638 1.00 93.69 340 HIS A CA 1
ATOM 2703 C C . HIS A 1 340 ? 22.631 -9.955 -10.758 1.00 93.69 340 HIS A C 1
ATOM 2705 O O . HIS A 1 340 ? 21.654 -10.489 -10.238 1.00 93.69 340 HIS A O 1
ATOM 2711 N N . ARG A 1 341 ? 23.533 -10.648 -11.462 1.00 91.81 341 ARG A N 1
ATOM 2712 C CA . ARG A 1 341 ? 23.612 -12.115 -11.612 1.00 91.81 341 ARG A CA 1
ATOM 2713 C C . ARG A 1 341 ? 22.441 -12.806 -12.333 1.00 91.81 341 ARG A C 1
ATOM 2715 O O . ARG A 1 341 ? 22.455 -14.024 -12.477 1.00 91.81 341 ARG A O 1
ATOM 2722 N N . ASP A 1 342 ? 21.456 -12.060 -12.830 1.00 91.88 342 ASP A N 1
ATOM 2723 C CA . ASP A 1 342 ? 20.346 -12.576 -13.657 1.00 91.88 342 ASP A CA 1
ATOM 2724 C C . ASP A 1 342 ? 19.873 -11.520 -14.668 1.00 91.88 342 ASP A C 1
ATOM 2726 O O . ASP A 1 342 ? 18.683 -11.237 -14.815 1.00 91.88 342 ASP A O 1
ATOM 2730 N N . LEU A 1 343 ? 20.830 -10.884 -15.349 1.00 93.94 343 LEU A N 1
ATOM 2731 C CA . LEU A 1 343 ? 20.525 -9.961 -16.438 1.00 93.94 343 LEU A CA 1
ATOM 2732 C C . LEU A 1 343 ? 19.972 -10.735 -17.636 1.00 93.94 343 LEU A C 1
ATOM 2734 O O . LEU A 1 343 ? 20.630 -11.607 -18.202 1.00 93.94 343 LEU A O 1
ATOM 2738 N N . LYS A 1 344 ? 18.758 -10.373 -18.041 1.00 92.94 344 LYS A N 1
ATOM 2739 C CA . LYS A 1 344 ? 18.032 -10.964 -19.167 1.00 92.94 344 LYS A CA 1
ATOM 2740 C C . LYS A 1 344 ? 17.023 -9.968 -19.717 1.00 92.94 344 LYS A C 1
ATOM 2742 O O . LYS A 1 344 ? 16.676 -9.001 -19.044 1.00 92.94 344 LYS A O 1
ATOM 2747 N N . LEU A 1 345 ? 16.524 -10.210 -20.926 1.00 88.94 345 LEU A N 1
ATOM 2748 C CA . LEU A 1 345 ? 15.555 -9.318 -21.574 1.00 88.94 345 LEU A CA 1
ATOM 2749 C C . LEU A 1 345 ? 14.251 -9.158 -20.775 1.00 88.94 345 LEU A C 1
ATOM 2751 O O . LEU A 1 345 ? 13.575 -8.143 -20.909 1.00 88.94 345 LEU A O 1
ATOM 2755 N N . GLU A 1 346 ? 13.890 -10.149 -19.960 1.00 86.25 346 GLU A N 1
ATOM 2756 C CA . GLU A 1 346 ? 12.734 -10.111 -19.059 1.00 86.25 346 GLU A CA 1
ATOM 2757 C C . GLU A 1 346 ? 12.955 -9.176 -17.858 1.00 86.25 346 GLU A C 1
ATOM 2759 O O . GLU A 1 346 ? 11.997 -8.590 -17.363 1.00 86.25 346 GLU A O 1
ATOM 2764 N N . ASN A 1 347 ? 14.211 -8.984 -17.442 1.00 88.56 347 ASN A N 1
ATOM 2765 C CA . ASN A 1 347 ? 14.605 -8.144 -16.305 1.00 88.56 347 ASN A CA 1
ATOM 2766 C C . ASN A 1 347 ? 15.049 -6.738 -16.744 1.00 88.56 347 ASN A C 1
ATOM 2768 O O . ASN A 1 347 ? 15.684 -5.993 -15.997 1.00 88.56 347 ASN A O 1
ATOM 2772 N N . ILE A 1 348 ? 14.709 -6.364 -17.977 1.00 89.81 348 ILE A N 1
ATOM 2773 C CA . ILE A 1 348 ? 14.937 -5.036 -18.535 1.00 89.81 348 ILE A CA 1
ATOM 2774 C C . ILE A 1 348 ? 13.594 -4.507 -19.020 1.00 89.81 348 ILE A C 1
ATOM 2776 O O . ILE A 1 348 ? 12.953 -5.115 -19.876 1.00 89.81 348 ILE A O 1
ATOM 2780 N N . VAL A 1 349 ? 13.176 -3.357 -18.503 1.00 83.81 349 VAL A N 1
ATOM 2781 C CA . VAL A 1 349 ? 11.932 -2.688 -18.909 1.00 83.81 349 VAL A CA 1
ATOM 2782 C C . VAL A 1 349 ? 12.238 -1.400 -19.652 1.00 83.81 349 VAL A C 1
ATOM 2784 O O . VAL A 1 349 ? 13.210 -0.712 -19.342 1.00 83.81 349 VAL A O 1
ATOM 2787 N N . PHE A 1 350 ? 11.408 -1.071 -20.638 1.00 79.50 350 PHE A N 1
ATOM 2788 C CA . PHE A 1 350 ? 11.537 0.160 -21.410 1.00 79.50 350 PHE A CA 1
ATOM 2789 C C . PHE A 1 350 ? 10.470 1.161 -21.001 1.00 79.50 350 PHE A C 1
ATOM 2791 O O . PHE A 1 350 ? 9.289 0.972 -21.271 1.00 79.50 350 PHE A O 1
ATOM 2798 N N . ASP A 1 351 ? 10.897 2.243 -20.377 1.00 73.88 351 ASP A N 1
ATOM 2799 C CA . ASP A 1 351 ? 10.039 3.353 -20.012 1.00 73.88 351 ASP A CA 1
ATOM 2800 C C . ASP A 1 351 ? 9.612 4.117 -21.276 1.00 73.88 351 ASP A C 1
ATOM 2802 O O . ASP A 1 351 ? 10.406 4.848 -21.866 1.00 73.88 351 ASP A O 1
ATOM 2806 N N . GLU A 1 352 ? 8.370 3.927 -21.735 1.00 66.69 352 GLU A N 1
ATOM 2807 C CA . GLU A 1 352 ? 7.885 4.571 -22.962 1.00 66.69 352 GLU A CA 1
ATOM 2808 C C . GLU A 1 352 ? 7.756 6.096 -22.838 1.00 66.69 352 GLU A C 1
ATOM 2810 O O . GLU A 1 352 ? 7.807 6.772 -23.869 1.00 66.69 352 GLU A O 1
ATOM 2815 N N . GLU A 1 353 ? 7.600 6.629 -21.622 1.00 63.56 353 GLU A N 1
ATOM 2816 C CA . GLU A 1 353 ? 7.458 8.066 -21.356 1.00 63.56 353 GLU A CA 1
ATOM 2817 C C . GLU A 1 353 ? 8.805 8.770 -21.538 1.00 63.56 353 GLU A C 1
ATOM 2819 O O . GLU A 1 353 ? 8.898 9.765 -22.256 1.00 63.56 353 GLU A O 1
ATOM 2824 N N . TYR A 1 354 ? 9.863 8.199 -20.956 1.00 64.69 354 TYR A N 1
ATOM 2825 C CA . TYR A 1 354 ? 11.201 8.797 -20.976 1.00 64.69 354 TYR A CA 1
ATOM 2826 C C . TYR A 1 354 ? 12.154 8.162 -21.999 1.00 64.69 354 TYR A C 1
ATOM 2828 O O . TYR A 1 354 ? 13.278 8.625 -22.166 1.00 64.69 354 TYR A O 1
ATOM 2836 N N . LYS A 1 355 ? 11.708 7.117 -22.705 1.00 71.81 355 LYS A N 1
ATOM 2837 C CA . LYS A 1 355 ? 12.486 6.345 -23.689 1.00 71.81 355 LYS A CA 1
ATOM 2838 C C . LYS A 1 355 ? 13.793 5.767 -23.117 1.00 71.81 355 LYS A C 1
ATOM 2840 O O . LYS A 1 355 ? 14.785 5.651 -23.838 1.00 71.81 355 LYS A O 1
ATOM 2845 N N . PHE A 1 356 ? 13.780 5.372 -21.839 1.00 81.19 356 PHE A N 1
ATOM 2846 C CA . PHE A 1 356 ? 14.933 4.787 -21.142 1.00 81.19 356 PHE A CA 1
ATOM 2847 C C . PHE A 1 356 ? 14.740 3.310 -20.812 1.00 81.19 356 PHE A C 1
ATOM 2849 O O . PHE A 1 356 ? 13.643 2.879 -20.453 1.00 81.19 356 PHE A O 1
ATOM 2856 N N . LEU A 1 357 ? 15.827 2.540 -20.852 1.00 84.69 357 LEU A N 1
ATOM 2857 C CA . LEU A 1 357 ? 15.864 1.209 -20.253 1.00 84.69 357 LEU A CA 1
ATOM 2858 C C . LEU A 1 357 ? 16.121 1.284 -18.747 1.00 84.69 357 LEU A C 1
ATOM 2860 O O . LEU A 1 357 ? 16.952 2.062 -18.280 1.00 84.69 357 LEU A O 1
ATOM 2864 N N . LYS A 1 358 ? 15.439 0.421 -17.991 1.00 85.12 358 LYS A N 1
ATOM 2865 C CA . LYS A 1 358 ? 15.663 0.224 -16.556 1.00 85.12 358 LYS A CA 1
ATOM 2866 C C . LYS A 1 358 ? 15.902 -1.250 -16.264 1.00 85.12 358 LYS A C 1
ATOM 2868 O O . LYS A 1 358 ? 15.210 -2.114 -16.799 1.00 85.12 358 LYS A O 1
ATOM 2873 N N . ILE A 1 359 ? 16.877 -1.510 -15.400 1.00 90.75 359 ILE A N 1
ATOM 2874 C CA . ILE A 1 359 ? 17.163 -2.839 -14.859 1.00 90.75 359 ILE A CA 1
ATOM 2875 C C . ILE A 1 359 ? 16.210 -3.073 -13.682 1.00 90.75 359 ILE A C 1
ATOM 2877 O O . ILE A 1 359 ? 16.061 -2.195 -12.830 1.00 90.75 359 ILE A O 1
ATOM 2881 N N . ILE A 1 360 ? 15.549 -4.226 -13.652 1.00 86.50 360 ILE A N 1
ATOM 2882 C CA . ILE A 1 360 ? 14.598 -4.621 -12.606 1.00 86.50 360 ILE A CA 1
ATOM 2883 C C . ILE A 1 360 ? 14.929 -6.023 -12.085 1.00 86.50 360 ILE A C 1
ATOM 2885 O O . ILE A 1 360 ? 15.750 -6.712 -12.669 1.00 86.50 360 ILE A O 1
ATOM 2889 N N . ASP A 1 361 ? 14.227 -6.456 -11.035 1.00 81.56 361 ASP A N 1
ATOM 2890 C CA . ASP A 1 361 ? 14.340 -7.801 -10.450 1.00 81.56 361 ASP A CA 1
ATOM 2891 C C . ASP A 1 361 ? 15.737 -8.140 -9.894 1.00 81.56 361 ASP A C 1
ATOM 2893 O O . ASP A 1 361 ? 16.482 -8.978 -10.395 1.00 81.56 361 ASP A O 1
ATOM 2897 N N . PHE A 1 362 ? 16.063 -7.502 -8.771 1.00 86.94 362 PHE A N 1
ATOM 2898 C CA . PHE A 1 362 ? 17.313 -7.704 -8.037 1.00 86.94 362 PHE A CA 1
ATOM 2899 C C . PHE A 1 362 ? 17.275 -8.915 -7.086 1.00 86.94 362 PHE A C 1
ATOM 2901 O O . PHE A 1 362 ? 18.099 -9.003 -6.181 1.00 86.94 362 PHE A O 1
ATOM 2908 N N . ALA A 1 363 ? 16.341 -9.861 -7.250 1.00 73.31 363 ALA A N 1
ATOM 2909 C CA . ALA A 1 363 ? 16.201 -10.996 -6.330 1.00 73.31 363 ALA A CA 1
ATOM 2910 C C . ALA A 1 363 ? 17.443 -11.909 -6.289 1.00 73.31 363 ALA A C 1
ATOM 2912 O O . ALA A 1 363 ? 17.719 -12.531 -5.265 1.00 73.31 363 ALA A O 1
ATOM 2913 N N . ALA A 1 364 ? 18.193 -11.979 -7.393 1.00 79.06 364 ALA A N 1
ATOM 2914 C CA . ALA A 1 364 ? 19.449 -12.722 -7.503 1.00 79.06 364 ALA A CA 1
ATOM 2915 C C . ALA A 1 364 ? 20.701 -11.857 -7.259 1.00 79.06 364 ALA A C 1
ATOM 2917 O O . ALA A 1 364 ? 21.818 -12.377 -7.326 1.00 79.06 364 ALA A O 1
ATOM 2918 N N . ALA A 1 365 ? 20.525 -10.554 -7.008 1.00 85.44 365 ALA A N 1
ATOM 2919 C CA . ALA A 1 365 ? 21.629 -9.620 -6.876 1.00 85.44 365 ALA A CA 1
ATOM 2920 C C . ALA A 1 365 ? 22.432 -9.871 -5.597 1.00 85.44 365 ALA A C 1
ATOM 2922 O O . ALA A 1 365 ? 21.919 -10.344 -4.584 1.00 85.44 365 ALA A O 1
ATOM 2923 N N . ASP A 1 366 ? 23.712 -9.525 -5.654 1.00 83.38 366 ASP A N 1
ATOM 2924 C CA . ASP A 1 366 ? 24.657 -9.728 -4.566 1.00 83.38 366 ASP A CA 1
ATOM 2925 C C . ASP A 1 366 ? 25.537 -8.489 -4.401 1.00 83.38 366 ASP A C 1
ATOM 2927 O O . ASP A 1 366 ? 25.988 -7.892 -5.383 1.00 83.38 366 ASP A O 1
ATOM 2931 N N . ALA A 1 367 ? 25.773 -8.106 -3.150 1.00 78.75 367 ALA A N 1
ATOM 2932 C CA . ALA A 1 367 ? 26.585 -6.961 -2.751 1.00 78.75 367 ALA A CA 1
ATOM 2933 C C . ALA A 1 367 ? 27.915 -7.455 -2.172 1.00 78.75 367 ALA A C 1
ATOM 2935 O O . ALA A 1 367 ? 28.307 -7.111 -1.054 1.00 78.75 367 ALA A O 1
ATOM 2936 N N . ALA A 1 368 ? 28.584 -8.346 -2.902 1.00 59.84 368 ALA A N 1
ATOM 2937 C CA . ALA A 1 368 ? 29.815 -8.944 -2.430 1.00 59.84 368 ALA A CA 1
ATOM 2938 C C . ALA A 1 368 ? 30.887 -7.848 -2.300 1.00 59.84 368 ALA A C 1
ATOM 2940 O O . ALA A 1 368 ? 31.389 -7.324 -3.295 1.00 59.84 368 ALA A O 1
ATOM 2941 N N . ASN A 1 369 ? 31.237 -7.505 -1.055 1.00 60.66 369 ASN A N 1
ATOM 2942 C CA . ASN A 1 369 ? 32.268 -6.534 -0.660 1.00 60.66 369 ASN A CA 1
ATOM 2943 C C . ASN A 1 369 ? 33.691 -6.994 -1.065 1.00 60.66 369 ASN A C 1
ATOM 2945 O O . ASN A 1 369 ? 34.575 -7.138 -0.224 1.00 60.66 369 ASN A O 1
ATOM 2949 N N . GLY A 1 370 ? 33.912 -7.289 -2.349 1.00 56.69 370 GLY A N 1
ATOM 2950 C CA . GLY A 1 370 ? 35.166 -7.802 -2.908 1.00 56.69 370 GLY A CA 1
ATOM 2951 C C . GLY A 1 370 ? 35.360 -9.325 -2.832 1.00 56.69 370 GLY A C 1
ATOM 2952 O O . GLY A 1 370 ? 36.417 -9.805 -3.229 1.00 56.69 370 GLY A O 1
ATOM 2953 N N . GLY A 1 371 ? 34.383 -10.091 -2.332 1.00 59.34 371 GLY A N 1
ATOM 2954 C CA . GLY A 1 371 ? 34.408 -11.565 -2.325 1.00 59.34 371 GLY A CA 1
ATOM 2955 C C . GLY A 1 371 ? 33.702 -12.196 -3.539 1.00 59.34 371 GLY A C 1
ATOM 2956 O O . GLY A 1 371 ? 32.951 -11.505 -4.223 1.00 59.34 371 GLY A O 1
ATOM 2957 N N . PRO A 1 372 ? 33.902 -13.499 -3.822 1.00 72.38 372 PRO A N 1
ATOM 2958 C CA . PRO A 1 372 ? 33.179 -14.184 -4.891 1.00 72.38 372 PRO A CA 1
ATOM 2959 C C . PRO A 1 372 ? 31.708 -14.397 -4.512 1.00 72.38 372 PRO A C 1
ATOM 2961 O O . PRO A 1 372 ? 31.398 -14.759 -3.373 1.00 72.38 372 PRO A O 1
ATOM 2964 N N . SER A 1 373 ? 30.817 -14.251 -5.487 1.00 76.56 373 SER A N 1
ATOM 2965 C CA . SER A 1 373 ? 29.396 -14.561 -5.343 1.00 76.56 373 SER A CA 1
ATOM 2966 C C . SER A 1 373 ? 29.170 -16.063 -5.193 1.00 76.56 373 SER A C 1
ATOM 2968 O O . SER A 1 373 ? 29.902 -16.872 -5.765 1.00 76.56 373 SER A O 1
ATOM 2970 N N . VAL A 1 374 ? 28.150 -16.445 -4.418 1.00 70.44 374 VAL A N 1
ATOM 2971 C CA . VAL A 1 374 ? 27.831 -17.848 -4.096 1.00 70.44 374 VAL A CA 1
ATOM 2972 C C . VAL A 1 374 ? 26.473 -18.248 -4.673 1.00 70.44 374 VAL A C 1
ATOM 2974 O O . VAL A 1 374 ? 25.487 -17.531 -4.499 1.00 70.44 374 VAL A O 1
ATOM 2977 N N . GLY A 1 375 ? 26.402 -19.423 -5.301 1.00 67.00 375 GLY A N 1
ATOM 2978 C CA . GLY A 1 375 ? 25.160 -20.076 -5.728 1.00 67.00 375 GLY A CA 1
ATOM 2979 C C . GLY A 1 375 ? 24.879 -19.979 -7.230 1.00 67.00 375 GLY A C 1
ATOM 2980 O O . GLY A 1 375 ? 25.106 -18.942 -7.856 1.00 67.00 375 GLY A O 1
ATOM 2981 N N . LEU A 1 376 ? 24.355 -21.068 -7.801 1.00 71.94 376 LEU A N 1
ATOM 2982 C CA . LEU A 1 376 ? 23.948 -21.141 -9.205 1.00 71.94 376 LEU A CA 1
ATOM 2983 C C . LEU A 1 376 ? 22.650 -20.345 -9.399 1.00 71.94 376 LEU A C 1
ATOM 2985 O O . LEU A 1 376 ? 21.562 -20.834 -9.104 1.00 71.94 376 LEU A O 1
ATOM 2989 N N . VAL A 1 377 ? 22.784 -19.112 -9.874 1.00 72.94 377 VAL A N 1
ATOM 2990 C CA . VAL A 1 377 ? 21.679 -18.219 -10.241 1.00 72.94 377 VAL A CA 1
ATOM 2991 C C . VAL A 1 377 ? 21.969 -17.658 -11.628 1.00 72.94 377 VAL A C 1
ATOM 2993 O O . VAL A 1 377 ? 23.130 -17.600 -12.035 1.00 72.94 377 VAL A O 1
ATOM 2996 N N . GLY A 1 378 ? 20.918 -17.286 -12.349 1.00 71.19 378 GLY A N 1
ATOM 2997 C CA . GLY A 1 378 ? 21.013 -16.828 -13.729 1.00 71.19 378 GLY A CA 1
ATOM 2998 C C . GLY A 1 378 ? 20.226 -17.716 -14.689 1.00 71.19 378 GLY A C 1
ATOM 2999 O O . GLY A 1 378 ? 20.161 -18.940 -14.555 1.00 71.19 378 GLY A O 1
ATOM 3000 N N . SER A 1 379 ? 19.604 -17.081 -15.672 1.00 83.19 379 SER A N 1
ATOM 3001 C CA . SER A 1 379 ? 18.776 -17.749 -16.673 1.00 83.19 379 SER A CA 1
ATOM 3002 C C . SER A 1 379 ? 19.637 -18.447 -17.736 1.00 83.19 379 SER A C 1
ATOM 3004 O O . SER A 1 379 ? 20.547 -17.841 -18.296 1.00 83.19 379 SER A O 1
ATOM 3006 N N . GLU A 1 380 ? 19.329 -19.710 -18.058 1.00 85.06 380 GLU A N 1
ATOM 3007 C CA . GLU A 1 380 ? 20.223 -20.645 -18.780 1.00 85.06 380 GLU A CA 1
ATOM 3008 C C . GLU A 1 380 ? 20.895 -20.100 -20.052 1.00 85.06 380 GLU A C 1
ATOM 3010 O O . GLU A 1 380 ? 22.066 -20.375 -20.310 1.00 85.06 380 GLU A O 1
ATOM 3015 N N . LYS A 1 381 ? 20.161 -19.317 -20.851 1.00 90.12 381 LYS A N 1
ATOM 3016 C CA . LYS A 1 381 ? 20.651 -18.774 -22.128 1.00 90.12 381 LYS A CA 1
ATOM 3017 C C . LYS A 1 381 ? 21.632 -17.613 -21.959 1.00 90.12 381 LYS A C 1
ATOM 3019 O O . LYS A 1 381 ? 22.417 -17.352 -22.867 1.00 90.12 381 LYS A O 1
ATOM 3024 N N . TYR A 1 382 ? 21.549 -16.914 -20.829 1.00 93.00 382 TYR A N 1
ATOM 3025 C CA . TYR A 1 382 ? 22.315 -15.708 -20.516 1.00 93.00 382 TYR A CA 1
ATOM 3026 C C . TYR A 1 382 ? 23.464 -15.987 -19.552 1.00 93.00 382 TYR A C 1
ATOM 3028 O O . TYR A 1 382 ? 24.423 -15.229 -19.540 1.00 93.00 382 TYR A O 1
ATOM 3036 N N . ALA A 1 383 ? 23.379 -17.061 -18.766 1.00 89.31 383 ALA A N 1
ATOM 3037 C CA . ALA A 1 383 ? 24.361 -17.392 -17.746 1.00 89.31 383 ALA A CA 1
ATOM 3038 C C . ALA A 1 383 ? 25.770 -17.610 -18.327 1.00 89.31 383 ALA A C 1
ATOM 3040 O O . ALA A 1 383 ? 25.951 -18.232 -19.381 1.00 89.31 383 ALA A O 1
ATOM 3041 N N . ALA A 1 384 ? 26.766 -17.102 -17.601 1.00 90.50 384 ALA A N 1
ATOM 3042 C CA . ALA A 1 384 ? 28.176 -17.211 -17.945 1.00 90.50 384 ALA A CA 1
ATOM 3043 C C . ALA A 1 384 ? 28.723 -18.625 -17.679 1.00 90.50 384 ALA A C 1
ATOM 3045 O O . ALA A 1 384 ? 28.230 -19.313 -16.778 1.00 90.50 384 ALA A O 1
ATOM 3046 N N . PRO A 1 385 ? 29.741 -19.090 -18.421 1.00 89.56 385 PRO A N 1
ATOM 3047 C CA . PRO A 1 385 ? 30.242 -20.459 -18.305 1.00 89.56 385 PRO A CA 1
ATOM 3048 C C . PRO A 1 385 ? 30.772 -20.803 -16.908 1.00 89.56 385 PRO A C 1
ATOM 3050 O O . PRO A 1 385 ? 30.592 -21.930 -16.439 1.00 89.56 385 PRO A O 1
ATOM 3053 N N . GLU A 1 386 ? 31.382 -19.842 -16.212 1.00 85.94 386 GLU A N 1
ATOM 3054 C CA . GLU A 1 386 ? 31.914 -20.038 -14.864 1.00 85.94 386 GLU A CA 1
ATOM 3055 C C . GLU A 1 386 ? 30.830 -20.315 -13.811 1.00 85.94 386 GLU A C 1
ATOM 3057 O O . GLU A 1 386 ? 31.110 -21.005 -12.830 1.00 85.94 386 GLU A O 1
ATOM 3062 N N . THR A 1 387 ? 29.584 -19.877 -14.042 1.00 83.75 387 THR A N 1
ATOM 3063 C CA . THR A 1 387 ? 28.457 -20.130 -13.122 1.00 83.75 387 THR A CA 1
ATOM 3064 C C . THR A 1 387 ? 28.151 -21.623 -12.992 1.00 83.75 387 THR A C 1
ATOM 3066 O O . THR A 1 387 ? 27.740 -22.085 -11.931 1.00 83.75 387 THR A O 1
ATOM 3069 N N . TYR A 1 388 ? 28.418 -22.399 -14.048 1.00 76.56 388 TYR A N 1
ATOM 3070 C CA . TYR A 1 388 ? 28.257 -23.854 -14.073 1.00 76.56 388 TYR A CA 1
ATOM 3071 C C . TYR A 1 388 ? 29.501 -24.607 -13.601 1.00 76.56 388 TYR A C 1
ATOM 3073 O O . TYR A 1 388 ? 29.413 -25.780 -13.235 1.00 76.56 388 TYR A O 1
ATOM 3081 N N . ALA A 1 389 ? 30.667 -23.962 -13.647 1.00 71.31 389 ALA A N 1
ATOM 3082 C CA . ALA A 1 389 ? 31.939 -24.580 -13.296 1.00 71.31 389 ALA A CA 1
ATOM 3083 C C . ALA A 1 389 ? 32.192 -24.582 -11.781 1.00 71.31 389 ALA A C 1
ATOM 3085 O O . ALA A 1 389 ? 32.881 -25.469 -11.276 1.00 71.31 389 ALA A O 1
ATOM 3086 N N . SER A 1 390 ? 31.646 -23.601 -11.056 1.00 70.88 390 SER A N 1
ATOM 3087 C CA . SER A 1 390 ? 31.876 -23.426 -9.624 1.00 70.88 390 SER A CA 1
ATOM 3088 C C . SER A 1 390 ? 30.671 -22.799 -8.925 1.00 70.88 390 SER A C 1
ATOM 3090 O O . SER A 1 390 ? 30.010 -21.912 -9.451 1.00 70.88 390 SER A O 1
ATOM 3092 N N . ILE A 1 391 ? 30.435 -23.207 -7.674 1.00 68.31 391 ILE A N 1
ATOM 3093 C CA . ILE A 1 391 ? 29.442 -22.580 -6.783 1.00 68.31 391 ILE A CA 1
ATOM 3094 C C . ILE A 1 391 ? 29.873 -21.156 -6.390 1.00 68.31 391 ILE A C 1
ATOM 3096 O O . ILE A 1 391 ? 29.028 -20.348 -6.013 1.00 68.31 391 ILE A O 1
ATOM 3100 N N . LYS A 1 392 ? 31.176 -20.855 -6.471 1.00 78.94 392 LYS A N 1
ATOM 3101 C CA . LYS A 1 392 ? 31.765 -19.531 -6.241 1.00 78.94 392 LYS A CA 1
ATOM 3102 C C . LYS A 1 392 ? 32.310 -18.961 -7.544 1.00 78.94 392 LYS A C 1
ATOM 3104 O O . LYS A 1 392 ? 33.173 -19.600 -8.146 1.00 78.94 392 LYS A O 1
ATOM 3109 N N . TYR A 1 393 ? 31.865 -17.778 -7.943 1.00 82.50 393 TYR A N 1
ATOM 3110 C CA . TYR A 1 393 ? 32.310 -17.116 -9.173 1.00 82.50 393 TYR A CA 1
ATOM 3111 C C . TYR A 1 393 ? 32.276 -15.590 -9.031 1.00 82.50 393 TYR A C 1
ATOM 3113 O O . TYR A 1 393 ? 31.745 -15.056 -8.055 1.00 82.50 393 TYR A O 1
ATOM 3121 N N . ASP A 1 394 ? 32.855 -14.882 -9.998 1.00 89.00 394 ASP A N 1
ATOM 3122 C CA . ASP A 1 394 ? 32.780 -13.424 -10.071 1.00 89.00 394 ASP A CA 1
ATOM 3123 C C . ASP A 1 394 ? 31.425 -12.993 -10.659 1.00 89.00 394 ASP A C 1
ATOM 3125 O O . ASP A 1 394 ? 31.164 -13.124 -11.858 1.00 89.00 394 ASP A O 1
ATOM 3129 N N . GLY A 1 395 ? 30.541 -12.478 -9.801 1.00 89.25 395 GLY A N 1
ATOM 3130 C CA . GLY A 1 395 ? 29.219 -12.010 -10.212 1.00 89.25 395 GLY A CA 1
ATOM 3131 C C . GLY A 1 395 ? 29.262 -10.810 -11.163 1.00 89.25 395 GLY A C 1
ATOM 3132 O O . GLY A 1 395 ? 28.414 -10.708 -12.050 1.00 89.25 395 GLY A O 1
ATOM 3133 N N . LYS A 1 396 ? 30.273 -9.936 -11.051 1.00 93.62 396 LYS A N 1
ATOM 3134 C CA . LYS A 1 396 ? 30.439 -8.798 -11.964 1.00 93.62 396 LYS A CA 1
ATOM 3135 C C . LYS A 1 396 ? 30.832 -9.288 -13.349 1.00 93.62 396 LYS A C 1
ATOM 3137 O O . LYS A 1 396 ? 30.228 -8.860 -14.328 1.00 93.62 396 LYS A O 1
ATOM 3142 N N . ALA A 1 397 ? 31.774 -10.225 -13.440 1.00 93.56 397 ALA A N 1
ATOM 3143 C CA . ALA A 1 397 ? 32.149 -10.830 -14.717 1.00 93.56 397 ALA A CA 1
ATOM 3144 C C . ALA A 1 397 ? 30.971 -11.574 -15.374 1.00 93.56 397 ALA A C 1
ATOM 3146 O O . ALA A 1 397 ? 30.812 -11.517 -16.599 1.00 93.56 397 ALA A O 1
ATOM 3147 N N . SER A 1 398 ? 30.118 -12.219 -14.572 1.00 92.62 398 SER A N 1
ATOM 3148 C CA . SER A 1 398 ? 28.890 -12.869 -15.048 1.00 92.62 398 SER A CA 1
ATOM 3149 C C . SER A 1 398 ? 27.870 -11.870 -15.621 1.00 92.62 398 SER A C 1
ATOM 3151 O O . SER A 1 398 ? 27.211 -12.166 -16.625 1.00 92.62 398 SER A O 1
ATOM 3153 N N . ASP A 1 399 ? 27.747 -10.671 -15.040 1.00 95.50 399 ASP A N 1
ATOM 3154 C CA . ASP A 1 399 ? 26.907 -9.600 -15.597 1.00 95.50 399 ASP A CA 1
ATOM 3155 C C . ASP A 1 399 ? 27.417 -9.136 -16.969 1.00 95.50 399 ASP A C 1
ATOM 3157 O O . ASP A 1 399 ? 26.613 -8.960 -17.888 1.00 95.50 399 ASP A O 1
ATOM 3161 N N . ILE A 1 400 ? 28.742 -8.988 -17.139 1.00 95.75 400 ILE A N 1
ATOM 3162 C CA . ILE A 1 400 ? 29.351 -8.601 -18.429 1.00 95.75 400 ILE A CA 1
ATOM 3163 C C . ILE A 1 400 ? 29.002 -9.613 -19.518 1.00 95.75 400 ILE A C 1
ATOM 3165 O O . ILE A 1 400 ? 28.608 -9.236 -20.624 1.00 95.75 400 ILE A O 1
ATOM 3169 N N . TRP A 1 401 ? 29.102 -10.901 -19.195 1.00 94.38 401 TRP A N 1
ATOM 3170 C CA . TRP A 1 401 ? 28.736 -11.966 -20.118 1.00 94.38 401 TRP A CA 1
ATOM 3171 C C . TRP A 1 401 ? 27.263 -11.876 -20.525 1.00 94.38 401 TRP A C 1
ATOM 3173 O O . TRP A 1 401 ? 26.936 -11.845 -21.712 1.00 94.38 401 TRP A O 1
ATOM 3183 N N . SER A 1 402 ? 26.370 -11.781 -19.536 1.00 95.12 402 SER A N 1
ATOM 3184 C CA . SER A 1 402 ? 24.920 -11.714 -19.753 1.00 95.12 402 SER A CA 1
ATOM 3185 C C . SER A 1 402 ? 24.541 -10.505 -20.618 1.00 95.12 402 SER A C 1
ATOM 3187 O O . SER A 1 402 ? 23.761 -10.624 -21.565 1.00 95.12 402 SER A O 1
ATOM 3189 N N . MET A 1 403 ? 25.170 -9.353 -20.366 1.00 94.38 403 MET A N 1
ATOM 3190 C CA . MET A 1 403 ? 25.063 -8.137 -21.177 1.00 94.38 403 MET A CA 1
ATOM 3191 C C . MET A 1 403 ? 25.517 -8.351 -22.632 1.00 94.38 403 MET A C 1
ATOM 3193 O O . MET A 1 403 ? 24.898 -7.811 -23.553 1.00 94.38 403 MET A O 1
ATOM 3197 N N . GLY A 1 404 ? 26.563 -9.150 -22.862 1.00 92.94 404 GLY A N 1
ATOM 3198 C CA . GLY A 1 404 ? 27.010 -9.544 -24.201 1.00 92.94 404 GLY A CA 1
ATOM 3199 C C . GLY A 1 404 ? 26.005 -10.436 -24.935 1.00 92.94 404 GLY A C 1
ATOM 3200 O O . GLY A 1 404 ? 25.749 -10.232 -26.123 1.00 92.94 404 GLY A O 1
ATOM 3201 N N . ILE A 1 405 ? 25.374 -11.381 -24.230 1.00 93.06 405 ILE A N 1
ATOM 3202 C CA . ILE A 1 405 ? 24.303 -12.219 -24.794 1.00 93.06 405 ILE A CA 1
ATOM 3203 C C . ILE A 1 405 ? 23.087 -11.370 -25.174 1.00 93.06 405 ILE A C 1
ATOM 3205 O O . ILE A 1 405 ? 22.483 -11.591 -26.225 1.00 93.06 405 ILE A O 1
ATOM 3209 N N . ILE A 1 406 ? 22.747 -10.372 -24.354 1.00 93.00 406 ILE A N 1
ATOM 3210 C CA . ILE A 1 406 ? 21.663 -9.429 -24.645 1.00 93.00 406 ILE A CA 1
ATOM 3211 C C . ILE A 1 406 ? 21.964 -8.643 -25.924 1.00 93.00 406 ILE A C 1
ATOM 3213 O O . ILE A 1 406 ? 21.106 -8.592 -26.803 1.00 93.00 406 ILE A O 1
ATOM 3217 N N . LEU A 1 407 ? 23.180 -8.106 -26.086 1.00 90.94 407 LEU A N 1
ATOM 3218 C CA . LEU A 1 407 ? 23.579 -7.436 -27.332 1.00 90.94 407 LEU A CA 1
ATOM 3219 C C . LEU A 1 407 ? 23.493 -8.375 -28.538 1.00 90.94 407 LEU A C 1
ATOM 3221 O O . LEU A 1 407 ? 22.943 -7.998 -29.572 1.00 90.94 407 LEU A O 1
ATOM 3225 N N . TYR A 1 408 ? 23.988 -9.611 -28.400 1.00 88.38 408 TYR A N 1
ATOM 3226 C CA . TYR A 1 408 ? 23.892 -10.617 -29.457 1.00 88.38 408 TYR A CA 1
ATOM 3227 C C . TYR A 1 408 ? 22.437 -10.829 -29.882 1.00 88.38 408 TYR A C 1
ATOM 3229 O O . TYR A 1 408 ? 22.134 -10.834 -31.078 1.00 88.38 408 TYR A O 1
ATOM 3237 N N . TYR A 1 409 ? 21.532 -10.988 -28.915 1.00 89.69 409 TYR A N 1
ATOM 3238 C CA . TYR A 1 409 ? 20.118 -11.185 -29.199 1.00 89.69 409 TYR A CA 1
ATOM 3239 C C . TYR A 1 409 ? 19.500 -9.957 -29.869 1.00 89.69 409 TYR A C 1
ATOM 3241 O O . TYR A 1 409 ? 18.773 -10.117 -30.843 1.00 89.69 409 TYR A O 1
ATOM 3249 N N . LEU A 1 410 ? 19.804 -8.743 -29.401 1.00 87.12 410 LEU A N 1
ATOM 3250 C CA . LEU A 1 410 ? 19.294 -7.512 -30.013 1.00 87.12 410 LEU A CA 1
ATOM 3251 C C . LEU A 1 410 ? 19.690 -7.404 -31.492 1.00 87.12 410 LEU A C 1
ATOM 3253 O O . LEU A 1 410 ? 18.865 -7.021 -32.314 1.00 87.12 410 LEU A O 1
ATOM 3257 N N . MET A 1 411 ? 20.915 -7.809 -31.837 1.00 84.69 411 MET A N 1
ATOM 3258 C CA . MET A 1 411 ? 21.431 -7.744 -33.207 1.00 84.69 411 MET A CA 1
ATOM 3259 C C . MET A 1 411 ? 20.878 -8.840 -34.133 1.00 84.69 411 MET A C 1
ATOM 3261 O O . MET A 1 411 ? 20.716 -8.601 -35.326 1.00 84.69 411 MET A O 1
ATOM 3265 N N . HIS A 1 412 ? 20.590 -10.042 -33.618 1.00 84.06 412 HIS A N 1
ATOM 3266 C CA . HIS A 1 412 ? 20.259 -11.205 -34.465 1.00 84.06 412 HIS A CA 1
ATOM 3267 C C . HIS A 1 412 ? 18.876 -11.807 -34.228 1.00 84.06 412 HIS A C 1
ATOM 3269 O O . HIS A 1 412 ? 18.489 -12.733 -34.941 1.00 84.06 412 HIS A O 1
ATOM 3275 N N . SER A 1 413 ? 18.158 -11.349 -33.202 1.00 85.38 413 SER A N 1
ATOM 3276 C CA . SER A 1 413 ? 16.875 -11.908 -32.751 1.00 85.38 413 SER A CA 1
ATOM 3277 C C . SER A 1 413 ? 16.914 -13.421 -32.475 1.00 85.38 413 SER A C 1
ATOM 3279 O O . SER A 1 413 ? 15.911 -14.122 -32.596 1.00 85.38 413 SER A O 1
ATOM 3281 N N . LYS A 1 414 ? 18.088 -13.951 -32.114 1.00 86.75 414 LYS A N 1
ATOM 3282 C CA . LYS A 1 414 ? 18.302 -15.351 -31.728 1.00 86.75 414 LYS A CA 1
ATOM 3283 C C . LYS A 1 414 ? 19.423 -15.450 -30.706 1.00 86.75 414 LYS A C 1
ATOM 3285 O O . LYS A 1 414 ? 20.298 -14.592 -30.654 1.00 86.75 414 LYS A O 1
ATOM 3290 N N . PHE A 1 415 ? 19.415 -16.519 -29.920 1.00 89.56 415 PHE A N 1
ATOM 3291 C CA . PHE A 1 415 ? 20.507 -16.820 -28.997 1.00 89.56 415 PHE A CA 1
ATOM 3292 C C . PHE A 1 415 ? 21.652 -17.547 -29.717 1.00 89.56 415 PHE A C 1
ATOM 3294 O O . PHE A 1 415 ? 21.385 -18.318 -30.643 1.00 89.56 415 PHE A O 1
ATOM 3301 N N . PRO A 1 416 ? 22.910 -17.340 -29.290 1.00 87.62 416 PRO A N 1
ATOM 3302 C CA . PRO A 1 416 ? 24.066 -17.996 -29.903 1.00 87.62 416 PRO A CA 1
ATOM 3303 C C . PRO A 1 416 ? 24.154 -19.499 -29.582 1.00 87.62 416 PRO A C 1
ATOM 3305 O O . PRO A 1 416 ? 24.732 -20.269 -30.345 1.00 87.62 416 PRO A O 1
ATOM 3308 N N . TRP A 1 417 ? 23.560 -19.918 -28.465 1.00 90.12 417 TRP A N 1
ATOM 3309 C CA . TRP A 1 417 ? 23.511 -21.292 -27.958 1.00 90.12 417 TRP A CA 1
ATOM 3310 C C . TRP A 1 417 ? 2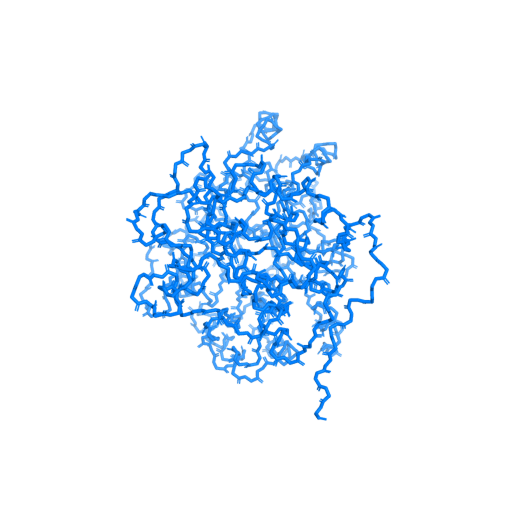2.321 -21.453 -27.009 1.00 90.12 417 TRP A C 1
ATOM 3312 O O . TRP A 1 417 ? 21.662 -20.473 -26.650 1.00 90.12 417 TRP A O 1
ATOM 3322 N N . LYS A 1 418 ? 22.037 -22.690 -26.581 1.00 85.88 418 LYS A N 1
ATOM 3323 C CA . LYS A 1 418 ? 21.057 -22.937 -25.512 1.00 85.88 418 LYS A CA 1
ATOM 3324 C C . LYS A 1 418 ? 21.651 -22.626 -24.146 1.00 85.88 418 LYS A C 1
ATOM 3326 O O . LYS A 1 418 ? 20.947 -22.104 -23.291 1.00 85.88 418 LYS A O 1
ATOM 3331 N N . GLN A 1 419 ? 22.932 -22.942 -23.972 1.00 88.56 419 GLN A N 1
ATOM 3332 C CA . GLN A 1 419 ? 23.657 -22.751 -22.725 1.00 88.56 419 GLN A CA 1
ATOM 3333 C C . GLN A 1 419 ? 25.155 -22.592 -22.999 1.00 88.56 419 GLN A C 1
ATOM 3335 O O . GLN A 1 419 ? 25.710 -23.307 -23.836 1.00 88.56 419 GLN A O 1
ATOM 3340 N N . ALA A 1 420 ? 25.823 -21.709 -22.253 1.00 88.25 420 ALA A N 1
ATOM 3341 C CA . ALA A 1 420 ? 27.275 -21.539 -22.293 1.00 88.25 420 ALA A CA 1
ATOM 3342 C C . ALA A 1 420 ? 28.002 -22.679 -21.549 1.00 88.25 420 ALA A C 1
ATOM 3344 O O . ALA A 1 420 ? 28.685 -22.472 -20.551 1.00 88.25 420 ALA A O 1
ATOM 3345 N N . HIS A 1 421 ? 27.802 -23.920 -21.994 1.00 86.31 421 HIS A N 1
ATOM 3346 C CA . HIS A 1 421 ? 28.335 -25.112 -21.343 1.00 86.31 421 HIS A CA 1
ATOM 3347 C C . HIS A 1 421 ? 28.966 -26.064 -22.361 1.00 86.31 421 HIS A C 1
ATOM 3349 O O . HIS A 1 421 ? 28.500 -26.190 -23.490 1.00 86.31 421 HIS A O 1
ATOM 3355 N N . ARG A 1 422 ? 30.005 -26.807 -21.954 1.00 82.56 422 ARG A N 1
ATOM 3356 C CA . ARG A 1 422 ? 30.772 -27.727 -22.825 1.00 82.56 422 ARG A CA 1
ATOM 3357 C C . ARG A 1 422 ? 29.927 -28.777 -23.560 1.00 82.56 422 ARG A C 1
ATOM 3359 O O . ARG A 1 422 ? 30.378 -29.340 -24.559 1.00 82.56 422 ARG A O 1
ATOM 3366 N N . ASN A 1 423 ? 28.727 -29.076 -23.062 1.00 85.12 423 ASN A N 1
ATOM 3367 C CA . ASN A 1 423 ? 27.801 -30.024 -23.687 1.00 85.12 423 ASN A CA 1
ATOM 3368 C C . ASN A 1 423 ? 27.017 -29.414 -24.859 1.00 85.12 423 ASN A C 1
ATOM 3370 O O . ASN A 1 423 ? 26.549 -30.173 -25.704 1.00 85.12 423 ASN A O 1
ATOM 3374 N N . ASP A 1 424 ? 26.899 -28.088 -24.937 1.00 85.38 424 ASP A N 1
ATOM 3375 C CA . ASP A 1 424 ? 26.272 -27.405 -26.065 1.00 85.38 424 ASP A CA 1
ATOM 3376 C C . ASP A 1 424 ? 27.271 -27.346 -27.242 1.00 85.38 424 ASP A C 1
ATOM 3378 O O . ASP A 1 424 ? 28.388 -26.846 -27.080 1.00 85.38 424 ASP A O 1
ATOM 3382 N N . PRO A 1 425 ? 26.928 -27.889 -28.424 1.00 84.88 425 PRO A N 1
ATOM 3383 C CA . PRO A 1 425 ? 27.848 -27.959 -29.556 1.00 84.88 425 PRO A CA 1
ATOM 3384 C C . PRO A 1 425 ? 28.195 -26.579 -30.132 1.00 84.88 425 PRO A C 1
ATOM 3386 O O . PRO A 1 425 ? 29.319 -26.399 -30.601 1.00 84.88 425 PRO A O 1
ATOM 3389 N N . HIS A 1 426 ? 27.278 -25.607 -30.070 1.00 86.00 426 HIS A N 1
ATOM 3390 C CA . HIS A 1 426 ? 27.519 -24.244 -30.549 1.00 86.00 426 HIS A CA 1
ATOM 3391 C C . HIS A 1 426 ? 28.465 -23.505 -29.607 1.00 86.00 426 HIS A C 1
ATOM 3393 O O . HIS A 1 426 ? 29.430 -22.890 -30.063 1.00 86.00 426 HIS A O 1
ATOM 3399 N N . TYR A 1 427 ? 28.251 -23.642 -28.295 1.00 87.44 427 TYR A N 1
ATOM 3400 C CA . TYR A 1 427 ? 29.181 -23.096 -27.311 1.00 87.44 427 TYR A CA 1
ATOM 3401 C C . TYR A 1 427 ? 30.552 -23.780 -27.370 1.00 87.44 427 TYR A C 1
ATOM 3403 O O . TYR A 1 427 ? 31.583 -23.120 -27.293 1.00 87.44 427 TYR A O 1
ATOM 3411 N N . ARG A 1 428 ? 30.600 -25.105 -27.551 1.00 86.25 428 ARG A N 1
ATOM 3412 C CA . ARG A 1 428 ? 31.868 -25.837 -27.677 1.00 86.25 428 ARG A CA 1
ATOM 3413 C C . ARG A 1 428 ? 32.675 -25.350 -28.874 1.00 86.25 428 ARG A C 1
ATOM 3415 O O . ARG A 1 428 ? 33.865 -25.082 -28.715 1.00 86.25 428 ARG A O 1
ATOM 3422 N N . ALA A 1 429 ? 32.029 -25.210 -30.033 1.00 83.25 429 ALA A N 1
ATOM 3423 C CA . ALA A 1 429 ? 32.654 -24.643 -31.220 1.00 83.25 429 ALA A CA 1
ATOM 3424 C C . ALA A 1 429 ? 33.202 -23.243 -30.917 1.00 83.25 429 ALA A C 1
ATOM 3426 O O . ALA A 1 429 ? 34.389 -23.015 -31.116 1.00 83.25 429 ALA A O 1
ATOM 3427 N N . TYR A 1 430 ? 32.389 -22.375 -30.308 1.00 83.38 430 TYR A N 1
ATOM 3428 C CA . TYR A 1 430 ? 32.810 -21.037 -29.895 1.00 83.38 430 TYR A CA 1
ATOM 3429 C C . TYR A 1 430 ? 34.023 -21.032 -28.959 1.00 83.38 430 TYR A C 1
ATOM 3431 O O . TYR A 1 430 ? 35.030 -20.405 -29.255 1.00 83.38 430 TYR A O 1
ATOM 3439 N N . SER A 1 431 ? 33.968 -21.771 -27.853 1.00 79.69 431 SER A N 1
ATOM 3440 C CA . SER A 1 431 ? 35.068 -21.833 -26.881 1.00 79.69 431 SER A CA 1
ATOM 3441 C C . SER A 1 431 ? 36.375 -22.376 -27.478 1.00 79.69 431 SER A C 1
ATOM 3443 O O . SER A 1 431 ? 37.445 -22.154 -26.922 1.00 79.69 431 SER A O 1
ATOM 3445 N N . SER A 1 432 ? 36.287 -23.080 -28.612 1.00 71.19 432 SER A N 1
ATOM 3446 C CA . SER A 1 432 ? 37.429 -23.642 -29.342 1.00 71.19 432 SER A CA 1
ATOM 3447 C C . SER A 1 432 ? 37.895 -22.753 -30.505 1.00 71.19 432 SER A C 1
ATOM 3449 O O . SER A 1 432 ? 38.976 -22.976 -31.046 1.00 71.19 432 SER A O 1
ATOM 3451 N N . SER A 1 433 ? 37.098 -21.758 -30.903 1.00 65.44 433 SER A N 1
ATOM 3452 C CA . SER A 1 433 ? 37.387 -20.815 -31.982 1.00 65.44 433 SER A CA 1
ATOM 3453 C C . SER A 1 433 ? 37.104 -19.393 -31.500 1.00 65.44 433 SER A C 1
ATOM 3455 O O . SER A 1 433 ? 35.950 -18.969 -31.436 1.00 65.44 433 SER A O 1
ATOM 3457 N N . VAL A 1 434 ? 38.155 -18.641 -31.171 1.00 57.44 434 VAL A N 1
ATOM 3458 C CA . VAL A 1 434 ? 38.053 -17.233 -30.758 1.00 57.44 434 VAL A CA 1
ATOM 3459 C C . VAL A 1 434 ? 37.484 -16.412 -31.917 1.00 57.44 434 VAL A C 1
ATOM 3461 O O . VAL A 1 434 ? 38.244 -16.009 -32.789 1.00 57.44 434 VAL A O 1
ATOM 3464 N N . ASN A 1 435 ? 36.159 -16.254 -31.993 1.00 56.84 435 ASN A N 1
ATOM 3465 C CA . ASN A 1 435 ? 35.444 -15.187 -32.711 1.00 56.84 435 ASN A CA 1
ATOM 3466 C C . ASN A 1 435 ? 33.945 -15.501 -32.814 1.00 56.84 435 ASN A C 1
ATOM 3468 O O . ASN A 1 435 ? 33.451 -15.840 -33.888 1.00 56.84 435 ASN A O 1
ATOM 3472 N N . LEU A 1 436 ? 33.173 -15.340 -31.732 1.00 53.62 436 LEU A N 1
ATOM 3473 C CA . LEU A 1 436 ? 31.733 -15.147 -31.944 1.00 53.62 436 LEU A CA 1
ATOM 3474 C C . LEU A 1 436 ? 31.458 -13.747 -32.474 1.00 53.62 436 LEU A C 1
ATOM 3476 O O . LEU A 1 436 ? 30.519 -13.577 -33.227 1.00 53.62 436 LEU A O 1
ATOM 3480 N N . LEU A 1 437 ? 32.262 -12.757 -32.079 1.00 51.81 437 LEU A N 1
ATOM 3481 C CA . LEU A 1 437 ? 31.943 -11.331 -32.158 1.00 51.81 437 LEU A CA 1
ATOM 3482 C C . LEU A 1 437 ? 32.486 -10.603 -33.396 1.00 51.81 437 LEU A C 1
ATOM 3484 O O . LEU A 1 437 ? 32.611 -9.387 -33.382 1.00 51.81 437 LEU A O 1
ATOM 3488 N N . GLN A 1 438 ? 32.699 -11.308 -34.511 1.00 52.28 438 GLN A N 1
ATOM 3489 C CA . GLN A 1 438 ? 32.850 -10.652 -35.822 1.00 52.28 438 GLN A CA 1
ATOM 3490 C C . GLN A 1 438 ? 31.540 -10.022 -36.345 1.00 52.28 438 GLN A C 1
ATOM 3492 O O . GLN A 1 438 ? 31.552 -9.363 -37.376 1.00 52.28 438 GLN A O 1
ATOM 3497 N N . PHE A 1 439 ? 30.399 -10.214 -35.670 1.00 51.62 439 PHE A N 1
ATOM 3498 C CA . PHE A 1 439 ? 29.093 -9.743 -36.156 1.00 51.62 439 PHE A CA 1
ATOM 3499 C C . PHE A 1 439 ? 28.807 -8.261 -35.910 1.00 51.62 439 PHE A C 1
ATOM 3501 O O . PHE A 1 439 ? 27.914 -7.702 -36.545 1.00 51.62 439 PHE A O 1
ATOM 3508 N N . ILE A 1 440 ? 29.526 -7.614 -34.990 1.00 56.03 440 ILE A N 1
ATOM 3509 C CA . ILE A 1 440 ? 29.541 -6.157 -34.948 1.00 56.03 440 ILE A CA 1
ATOM 3510 C C . ILE A 1 440 ? 30.573 -5.778 -36.000 1.00 56.03 440 ILE A C 1
ATOM 3512 O O . ILE A 1 440 ? 31.751 -5.660 -35.684 1.00 56.03 440 ILE A O 1
ATOM 3516 N N . ASN A 1 441 ? 30.144 -5.630 -37.258 1.00 52.81 441 ASN A N 1
ATOM 3517 C CA . ASN A 1 441 ? 30.994 -5.252 -38.405 1.00 52.81 441 ASN A CA 1
ATOM 3518 C C . ASN A 1 441 ? 31.797 -3.941 -38.191 1.00 52.81 441 ASN A C 1
ATOM 3520 O O . ASN A 1 441 ? 32.544 -3.523 -39.070 1.00 52.81 441 ASN A O 1
ATOM 3524 N N . GLU A 1 442 ? 31.639 -3.296 -37.033 1.00 53.72 442 GLU A N 1
ATOM 3525 C CA . GLU A 1 442 ? 32.196 -2.008 -36.626 1.00 53.72 442 GLU A CA 1
ATOM 3526 C C . GLU A 1 442 ? 32.971 -2.077 -35.287 1.00 53.72 442 GLU A C 1
ATOM 3528 O O . GLU A 1 442 ? 33.374 -1.042 -34.764 1.00 53.72 442 GLU A O 1
ATOM 3533 N N . GLY A 1 443 ? 33.156 -3.264 -34.690 1.00 52.88 443 GLY A N 1
ATOM 3534 C CA . GLY A 1 443 ? 33.672 -3.422 -33.325 1.00 52.88 443 GLY A CA 1
ATOM 3535 C C . GLY A 1 443 ? 35.200 -3.401 -33.212 1.00 52.88 443 GLY A C 1
ATOM 3536 O O . GLY A 1 443 ? 35.898 -4.119 -33.926 1.00 52.88 443 GLY A O 1
ATOM 3537 N N . SER A 1 444 ? 35.726 -2.621 -32.262 1.00 61.44 444 SER A N 1
ATOM 3538 C CA . SER A 1 444 ? 37.126 -2.699 -31.824 1.00 61.44 444 SER A CA 1
ATOM 3539 C C . SER A 1 444 ? 37.426 -4.044 -31.136 1.00 61.44 444 SER A C 1
ATOM 3541 O O . SER A 1 444 ? 36.514 -4.806 -30.795 1.00 61.44 444 SER A O 1
ATOM 3543 N N . GLU A 1 445 ? 38.709 -4.328 -30.878 1.00 71.50 445 GLU A N 1
ATOM 3544 C CA . GLU A 1 445 ? 39.183 -5.510 -30.133 1.00 71.50 445 GLU A CA 1
ATOM 3545 C C . GLU A 1 445 ? 38.393 -5.759 -28.830 1.00 71.50 445 GLU A C 1
ATOM 3547 O O . GLU A 1 445 ? 38.156 -6.909 -28.454 1.00 71.50 445 GLU A O 1
ATOM 3552 N N . ILE A 1 446 ? 37.900 -4.697 -28.178 1.00 78.44 446 ILE A N 1
ATOM 3553 C CA . ILE A 1 446 ? 37.171 -4.779 -26.908 1.00 78.44 446 ILE A CA 1
ATOM 3554 C C . ILE A 1 446 ? 35.854 -5.551 -26.996 1.00 78.44 446 ILE A C 1
ATOM 3556 O O . ILE A 1 446 ? 35.430 -6.161 -26.017 1.00 78.44 446 ILE A O 1
ATOM 3560 N N . THR A 1 447 ? 35.210 -5.557 -28.166 1.00 74.69 447 THR A N 1
ATOM 3561 C CA . THR A 1 447 ? 33.932 -6.254 -28.351 1.00 74.69 447 THR A CA 1
ATOM 3562 C C . THR A 1 447 ? 34.106 -7.752 -28.170 1.00 74.69 447 THR A C 1
ATOM 3564 O O . THR A 1 447 ? 33.302 -8.374 -27.481 1.00 74.69 447 THR A O 1
ATOM 3567 N N . SER A 1 448 ? 35.208 -8.307 -28.685 1.00 75.75 448 SER A N 1
ATOM 3568 C CA . SER A 1 448 ? 35.572 -9.718 -28.529 1.00 75.75 448 SER A CA 1
ATOM 3569 C C . SER A 1 448 ? 35.825 -10.121 -27.070 1.00 75.75 448 SER A C 1
ATOM 3571 O O . SER A 1 448 ? 35.580 -11.268 -26.708 1.00 75.75 448 SER A O 1
ATOM 3573 N N . GLN A 1 449 ? 36.211 -9.169 -26.212 1.00 87.50 449 GLN A N 1
ATOM 3574 C CA . GLN 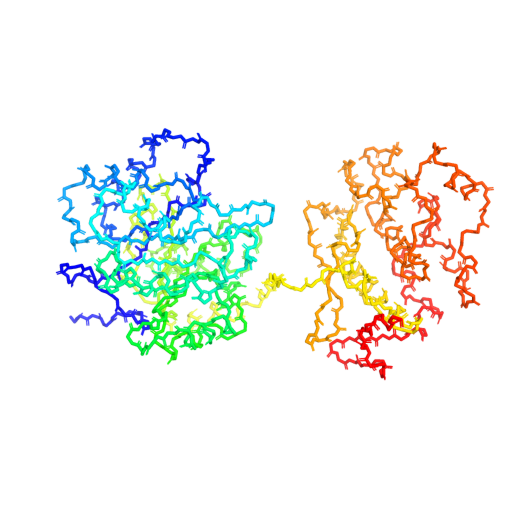A 1 449 ? 36.499 -9.400 -24.793 1.00 87.50 449 GLN A CA 1
ATOM 3575 C C . GLN A 1 449 ? 35.236 -9.452 -23.909 1.00 87.50 449 GLN A C 1
ATOM 3577 O O . GLN A 1 449 ? 35.339 -9.795 -22.733 1.00 87.50 449 GLN A O 1
ATOM 3582 N N . ILE A 1 450 ? 34.043 -9.129 -24.432 1.00 89.88 450 ILE A N 1
ATOM 3583 C CA . ILE A 1 450 ? 32.782 -9.146 -23.659 1.00 89.88 450 ILE A CA 1
ATOM 3584 C C . ILE A 1 450 ? 32.315 -10.582 -23.379 1.00 89.88 450 ILE A C 1
ATOM 3586 O O . ILE A 1 450 ? 31.947 -10.904 -22.251 1.00 89.88 450 ILE A O 1
ATOM 3590 N N . LEU A 1 451 ? 32.342 -11.452 -24.394 1.00 89.62 451 LEU A N 1
ATOM 3591 C CA . LEU A 1 451 ? 31.966 -12.870 -24.275 1.00 89.62 451 LEU A CA 1
ATOM 3592 C C . LEU A 1 451 ? 33.189 -13.783 -24.116 1.00 89.62 451 LEU A C 1
ATOM 3594 O O . LEU A 1 451 ? 33.136 -14.950 -24.496 1.00 89.62 451 LEU A O 1
ATOM 3598 N N . GLU A 1 452 ? 34.298 -13.279 -23.583 1.00 90.12 452 GLU A N 1
ATOM 3599 C CA . GLU A 1 452 ? 35.501 -14.075 -23.327 1.00 90.12 452 GLU A CA 1
ATOM 3600 C C . GLU A 1 452 ? 35.226 -15.126 -22.225 1.00 90.12 452 GLU A C 1
ATOM 3602 O O . GLU A 1 452 ? 34.839 -14.752 -21.109 1.00 90.12 452 GLU A O 1
ATOM 3607 N N . PRO A 1 453 ? 35.350 -16.443 -22.506 1.00 88.62 453 PRO A N 1
ATOM 3608 C CA . PRO A 1 453 ? 35.095 -17.486 -21.510 1.00 88.62 453 PRO A CA 1
ATOM 3609 C C . PRO A 1 453 ? 36.025 -17.433 -20.296 1.00 88.62 453 PRO A C 1
ATOM 3611 O O . PRO A 1 453 ? 35.601 -17.793 -19.199 1.00 88.62 453 PRO A O 1
ATOM 3614 N N . ASP A 1 454 ? 37.269 -16.991 -20.484 1.00 88.06 454 ASP A N 1
ATOM 3615 C CA . ASP A 1 454 ? 38.241 -16.813 -19.407 1.00 88.06 454 ASP A CA 1
ATOM 3616 C C . ASP A 1 454 ? 37.945 -15.522 -18.623 1.00 88.06 454 ASP A C 1
ATOM 3618 O O . ASP A 1 454 ? 38.136 -14.413 -19.123 1.00 88.06 454 ASP A O 1
ATOM 3622 N N . VAL A 1 455 ? 37.467 -15.665 -17.383 1.00 90.25 455 VAL A N 1
ATOM 3623 C CA . VAL A 1 455 ? 37.042 -14.545 -16.520 1.00 90.25 455 VAL A CA 1
ATOM 3624 C C . VAL A 1 455 ? 38.137 -13.485 -16.371 1.00 90.25 455 VAL A C 1
ATOM 3626 O O . VAL A 1 455 ? 37.834 -12.298 -16.426 1.00 90.25 455 VAL A O 1
ATOM 3629 N N . GLU A 1 456 ? 39.404 -13.894 -16.270 1.00 89.19 456 GLU A N 1
ATOM 3630 C CA . GLU A 1 456 ? 40.544 -12.981 -16.082 1.00 89.19 456 GLU A CA 1
ATOM 3631 C C . GLU A 1 456 ? 40.866 -12.154 -17.337 1.00 89.19 456 GLU A C 1
ATOM 3633 O O . GLU A 1 456 ? 41.511 -11.107 -17.264 1.00 89.19 456 GLU A O 1
ATOM 3638 N N . LYS A 1 457 ? 40.426 -12.620 -18.510 1.00 89.44 457 LYS A N 1
ATOM 3639 C CA . LYS A 1 457 ? 40.605 -11.924 -19.793 1.00 89.44 457 LYS A CA 1
ATOM 3640 C C . LYS A 1 457 ? 39.366 -11.143 -20.214 1.00 89.44 457 LYS A C 1
ATOM 3642 O O . LYS A 1 457 ? 39.452 -10.320 -21.128 1.00 89.44 457 LYS A O 1
ATOM 3647 N N . ARG A 1 458 ? 38.224 -11.392 -19.568 1.00 92.25 458 ARG A N 1
ATOM 3648 C CA . ARG A 1 458 ? 36.966 -10.711 -19.860 1.00 92.25 458 ARG A CA 1
ATOM 3649 C C . ARG A 1 458 ? 37.062 -9.238 -19.482 1.00 92.25 458 ARG A C 1
ATOM 3651 O O . ARG A 1 458 ? 37.570 -8.870 -18.425 1.00 92.25 458 ARG A O 1
ATOM 3658 N N . VAL A 1 459 ? 36.571 -8.375 -20.365 1.00 93.31 459 VAL A N 1
ATOM 3659 C CA . VAL A 1 459 ? 36.581 -6.928 -20.132 1.00 93.31 459 VAL A CA 1
ATOM 3660 C C . VAL A 1 459 ? 35.724 -6.573 -18.912 1.00 93.31 459 VAL A C 1
ATOM 3662 O O . VAL A 1 459 ? 34.659 -7.144 -18.698 1.00 93.31 459 VAL A O 1
ATOM 3665 N N . THR A 1 460 ? 36.159 -5.599 -18.115 1.00 94.94 460 THR A N 1
ATOM 3666 C CA . THR A 1 460 ? 35.325 -5.026 -17.050 1.00 94.94 460 THR A CA 1
ATOM 3667 C C . THR A 1 460 ? 34.423 -3.928 -17.610 1.00 94.94 460 THR A C 1
ATOM 3669 O O . THR A 1 460 ? 34.762 -3.286 -18.605 1.00 94.94 460 THR A O 1
ATOM 3672 N N . ILE A 1 461 ? 33.295 -3.644 -16.950 1.00 95.44 461 ILE A N 1
ATOM 3673 C CA . ILE A 1 461 ? 32.401 -2.572 -17.411 1.00 95.44 461 ILE A CA 1
ATOM 3674 C C . ILE A 1 461 ? 33.101 -1.206 -17.443 1.00 95.44 461 ILE A C 1
ATOM 3676 O O . ILE A 1 461 ? 32.893 -0.445 -18.381 1.00 95.44 461 ILE A O 1
ATOM 3680 N N . SER A 1 462 ? 33.987 -0.920 -16.482 1.00 93.94 462 SER A N 1
ATOM 3681 C CA . SER A 1 462 ? 34.763 0.326 -16.450 1.00 93.94 462 SER A CA 1
ATOM 3682 C C . SER A 1 462 ? 35.708 0.442 -17.645 1.00 93.94 462 SER A C 1
ATOM 3684 O O . SER A 1 462 ? 35.735 1.479 -18.297 1.00 93.94 462 SER A O 1
ATOM 3686 N N . ARG A 1 463 ? 36.426 -0.640 -17.988 1.00 93.75 463 ARG A N 1
ATOM 3687 C CA . ARG A 1 463 ? 37.321 -0.657 -19.155 1.00 93.75 463 ARG A CA 1
ATOM 3688 C C . ARG A 1 463 ? 36.543 -0.519 -20.464 1.00 93.75 463 ARG A C 1
ATOM 3690 O O . ARG A 1 463 ? 36.998 0.179 -21.362 1.00 93.75 463 ARG A O 1
ATOM 3697 N N . LEU A 1 464 ? 35.375 -1.158 -20.567 1.00 92.50 464 LEU A N 1
ATOM 3698 C CA . LEU A 1 464 ? 34.481 -0.989 -21.714 1.00 92.50 464 LEU A CA 1
ATOM 3699 C C . LEU A 1 464 ? 33.993 0.460 -21.841 1.00 92.50 464 LEU A C 1
ATOM 3701 O O . LEU A 1 464 ? 33.944 0.992 -22.944 1.00 92.50 464 LEU A O 1
ATOM 3705 N N . TRP A 1 465 ? 33.670 1.106 -20.719 1.00 93.94 465 TRP A N 1
ATOM 3706 C CA . TRP A 1 465 ? 33.162 2.479 -20.690 1.00 93.94 465 TRP A CA 1
ATOM 3707 C C . TRP A 1 465 ? 34.177 3.522 -21.180 1.00 93.94 465 TRP A C 1
ATOM 3709 O O . TRP A 1 465 ? 33.786 4.545 -21.738 1.00 93.94 465 TRP A O 1
ATOM 3719 N N . GLU A 1 466 ? 35.469 3.257 -20.985 1.00 92.19 466 GLU A N 1
ATOM 3720 C CA . GLU A 1 466 ? 36.582 4.128 -21.392 1.00 92.19 466 GLU A CA 1
ATOM 3721 C C . GLU A 1 466 ? 37.030 3.917 -22.849 1.00 92.19 466 GLU A C 1
ATOM 3723 O O . GLU A 1 466 ? 37.834 4.690 -23.373 1.00 92.19 466 GLU A O 1
ATOM 3728 N N . ASP A 1 467 ? 36.524 2.886 -23.527 1.00 91.62 467 ASP A N 1
ATOM 3729 C CA . ASP A 1 467 ? 36.958 2.541 -24.877 1.00 91.62 467 ASP A CA 1
ATOM 3730 C C . ASP A 1 467 ? 36.505 3.552 -25.939 1.00 91.62 467 ASP A C 1
ATOM 3732 O O . ASP A 1 467 ? 35.386 4.069 -25.931 1.00 91.62 467 ASP A O 1
ATOM 3736 N N . SER A 1 468 ? 37.387 3.819 -26.903 1.00 89.12 468 SER A N 1
ATOM 3737 C CA . SER A 1 468 ? 37.154 4.811 -27.962 1.00 89.12 468 SER A CA 1
ATOM 3738 C C . SER A 1 468 ? 35.979 4.469 -28.888 1.00 89.12 468 SER A C 1
ATOM 3740 O O . SER A 1 468 ? 35.231 5.359 -29.292 1.00 89.12 468 SER A O 1
ATOM 3742 N N . TRP A 1 469 ? 35.770 3.185 -29.195 1.00 88.81 469 TRP A N 1
ATOM 3743 C CA . TRP A 1 469 ? 34.621 2.754 -29.985 1.00 88.81 469 TRP A CA 1
ATOM 3744 C C . TRP A 1 469 ? 33.348 2.859 -29.146 1.00 88.81 469 TRP A C 1
ATOM 3746 O O . TRP A 1 469 ? 32.373 3.472 -29.582 1.00 88.81 469 TRP A O 1
ATOM 3756 N N . PHE A 1 470 ? 33.370 2.367 -27.905 1.00 90.12 470 PHE A N 1
ATOM 3757 C CA . PHE A 1 470 ? 32.197 2.416 -27.030 1.00 90.12 470 PHE A CA 1
ATOM 3758 C C . PHE A 1 470 ? 31.744 3.855 -26.721 1.00 90.12 470 PHE A C 1
ATOM 3760 O O . PHE A 1 470 ? 30.549 4.170 -26.747 1.00 90.12 470 PHE A O 1
ATOM 3767 N N . THR A 1 471 ? 32.687 4.769 -26.478 1.00 90.25 471 THR A N 1
ATOM 3768 C CA . THR A 1 471 ? 32.402 6.195 -26.242 1.00 90.25 471 THR A CA 1
ATOM 3769 C C . THR A 1 471 ? 31.759 6.871 -27.454 1.00 90.25 471 THR A C 1
ATOM 3771 O O . THR A 1 471 ? 30.873 7.701 -27.252 1.00 90.25 471 THR A O 1
ATOM 3774 N N . SER A 1 472 ? 32.094 6.447 -28.679 1.00 89.56 472 SER A N 1
ATOM 3775 C CA . SER A 1 472 ? 31.500 6.960 -29.925 1.00 89.56 472 SER A CA 1
ATOM 3776 C C . SER A 1 472 ? 30.035 6.553 -30.155 1.00 89.56 472 SER A C 1
ATOM 3778 O O . SER A 1 472 ? 29.334 7.209 -30.925 1.00 89.56 472 SER A O 1
ATOM 3780 N N . LEU A 1 473 ? 29.549 5.503 -29.478 1.00 90.19 473 LEU A N 1
ATOM 3781 C CA . LEU A 1 473 ? 28.173 5.019 -29.633 1.00 90.19 473 LEU A CA 1
ATOM 3782 C C . LEU A 1 473 ? 27.134 6.052 -29.156 1.00 90.19 473 LEU A C 1
ATOM 3784 O O . LEU A 1 473 ? 27.375 6.738 -28.151 1.00 90.19 473 LEU A O 1
ATOM 3788 N N . PRO A 1 474 ? 25.947 6.113 -29.794 1.00 90.00 474 PRO A N 1
ATOM 3789 C CA . PRO A 1 474 ? 24.856 6.979 -29.353 1.00 90.00 474 PRO A CA 1
ATOM 3790 C C . PRO A 1 474 ? 24.462 6.669 -27.904 1.00 90.00 474 PRO A C 1
ATOM 3792 O O . PRO A 1 474 ? 24.487 5.518 -27.476 1.00 90.00 474 PRO A O 1
ATOM 3795 N N . PHE A 1 475 ? 24.103 7.698 -27.138 1.00 90.31 475 PHE A N 1
ATOM 3796 C CA . PHE A 1 475 ? 23.714 7.553 -25.737 1.00 90.31 475 PHE A CA 1
ATOM 3797 C C . PHE A 1 475 ? 22.684 8.609 -25.342 1.00 90.31 475 PHE A C 1
ATOM 3799 O O . PHE A 1 475 ? 22.893 9.798 -25.574 1.00 90.31 475 PHE A O 1
ATOM 3806 N N . CYS A 1 476 ? 21.583 8.166 -24.741 1.00 84.44 476 CYS A N 1
ATOM 3807 C CA . CYS A 1 476 ? 20.627 9.036 -24.068 1.00 84.44 476 CYS A CA 1
ATOM 3808 C C . CYS A 1 476 ? 20.806 8.895 -22.557 1.00 84.44 476 CYS A C 1
ATOM 3810 O O . CYS A 1 476 ? 20.880 7.780 -22.042 1.00 84.44 476 CYS A O 1
ATOM 3812 N N . SER A 1 477 ? 20.806 10.025 -21.859 1.00 80.44 477 SER A N 1
ATOM 3813 C CA . SER A 1 477 ? 20.758 10.134 -20.402 1.00 80.44 477 SER A CA 1
ATOM 3814 C C . SER A 1 477 ? 19.642 11.096 -19.993 1.00 80.44 477 SER A C 1
ATOM 3816 O O . SER A 1 477 ? 19.077 11.788 -20.837 1.00 80.44 477 SER A O 1
ATOM 3818 N N . GLU A 1 478 ? 19.359 11.217 -18.696 1.00 70.06 478 GLU A N 1
ATOM 3819 C CA . GLU A 1 478 ? 18.367 12.183 -18.191 1.00 70.06 478 GLU A CA 1
ATOM 3820 C C . GLU A 1 478 ? 18.648 13.639 -18.624 1.00 70.06 478 GLU A C 1
ATOM 3822 O O . GLU A 1 478 ? 17.732 14.456 -18.679 1.00 70.06 478 GLU A O 1
ATOM 3827 N N . SER A 1 479 ? 19.903 13.965 -18.953 1.00 71.50 479 SER A N 1
ATOM 3828 C CA . SER A 1 479 ? 20.360 15.308 -19.327 1.00 71.50 479 SER A CA 1
ATOM 3829 C C . SER A 1 479 ? 20.792 15.453 -20.791 1.00 71.50 479 SER A C 1
ATOM 3831 O O . SER A 1 479 ? 21.117 16.564 -21.213 1.00 71.50 479 SER A O 1
ATOM 3833 N N . SER A 1 480 ? 20.823 14.371 -21.577 1.00 75.44 480 SER A N 1
ATOM 3834 C CA . SER A 1 480 ? 21.325 14.398 -22.957 1.00 75.44 480 SER A CA 1
ATOM 3835 C C . SER A 1 480 ? 20.590 13.413 -23.867 1.00 75.44 480 SER A C 1
ATOM 3837 O O . SER A 1 480 ? 20.247 12.307 -23.460 1.00 75.44 480 SER A O 1
ATOM 3839 N N . SER A 1 481 ? 20.352 13.809 -25.118 1.00 80.69 481 SER A N 1
ATOM 3840 C CA . SER A 1 481 ? 19.713 12.968 -26.135 1.00 80.69 481 SER A CA 1
ATOM 3841 C C . SER A 1 481 ? 20.677 12.706 -27.284 1.00 80.69 481 SER A C 1
ATOM 3843 O O . SER A 1 481 ? 21.375 13.616 -27.730 1.00 80.69 481 SER A O 1
ATOM 3845 N N . CYS A 1 482 ? 20.679 11.478 -27.802 1.00 81.25 482 CYS A N 1
ATOM 3846 C CA . CYS A 1 482 ? 21.474 11.101 -28.970 1.00 81.25 482 CYS A CA 1
ATOM 3847 C C . CYS A 1 482 ? 20.852 11.529 -30.313 1.00 81.25 482 CYS A C 1
ATOM 3849 O O . CYS A 1 482 ? 21.413 11.234 -31.365 1.00 81.25 482 CYS A O 1
ATOM 3851 N N . GLY A 1 483 ? 19.690 12.198 -30.298 1.00 76.69 483 GLY A N 1
ATOM 3852 C CA . GLY A 1 483 ? 19.002 12.680 -31.503 1.00 76.69 483 GLY A CA 1
ATOM 3853 C C . GLY A 1 483 ? 18.227 11.610 -32.285 1.00 76.69 483 GLY A C 1
ATOM 3854 O O . GLY A 1 483 ? 17.593 11.936 -33.287 1.00 76.69 483 GLY A O 1
ATOM 3855 N N . LEU A 1 484 ? 18.237 10.349 -31.837 1.00 80.69 484 LEU A N 1
ATOM 3856 C CA . LEU A 1 484 ? 17.422 9.274 -32.408 1.00 80.69 484 LEU A CA 1
ATOM 3857 C C . LEU A 1 484 ? 15.967 9.370 -31.928 1.00 80.69 484 LEU A C 1
ATOM 3859 O O . LEU A 1 484 ? 15.684 9.781 -30.806 1.00 80.69 484 LEU A O 1
ATOM 3863 N N . THR A 1 485 ? 15.031 8.939 -32.775 1.00 69.44 485 THR A N 1
ATOM 3864 C CA . THR A 1 485 ? 13.592 8.988 -32.454 1.00 69.44 485 THR A CA 1
ATOM 3865 C C . THR A 1 485 ? 13.158 7.966 -31.401 1.00 69.44 485 THR A C 1
ATOM 3867 O O . THR A 1 485 ? 12.086 8.128 -30.821 1.00 69.44 485 THR A O 1
ATOM 3870 N N . HIS A 1 486 ? 13.949 6.906 -31.178 1.00 71.00 486 HIS A N 1
ATOM 3871 C CA . HIS A 1 486 ? 13.639 5.795 -30.266 1.00 71.00 486 HIS A CA 1
ATOM 3872 C C . HIS A 1 486 ? 12.201 5.281 -30.418 1.00 71.00 486 HIS A C 1
ATOM 3874 O O . HIS A 1 486 ? 11.514 4.947 -29.446 1.00 71.00 486 HIS A O 1
ATOM 3880 N N . THR A 1 487 ? 11.716 5.270 -31.660 1.00 62.53 487 THR A N 1
ATOM 3881 C CA . THR A 1 487 ? 10.356 4.852 -31.975 1.00 62.53 487 THR A CA 1
ATOM 3882 C C . THR A 1 487 ? 10.413 3.362 -32.229 1.00 62.53 487 THR A C 1
ATOM 3884 O O . THR A 1 487 ? 10.776 2.944 -33.319 1.00 62.53 487 THR A O 1
ATOM 3887 N N . ILE A 1 488 ? 10.077 2.551 -31.225 1.00 58.53 488 ILE A N 1
ATOM 3888 C CA . ILE A 1 488 ? 10.039 1.097 -31.393 1.00 58.53 488 ILE A CA 1
ATOM 3889 C C . ILE A 1 488 ? 8.934 0.774 -32.422 1.00 58.53 488 ILE A C 1
ATOM 3891 O O . ILE A 1 488 ? 7.741 0.852 -32.100 1.00 58.53 488 ILE A O 1
ATOM 3895 N N . ARG A 1 489 ? 9.325 0.507 -33.677 1.00 49.19 489 ARG A N 1
ATOM 3896 C CA . ARG A 1 489 ? 8.422 0.423 -34.841 1.00 49.19 489 ARG A CA 1
ATOM 3897 C C . ARG A 1 489 ? 7.685 -0.914 -34.858 1.00 49.19 489 ARG A C 1
ATOM 3899 O O . ARG A 1 489 ? 8.307 -1.948 -34.637 1.00 49.19 489 ARG A O 1
ATOM 3906 N N . GLN A 1 490 ? 6.381 -0.911 -35.140 1.00 41.44 490 GLN A N 1
ATOM 3907 C CA . GLN A 1 490 ? 5.641 -2.158 -35.375 1.00 41.44 490 GLN A CA 1
ATOM 3908 C C . GLN A 1 490 ? 6.191 -2.879 -36.612 1.00 41.44 490 GLN A C 1
ATOM 3910 O O . GLN A 1 490 ? 6.527 -2.228 -37.602 1.00 41.44 490 GLN A O 1
ATOM 3915 N N . VAL A 1 491 ? 6.262 -4.212 -36.558 1.00 43.50 491 VAL A N 1
ATOM 3916 C CA . VAL A 1 491 ? 6.497 -5.042 -37.746 1.00 43.50 491 VAL A CA 1
ATOM 3917 C C . VAL A 1 491 ? 5.374 -4.755 -38.741 1.00 43.50 491 VAL A C 1
ATOM 3919 O O . VAL A 1 491 ? 4.215 -5.081 -38.493 1.00 43.50 491 VAL A O 1
ATOM 3922 N N . THR A 1 492 ? 5.702 -4.111 -39.858 1.00 40.78 492 THR A N 1
ATOM 3923 C CA . THR A 1 492 ? 4.823 -4.103 -41.027 1.00 40.78 492 THR A CA 1
ATOM 3924 C C . THR A 1 492 ? 4.794 -5.521 -41.583 1.00 40.78 492 THR A C 1
ATOM 3926 O O . THR A 1 492 ? 5.856 -6.071 -41.877 1.00 40.78 492 THR A O 1
ATOM 3929 N N . SER A 1 493 ? 3.596 -6.100 -41.665 1.00 37.97 493 SER A N 1
ATOM 3930 C CA . SER A 1 493 ? 3.320 -7.383 -42.325 1.00 37.97 493 SER A CA 1
ATOM 3931 C C . SER A 1 493 ? 3.861 -7.444 -43.745 1.00 37.97 493 SER A C 1
ATOM 3933 O O . SER A 1 493 ? 3.647 -6.430 -44.455 1.00 37.97 493 SER A O 1
#

pLDDT: mean 87.37, std 14.16, range [33.28, 98.94]

Organism: NCBI:txid1198502